Protein 1SVV (pdb70)

Solvent-accessible surface area: 26195 Å² total

CATH classification: 3.40.640.10 (+1 more: 3.90.1150.10)

Nearest PDB structures (foldseek):
  1svv-assembly1_B  TM=1.000E+00  e=6.308E-63  Leishmania major
  7w0i-assembly1_A  TM=9.302E-01  e=2.213E-28  Mycolicibacterium vanbaalenii PYR-1
  4lnj-assembly1_A  TM=8.626E-01  e=1.386E-17  Escherichia coli WV_060327
  3wgb-assembly1_D  TM=8.439E-01  e=1.166E-17  Aeromonas jandaei
  3wlx-assembly1_B  TM=8.466E-01  e=5.534E-17  Escherichia coli K-12

Secondary structure (DSSP, 8-state):
-B--S-S-S---HHHHH--TT-----STT-SHHHHHHHHHHHHHHT-TTSEEEEES-HHHHHHHHHHHH--TTEEEEEETTSHHHHSSTTHHHHTT--EEEE--TTS---HHHHHHHHHHS-S---EEEEEEEESS-TTS----HHHHHHHHHHHHHHT-EEEEE-TTHHHHHTSTT----HHHHHHH---EEE-TTTT---EEEEE-SGGG-TTHHHHHHHTT----THHHHHHHHH--TTHHHHHHHHHH--HHHHHHHHHTTPPBSS--SSSEE-B-EE---TTGGGTB-----EETTTEE--EE--TT--HHHHHHHHHHHHH-/-B--S-S-S---HHHHH---------STT-SHHHHHHHHHHHHHHT-TTSEEEEES-HHHHHHHHHHHH--TTEEEEEETTSHHHHSSTTHHHHTT--EEEE--TTS---HHHHHHHHHHS-S---EEEEEEEESS-TTS----HHHHHHHHHHHHHHT-EEEEEETTHHHHHTSTT----HHHHHHH---EEE-TTTT---EEEEE-SGGG-TTHHHHHHHTT----THHHHHHHHH--TTHHHHHHHHHH--HHHHHHHHHTT--BSS--SSSEE-B-EE---TTGGGTB-----B-TTSEE--EE--TT--HHHHHHHHHHHHHHH-

Sequence (658 aa):
PYSFVNDYSVGHPKILDLARDNTQHAGYGQDSHCAKAARLIGELLERPDADVHFISGGTQTNLIACSLALRPWEAVIATQLGHISTHETGAIEATGHKVVTAPCPDGKLRVADIESALHENRSEHVIPKLVYISNTTEVGTQYTKQELEDISASCKEHGLYLFLDGARLASALSSPVNDLTLADIARLTDFYIGATKAGGFGEALIILNDALKPNARHLIKQRGALAKGWLLGIQFEVLKDNLFFELGAHSNKAAILKAGLEACGIRLAWPSASNQLFPILENTIAELNNDFDYTVEPLKDGTCIRLCTSWATEEKECHRFVEVLKRLPYSFVNDYSVGHPKILDLARDNTQHAGYGQDSHCAKAARLIGELLERPDADVHFISGGTQTNLIACSLALRPWEAVIATQLGHISTHETGAIEATGHKVVTAPCPDGKLRVADIESALHENRSEHVIPKLVYISNTTEVGTQYTKQELEDISASCKEHGLYLFLDGARLASALSSPVNDLTLADIARLTDFYIGATKAGGFGEALIILNDALKPNARHLIKQRGALAKGWLLGIQFEVLKDNLFFELGAHSNKAAILKAGLEACGIRLAWPSASNQLFPILENTIAELNNDFDYTVEPLKDGTCIRLCTSWATEEKECHRFVEVLKRLVA

Radius of gyration: 26.55 Å; Cα contacts (8 Å, |Δi|>4): 1374; chains: 2; bounding box: 56×61×82 Å

InterPro domains:
  IPR001597 Aromatic amino acid beta-eliminating lyase/threonine aldolase [PF01212] (30-300)
  IPR015421 Pyridoxal phosphate-dependent transferase, major domain [G3DSA:3.40.640.10] (27-264)
  IPR015422 Pyridoxal phosphate-dependent transferase, small domain [G3DSA:3.90.1150.10] (20-346)
  IPR015424 Pyridoxal phosphate-dependent transferase [SSF53383] (13-354)

Foldseek 3Di:
DAELAALQPDAFVVLVVVVVCPDDAAWFQPGDLSVLLLCVLCVQLVHNVKDKHKWQAQLLLVLLVDLLFDDLQEAEEAACQACCNPPSVCSNVVSRHYYHHDHDQQRDDALVRVVVSQVPDDDPVHHYAEYEHEAVGPQAHGDELVRLQRVLVSCVVVNHFYEYEALPVLQRCLFPVYDDGSNSVLVRGCYWHQLSSQPHRIIIDIGNNPSSPPPSSVSCVVSVTTTHCSSRSSSSSVCPPCVSNVFSNVLLVVVLLVVLCVVLVWDFPHDHSGFKTKTKDAQVVVQLVVPYYDFDADDPVRITIIGGGGSPDDPVVSNVSSVSVVVD/DAELPALQPDAFVVLVVVVVPPDDAAWFLPGDLSVLLLCVLCVQLVHNPKDKHKWQAQLLLVLLVLLLFDDLQEAEEAACQACCNPPNVNSNVVSRHDYHHDHDPQRFDALVRVVVSQVVDDDPVHHYAEYEHEAVGPQARGDELVRLQRNLVSCVVVNHFYEYEAQPVLQRCLFPVYDDGSNSVLVRGCYWHQLSSQPHRIIMDIGRNPSSDPPSSVSCVVSVTTTHCSSNSSSSSVCPPVVSNVLSNVLLVVVLLVVLCVVLVWDWPHDHSGFKTKTKAAPVCVVLVVPYYDFDADDPPRIGIIGGGGSPDDVVVSNVSSVVSVVVSD

Organism: Leishmania major (NCBI:txid5664)

Structure (mmCIF, N/CA/C/O backbone):
data_1SVV
#
_entry.id   1SVV
#
_cell.length_a   119.094
_cell.length_b   119.094
_cell.length_c   129.597
_cell.angle_alpha   90.00
_cell.angle_beta   90.00
_cell.angle_gamma   90.00
#
_symmetry.space_group_name_H-M   'P 43 21 2'
#
loop_
_entity.id
_entity.type
_entity.pdbx_description
1 polymer 'THREONINE ALDOLASE'
2 non-polymer 'UNKNOWN LIGAND'
3 water water
#
loop_
_atom_site.group_PDB
_atom_site.id
_atom_site.type_symbol
_atom_site.label_atom_id
_atom_site.label_alt_id
_atom_site.label_comp_id
_atom_site.label_asym_id
_atom_site.label_entity_id
_atom_site.label_seq_id
_atom_site.pdbx_PDB_ins_code
_atom_site.Cartn_x
_atom_site.Cartn_y
_atom_site.Cartn_z
_atom_site.occupancy
_atom_site.B_iso_or_equiv
_atom_site.auth_seq_id
_atom_site.auth_comp_id
_atom_site.auth_asym_id
_atom_site.auth_atom_id
_atom_site.pdbx_PDB_model_num
ATOM 1 N N . PRO A 1 15 ? 86.862 75.826 61.155 1.00 39.44 15 PRO A N 1
ATOM 2 C CA . PRO A 1 15 ? 86.238 74.497 61.566 1.00 40.99 15 PRO A CA 1
ATOM 3 C C . PRO A 1 15 ? 87.059 73.288 61.094 1.00 37.61 15 PRO A C 1
ATOM 4 O O . PRO A 1 15 ? 86.950 72.898 59.944 1.00 36.90 15 PRO A O 1
ATOM 8 N N . TYR A 1 16 ? 87.873 72.709 61.979 1.00 35.52 16 TYR A N 1
ATOM 9 C CA . TYR A 1 16 ? 88.814 71.667 61.571 1.00 33.84 16 TYR A CA 1
ATOM 10 C C . TYR A 1 16 ? 88.119 70.341 61.328 1.00 32.50 16 TYR A C 1
ATOM 11 O O . TYR A 1 16 ? 87.319 69.906 62.152 1.00 31.22 16 TYR A O 1
ATOM 20 N N . SER A 1 17 ? 88.458 69.668 60.225 1.00 31.64 17 SER A N 1
ATOM 21 C CA . SER A 1 17 ? 87.709 68.466 59.815 1.00 31.42 17 SER A CA 1
ATOM 22 C C . SER A 1 17 ? 88.365 67.139 60.191 1.00 28.56 17 SER A C 1
ATOM 23 O O . SER A 1 17 ? 89.511 66.910 59.864 1.00 29.80 17 SER A O 1
ATOM 26 N N . PHE A 1 18 ? 87.618 66.299 60.907 1.00 28.45 18 PHE A N 1
ATOM 27 C CA . PHE A 1 18 ? 87.945 64.888 61.142 1.00 33.16 18 PHE A CA 1
ATOM 28 C C . PHE A 1 18 ? 86.957 63.960 60.395 1.00 34.08 18 PHE A C 1
ATOM 29 O O . PHE A 1 18 ? 86.747 62.814 60.777 1.00 35.43 18 PHE A O 1
ATOM 37 N N . VAL A 1 19 ? 86.361 64.460 59.324 1.00 33.72 19 VAL A N 1
ATOM 38 C CA . VAL A 1 19 ? 85.300 63.753 58.622 1.00 33.23 19 VAL A CA 1
ATOM 39 C C . VAL A 1 19 ? 85.797 62.510 57.870 1.00 35.12 19 VAL A C 1
ATOM 40 O O . VAL A 1 19 ? 85.149 61.480 57.900 1.00 34.04 19 VAL A O 1
ATOM 44 N N . ASN A 1 20 ? 86.928 62.609 57.187 1.00 35.60 20 ASN A N 1
ATOM 45 C CA . ASN A 1 20 ? 87.449 61.474 56.408 1.00 32.26 20 ASN A CA 1
ATOM 46 C C . ASN A 1 20 ? 88.952 61.577 56.246 1.00 34.50 20 ASN A C 1
ATOM 47 O O . ASN A 1 20 ? 89.545 62.542 56.704 1.00 33.69 20 ASN A O 1
ATOM 52 N N . ASP A 1 21 ? 89.570 60.597 55.579 1.00 35.68 21 ASP A N 1
ATOM 53 C CA . ASP A 1 21 ? 91.018 60.619 55.326 1.00 33.39 21 ASP A CA 1
ATOM 54 C C . ASP A 1 21 ? 91.403 61.036 53.892 1.00 35.79 21 ASP A C 1
ATOM 55 O O . ASP A 1 21 ? 92.463 60.631 53.383 1.00 35.93 21 ASP A O 1
ATOM 60 N N . TYR A 1 22 ? 90.593 61.906 53.275 1.00 33.29 22 TYR A N 1
ATOM 61 C CA . TYR A 1 22 ? 90.848 62.407 51.921 1.00 34.24 22 TYR A CA 1
ATOM 62 C C . TYR A 1 22 ? 90.307 63.838 51.738 1.00 34.89 22 TYR A C 1
ATOM 63 O O . TYR A 1 22 ? 89.550 64.108 50.801 1.00 32.09 22 TYR A O 1
ATOM 72 N N . SER A 1 23 ? 90.721 64.735 52.646 1.00 31.74 23 SER A N 1
ATOM 73 C CA . SER A 1 23 ? 90.305 66.138 52.674 1.00 33.85 23 SER A CA 1
ATOM 74 C C . SER A 1 23 ? 91.417 67.097 52.245 1.00 31.24 23 SER A C 1
ATOM 75 O O . SER A 1 23 ? 91.162 68.240 52.015 1.00 31.22 23 SER A O 1
ATOM 78 N N . VAL A 1 24 ? 92.639 66.600 52.118 1.00 30.47 24 VAL A N 1
ATOM 79 C CA . VAL A 1 24 ? 93.801 67.354 51.700 1.00 34.74 24 VAL A CA 1
ATOM 80 C C . VAL A 1 24 ? 94.348 66.673 50.434 1.00 35.52 24 VAL A C 1
ATOM 81 O O . VAL A 1 24 ? 94.228 65.469 50.294 1.00 34.59 24 VAL A O 1
ATOM 85 N N . GLY A 1 25 ? 94.939 67.456 49.535 1.00 35.13 25 GLY A N 1
ATOM 86 C CA . GLY A 1 25 ? 95.326 67.031 48.198 1.00 36.16 25 GLY A CA 1
ATOM 87 C C . GLY A 1 25 ? 96.376 65.929 48.197 1.00 34.66 25 GLY A C 1
ATOM 88 O O . GLY A 1 25 ? 96.062 64.796 47.903 1.00 34.75 25 GLY A O 1
ATOM 97 N N . HIS A 1 27 ? 100.755 64.740 49.628 1.00 35.47 27 HIS A N 1
ATOM 98 C CA . HIS A 1 27 ? 101.977 64.989 50.357 1.00 35.37 27 HIS A CA 1
ATOM 99 C C . HIS A 1 27 ? 102.860 65.896 49.516 1.00 35.25 27 HIS A C 1
ATOM 100 O O . HIS A 1 27 ? 102.898 65.732 48.310 1.00 30.26 27 HIS A O 1
ATOM 107 N N . PRO A 1 28 ? 103.528 66.875 50.139 1.00 34.71 28 PRO A N 1
ATOM 108 C CA . PRO A 1 28 ? 104.399 67.809 49.407 1.00 35.86 28 PRO A CA 1
ATOM 109 C C . PRO A 1 28 ? 105.437 67.157 48.471 1.00 33.72 28 PRO A C 1
ATOM 110 O O . PRO A 1 28 ? 105.719 67.719 47.423 1.00 31.51 28 PRO A O 1
ATOM 114 N N . LYS A 1 29 ? 105.993 66.014 48.840 1.00 33.79 29 LYS A N 1
ATOM 115 C CA . LYS A 1 29 ? 106.976 65.341 47.995 1.00 36.37 29 LYS A CA 1
ATOM 116 C C . LYS A 1 29 ? 106.362 64.796 46.699 1.00 39.41 29 LYS A C 1
ATOM 117 O O . LYS A 1 29 ? 107.053 64.678 45.674 1.00 39.93 29 LYS A O 1
ATOM 123 N N . ILE A 1 30 ? 105.081 64.453 46.726 1.00 34.49 30 ILE A N 1
ATOM 124 C CA . ILE A 1 30 ? 104.392 64.093 45.476 1.00 36.72 30 ILE A CA 1
ATOM 125 C C . ILE A 1 30 ? 104.189 65.333 44.608 1.00 38.27 30 ILE A C 1
ATOM 126 O O . ILE A 1 30 ? 104.470 65.319 43.410 1.00 36.49 30 ILE A O 1
ATOM 131 N N . LEU A 1 31 ? 103.722 66.409 45.226 1.00 39.51 31 LEU A N 1
ATOM 132 C CA . LEU A 1 31 ? 103.518 67.657 44.524 1.00 43.34 31 LEU A CA 1
ATOM 133 C C . LEU A 1 31 ? 104.810 68.117 43.868 1.00 42.76 31 LEU A C 1
ATOM 134 O O . LEU A 1 31 ? 104.775 68.593 42.739 1.00 41.51 31 LEU A O 1
ATOM 139 N N . ASP A 1 32 ? 105.932 67.957 44.580 1.00 42.06 32 ASP A N 1
ATOM 140 C CA . ASP A 1 32 ? 107.254 68.371 44.107 1.00 42.37 32 ASP A CA 1
ATOM 141 C C . ASP A 1 32 ? 107.695 67.563 42.887 1.00 39.17 32 ASP A C 1
ATOM 142 O O . ASP A 1 32 ? 108.194 68.124 41.931 1.00 34.34 32 ASP A O 1
ATOM 147 N N . LEU A 1 33 ? 107.508 66.250 42.916 1.00 37.13 33 LEU A N 1
ATOM 148 C CA . LEU A 1 33 ? 107.901 65.431 41.789 1.00 37.66 33 LEU A CA 1
ATOM 149 C C . LEU A 1 33 ? 107.002 65.746 40.576 1.00 38.49 33 LEU A C 1
ATOM 150 O O . LEU A 1 33 ? 107.488 65.814 39.453 1.00 38.52 33 LEU A O 1
ATOM 163 N N . ALA A 1 35 ? 105.574 68.624 39.926 1.00 39.31 35 ALA A N 1
ATOM 164 C CA . ALA A 1 35 ? 105.951 69.942 39.457 1.00 38.49 35 ALA A CA 1
ATOM 165 C C . ALA A 1 35 ? 107.255 69.906 38.657 1.00 39.56 35 ALA A C 1
ATOM 166 O O . ALA A 1 35 ? 107.346 70.515 37.602 1.00 41.05 35 ALA A O 1
ATOM 168 N N . ARG A 1 36 ? 108.252 69.193 39.170 1.00 39.36 36 ARG A N 1
ATOM 169 C CA . ARG A 1 36 ? 109.564 69.101 38.529 1.00 40.27 36 ARG A CA 1
ATOM 170 C C . ARG A 1 36 ? 109.542 68.236 37.256 1.00 37.78 36 ARG A C 1
ATOM 171 O O . ARG A 1 36 ? 110.407 68.355 36.400 1.00 37.41 36 ARG A O 1
ATOM 179 N N . ASP A 1 37 ? 108.554 67.369 37.140 1.00 35.84 37 ASP A N 1
ATOM 180 C CA . ASP A 1 37 ? 108.432 66.462 35.996 1.00 37.32 37 ASP A CA 1
ATOM 181 C C . ASP A 1 37 ? 107.610 67.077 34.873 1.00 37.17 37 ASP A C 1
ATOM 182 O O . ASP A 1 37 ? 107.612 66.570 33.750 1.00 40.54 37 ASP A O 1
ATOM 187 N N . ASN A 1 38 ? 106.880 68.142 35.186 1.00 35.68 38 ASN A N 1
ATOM 188 C CA . ASN A 1 38 ? 106.034 68.814 34.218 1.00 37.59 38 ASN A CA 1
ATOM 189 C C . ASN A 1 38 ? 106.835 69.294 32.998 1.00 40.23 38 ASN A C 1
ATOM 190 O O . ASN A 1 38 ? 107.961 69.799 33.137 1.00 40.22 38 ASN A O 1
ATOM 203 N N . THR A 1 40 ? 107.965 67.309 30.600 1.00 39.21 40 THR A N 1
ATOM 204 C CA . THR A 1 40 ? 108.515 66.096 29.987 1.00 39.09 40 THR A CA 1
ATOM 205 C C . THR A 1 40 ? 107.403 65.323 29.228 1.00 38.31 40 THR A C 1
ATOM 206 O O . THR A 1 40 ? 106.229 65.339 29.621 1.00 35.64 40 THR A O 1
ATOM 210 N N . GLN A 1 41 ? 107.789 64.646 28.153 1.00 35.21 41 GLN A N 1
ATOM 211 C CA . GLN A 1 41 ? 106.856 63.885 27.334 1.00 36.42 41 GLN A CA 1
ATOM 212 C C . GLN A 1 41 ? 106.840 62.445 27.831 1.00 34.30 41 GLN A C 1
ATOM 213 O O . GLN A 1 41 ? 107.862 61.904 28.217 1.00 38.20 41 GLN A O 1
ATOM 219 N N . HIS A 1 42 ? 105.654 61.862 27.878 1.00 34.00 42 HIS A N 1
ATOM 220 C CA . HIS A 1 42 ? 105.438 60.529 28.417 1.00 33.71 42 HIS A CA 1
ATOM 221 C C . HIS A 1 42 ? 104.485 59.813 27.493 1.00 34.87 42 HIS A C 1
ATOM 222 O O . HIS A 1 42 ? 103.600 60.442 26.934 1.00 34.65 42 HIS A O 1
ATOM 229 N N . ALA A 1 43 ? 104.651 58.503 27.336 1.00 36.87 43 ALA A N 1
ATOM 230 C CA . ALA A 1 43 ? 103.620 57.679 26.702 1.00 36.18 43 ALA A CA 1
ATOM 231 C C . ALA A 1 43 ? 102.430 57.504 27.669 1.00 33.52 43 ALA A C 1
ATOM 232 O O . ALA A 1 43 ? 102.599 57.576 28.882 1.00 31.81 43 ALA A O 1
ATOM 234 N N . GLY A 1 44 ? 101.239 57.299 27.114 1.00 32.92 44 GLY A N 1
ATOM 235 C CA . GLY A 1 44 ? 99.999 57.268 27.881 1.00 34.48 44 GLY A CA 1
ATOM 236 C C . GLY A 1 44 ? 99.606 55.912 28.440 1.00 33.13 44 GLY A C 1
ATOM 237 O O . GLY A 1 44 ? 100.273 54.910 28.226 1.00 33.93 44 GLY A O 1
ATOM 238 N N . TYR A 1 45 ? 98.535 55.902 29.225 1.00 32.78 45 TYR A N 1
ATOM 239 C CA . TYR A 1 45 ? 97.866 54.677 29.622 1.00 32.85 45 TYR A CA 1
ATOM 240 C C . TYR A 1 45 ? 98.734 53.748 30.475 1.00 34.80 45 TYR A C 1
ATOM 241 O O . TYR A 1 45 ? 98.597 52.544 30.388 1.00 31.99 45 TYR A O 1
ATOM 250 N N . GLY A 1 46 ? 99.593 54.316 31.322 1.00 33.63 46 GLY A N 1
ATOM 251 C CA . GLY A 1 46 ? 100.485 53.538 32.164 1.00 33.10 46 GLY A CA 1
ATOM 252 C C . GLY A 1 46 ? 101.718 52.907 31.507 1.00 35.52 46 GLY A C 1
ATOM 253 O O . GLY A 1 46 ? 102.424 52.142 32.158 1.00 35.61 46 GLY A O 1
ATOM 254 N N . GLN A 1 47 ? 102.035 53.255 30.267 1.00 35.16 47 GLN A N 1
ATOM 255 C CA . GLN A 1 47 ? 103.181 52.630 29.587 1.00 38.33 47 GLN A CA 1
ATOM 256 C C . GLN A 1 47 ? 104.491 53.394 29.789 1.00 37.09 47 GLN A C 1
ATOM 257 O O . GLN A 1 47 ? 105.458 53.220 29.049 1.00 38.82 47 GLN A O 1
ATOM 263 N N . ASP A 1 48 ? 104.545 54.197 30.836 1.00 36.45 48 ASP A N 1
ATOM 264 C CA . ASP A 1 48 ? 105.635 55.160 31.015 1.00 34.70 48 ASP A CA 1
ATOM 265 C C . ASP A 1 48 ? 106.642 54.680 32.062 1.00 36.28 48 ASP A C 1
ATOM 266 O O . ASP A 1 48 ? 106.433 53.674 32.767 1.00 33.40 48 ASP A O 1
ATOM 271 N N . SER A 1 49 ? 107.693 55.470 32.194 1.00 35.16 49 SER A N 1
ATOM 272 C CA . SER A 1 49 ? 108.778 55.257 33.153 1.00 41.60 49 SER A CA 1
ATOM 273 C C . SER A 1 49 ? 108.390 55.306 34.641 1.00 39.26 49 SER A C 1
ATOM 274 O O . SER A 1 49 ? 108.999 54.624 35.471 1.00 38.15 49 SER A O 1
ATOM 277 N N . HIS A 1 50 ? 107.439 56.167 34.990 1.00 34.51 50 HIS A N 1
ATOM 278 C CA . HIS A 1 50 ? 107.038 56.302 36.389 1.00 32.60 50 HIS A CA 1
ATOM 279 C C . HIS A 1 50 ? 106.285 55.086 36.886 1.00 33.23 50 HIS A C 1
ATOM 280 O O . HIS A 1 50 ? 106.577 54.566 37.962 1.00 34.41 50 HIS A O 1
ATOM 287 N N . CYS A 1 51 ? 105.355 54.599 36.077 1.00 31.27 51 CYS A N 1
ATOM 288 C CA . CYS A 1 51 ? 104.601 53.428 36.420 1.00 33.97 51 CYS A CA 1
ATOM 289 C C . CYS A 1 51 ? 105.537 52.227 36.525 1.00 34.58 51 CYS A C 1
ATOM 290 O O . CYS A 1 51 ? 105.393 51.432 37.443 1.00 33.18 51 CYS A O 1
ATOM 293 N N . ALA A 1 52 ? 106.492 52.111 35.599 1.00 33.55 52 ALA A N 1
ATOM 294 C CA . ALA A 1 52 ? 107.435 50.984 35.591 1.00 37.34 52 ALA A CA 1
ATOM 295 C C . ALA A 1 52 ? 108.284 50.978 36.868 1.00 35.97 52 ALA A C 1
ATOM 296 O O . ALA A 1 52 ? 108.468 49.947 37.483 1.00 35.80 52 ALA A O 1
ATOM 298 N N . LYS A 1 53 ? 108.786 52.140 37.268 1.00 36.71 53 LYS A N 1
ATOM 299 C CA . LYS A 1 53 ? 109.572 52.246 38.500 1.00 35.34 53 LYS A CA 1
ATOM 300 C C . LYS A 1 53 ? 108.727 51.954 39.737 1.00 34.91 53 LYS A C 1
ATOM 301 O O . LYS A 1 53 ? 109.149 51.192 40.606 1.00 31.85 53 LYS A O 1
ATOM 304 N N . ALA A 1 54 ? 107.525 52.520 39.815 1.00 33.63 54 ALA A N 1
ATOM 305 C CA . ALA A 1 54 ? 106.667 52.258 40.974 1.00 36.05 54 ALA A CA 1
ATOM 306 C C . ALA A 1 54 ? 106.347 50.765 41.073 1.00 37.31 54 ALA A C 1
ATOM 307 O O . ALA A 1 54 ? 106.455 50.180 42.139 1.00 37.78 54 ALA A O 1
ATOM 309 N N . ALA A 1 55 ? 105.999 50.139 39.947 1.00 36.73 55 ALA A N 1
ATOM 310 C CA . ALA A 1 55 ? 105.640 48.729 39.926 1.00 34.82 55 ALA A CA 1
ATOM 311 C C . ALA A 1 55 ? 106.807 47.854 40.372 1.00 36.42 55 ALA A C 1
ATOM 312 O O . ALA A 1 55 ? 106.624 46.941 41.151 1.00 31.00 55 ALA A O 1
ATOM 314 N N . ARG A 1 56 ? 108.009 48.162 39.903 1.00 36.19 56 ARG A N 1
ATOM 315 C CA . ARG A 1 56 ? 109.231 47.495 40.368 1.00 39.57 56 ARG A CA 1
ATOM 316 C C . ARG A 1 56 ? 109.466 47.634 41.868 1.00 37.52 56 ARG A C 1
ATOM 317 O O . ARG A 1 56 ? 109.757 46.652 42.548 1.00 35.54 56 ARG A O 1
ATOM 325 N N . LEU A 1 57 ? 109.351 48.847 42.388 1.00 40.22 57 LEU A N 1
ATOM 326 C CA . LEU A 1 57 ? 109.448 49.078 43.825 1.00 40.82 57 LEU A CA 1
ATOM 327 C C . LEU A 1 57 ? 108.404 48.264 44.586 1.00 35.14 57 LEU A C 1
ATOM 328 O O . LEU A 1 57 ? 108.703 47.698 45.621 1.00 33.65 57 LEU A O 1
ATOM 333 N N . ILE A 1 58 ? 107.181 48.211 44.097 1.00 34.05 58 ILE A N 1
ATOM 334 C CA . ILE A 1 58 ? 106.123 47.487 44.806 1.00 34.55 58 ILE A CA 1
ATOM 335 C C . ILE A 1 58 ? 106.392 45.974 44.806 1.00 37.12 58 ILE A C 1
ATOM 336 O O . ILE A 1 58 ? 106.162 45.295 45.815 1.00 32.67 58 ILE A O 1
ATOM 341 N N . GLY A 1 59 ? 106.895 45.451 43.685 1.00 38.55 59 GLY A N 1
ATOM 342 C CA . GLY A 1 59 ? 107.216 44.036 43.567 1.00 34.91 59 GLY A CA 1
ATOM 343 C C . GLY A 1 59 ? 108.269 43.644 44.593 1.00 35.29 59 GLY A C 1
ATOM 344 O O . GLY A 1 59 ? 108.180 42.609 45.243 1.00 33.76 59 GLY A O 1
ATOM 345 N N . GLU A 1 60 ? 109.253 44.501 44.779 1.00 36.70 60 GLU A N 1
ATOM 346 C CA . GLU A 1 60 ? 110.302 44.253 45.770 1.00 39.33 60 GLU A CA 1
ATOM 347 C C . GLU A 1 60 ? 109.753 44.279 47.193 1.00 37.96 60 GLU A C 1
ATOM 348 O O . GLU A 1 60 ? 110.081 43.415 47.984 1.00 38.90 60 GLU A O 1
ATOM 354 N N . LEU A 1 61 ? 108.905 45.248 47.530 1.00 37.57 61 LEU A N 1
ATOM 355 C CA . LEU A 1 61 ? 108.335 45.290 48.884 1.00 37.16 61 LEU A CA 1
ATOM 356 C C . LEU A 1 61 ? 107.482 44.054 49.164 1.00 34.70 61 LEU A C 1
ATOM 357 O O . LEU A 1 61 ? 107.502 43.544 50.270 1.00 36.12 61 LEU A O 1
ATOM 362 N N . LEU A 1 62 ? 106.767 43.549 48.154 1.00 35.88 62 LEU A N 1
ATOM 363 C CA . LEU A 1 62 ? 105.922 42.358 48.317 1.00 34.64 62 LEU A CA 1
ATOM 364 C C . LEU A 1 62 ? 106.697 41.051 48.311 1.00 35.34 62 LEU A C 1
ATOM 365 O O . LEU A 1 62 ? 106.140 40.010 48.666 1.00 34.82 62 LEU A O 1
ATOM 370 N N . GLU A 1 63 ? 107.966 41.102 47.883 1.00 36.10 63 GLU A N 1
ATOM 371 C CA . GLU A 1 63 ? 1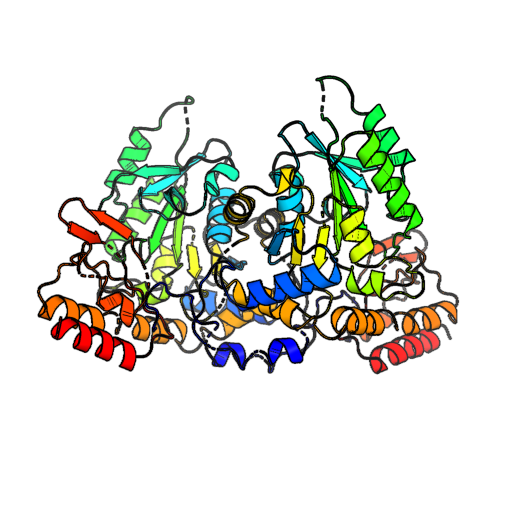08.781 39.916 47.647 1.00 34.78 63 GLU A CA 1
ATOM 372 C C . GLU A 1 63 ? 108.063 38.976 46.675 1.00 34.63 63 GLU A C 1
ATOM 373 O O . GLU A 1 63 ? 108.147 37.769 46.799 1.00 33.19 63 GLU A O 1
ATOM 379 N N . ARG A 1 64 ? 107.319 39.570 45.739 1.00 34.47 64 ARG A N 1
ATOM 380 C CA . ARG A 1 64 ? 106.672 38.869 44.641 1.00 34.01 64 ARG A CA 1
ATOM 381 C C . ARG A 1 64 ? 106.840 39.726 43.392 1.00 34.75 64 ARG A C 1
ATOM 382 O O . ARG A 1 64 ? 105.879 40.275 42.894 1.00 30.90 64 ARG A O 1
ATOM 390 N N . PRO A 1 65 ? 108.054 39.820 42.854 1.00 35.04 65 PRO A N 1
ATOM 391 C CA . PRO A 1 65 ? 108.246 40.544 41.596 1.00 34.67 65 PRO A CA 1
ATOM 392 C C . PRO A 1 65 ? 107.564 39.849 40.390 1.00 35.73 65 PRO A C 1
ATOM 393 O O . PRO A 1 65 ? 107.470 40.415 39.302 1.00 35.99 65 PRO A O 1
ATOM 397 N N . ASP A 1 66 ? 107.037 38.647 40.588 1.00 31.92 66 ASP A N 1
ATOM 398 C CA . ASP A 1 66 ? 106.225 38.009 39.539 1.00 34.70 66 ASP A CA 1
ATOM 399 C C . ASP A 1 66 ? 104.814 38.579 39.401 1.00 35.20 66 ASP A C 1
ATOM 400 O O . ASP A 1 66 ? 104.137 38.293 38.439 1.00 36.94 66 ASP A O 1
ATOM 405 N N . ALA A 1 67 ? 104.356 39.347 40.387 1.00 36.10 67 ALA A N 1
ATOM 406 C CA . ALA A 1 67 ? 102.986 39.859 40.400 1.00 35.16 67 ALA A CA 1
ATOM 407 C C . ALA A 1 67 ? 102.788 40.935 39.337 1.00 35.19 67 ALA A C 1
ATOM 408 O O . ALA A 1 67 ? 103.739 41.592 38.983 1.00 32.86 67 ALA A O 1
ATOM 410 N N . ASP A 1 68 ? 101.564 41.086 38.806 1.00 33.09 68 ASP A N 1
ATOM 411 C CA . ASP A 1 68 ? 101.226 42.191 37.897 1.00 33.88 68 ASP A CA 1
ATOM 412 C C . ASP A 1 68 ? 100.654 43.355 38.718 1.00 34.49 68 ASP A C 1
ATOM 413 O O . ASP A 1 68 ? 99.798 43.151 39.588 1.00 34.79 68 ASP A O 1
ATOM 418 N N . VAL A 1 69 ? 101.128 44.566 38.443 1.00 29.56 69 VAL A N 1
ATOM 419 C CA . VAL A 1 69 ? 100.683 45.755 39.154 1.00 33.67 69 VAL A CA 1
ATOM 420 C C . VAL A 1 69 ? 99.987 46.702 38.170 1.00 30.92 69 VAL A C 1
ATOM 421 O O . VAL A 1 69 ? 100.584 47.093 37.182 1.00 29.63 69 VAL A O 1
ATOM 425 N N . HIS A 1 70 ? 98.747 47.093 38.451 1.00 29.44 70 HIS A N 1
ATOM 426 C CA . HIS A 1 70 ? 98.030 48.042 37.579 1.00 30.36 70 HIS A CA 1
ATOM 427 C C . HIS A 1 70 ? 97.600 49.242 38.430 1.00 33.23 70 HIS A C 1
ATOM 428 O O . HIS A 1 70 ? 97.057 49.074 39.538 1.00 34.64 70 HIS A O 1
ATOM 435 N N . PHE A 1 71 ? 97.854 50.443 37.936 1.00 30.63 71 PHE A N 1
ATOM 436 C CA . PHE A 1 71 ? 97.506 51.657 38.660 1.00 33.58 71 PHE A CA 1
ATOM 437 C C . PHE A 1 71 ? 96.156 52.152 38.144 1.00 33.28 71 PHE A C 1
ATOM 438 O O . PHE A 1 71 ? 95.977 52.278 36.950 1.00 34.41 71 PHE A O 1
ATOM 446 N N . ILE A 1 72 ? 95.243 52.417 39.083 1.00 34.27 72 ILE A N 1
ATOM 447 C CA . ILE A 1 72 ? 93.862 52.773 38.836 1.00 36.48 72 ILE A CA 1
ATOM 448 C C . ILE A 1 72 ? 93.534 53.923 39.776 1.00 36.69 72 ILE A C 1
ATOM 449 O O . ILE A 1 72 ? 94.108 54.045 40.838 1.00 39.09 72 ILE A O 1
ATOM 454 N N . SER A 1 73 ? 92.631 54.799 39.380 1.00 39.22 73 SER A N 1
ATOM 455 C CA . SER A 1 73 ? 92.472 56.071 40.093 1.00 38.46 73 SER A CA 1
ATOM 456 C C . SER A 1 73 ? 91.697 55.971 41.415 1.00 39.78 73 SER A C 1
ATOM 457 O O . SER A 1 73 ? 92.077 56.631 42.411 1.00 41.99 73 SER A O 1
ATOM 460 N N . GLY A 1 74 ? 90.674 55.130 41.483 1.00 39.66 74 GLY A N 1
ATOM 461 C CA . GLY A 1 74 ? 89.816 55.081 42.673 1.00 40.74 74 GLY A CA 1
ATOM 462 C C . GLY A 1 74 ? 89.529 53.702 43.274 1.00 43.01 74 GLY A C 1
ATOM 463 O O . GLY A 1 74 ? 89.744 52.666 42.622 1.00 41.70 74 GLY A O 1
ATOM 464 N N . GLY A 1 75 ? 88.966 53.699 44.487 1.00 39.35 75 GLY A N 1
ATOM 465 C CA . GLY A 1 75 ? 88.656 52.474 45.233 1.00 42.84 75 GLY A CA 1
ATOM 466 C C . GLY A 1 75 ? 87.460 51.670 44.710 1.00 43.16 75 GLY A C 1
ATOM 467 O O . GLY A 1 75 ? 87.543 50.448 44.552 1.00 37.54 75 GLY A O 1
ATOM 468 N N . THR A 1 76 ? 86.344 52.354 44.442 1.00 42.15 76 THR A N 1
ATOM 469 C CA . THR A 1 76 ? 85.159 51.716 43.856 1.00 39.22 76 THR A CA 1
ATOM 470 C C . THR A 1 76 ? 85.480 51.114 42.484 1.00 39.22 76 THR A C 1
ATOM 471 O O . THR A 1 76 ? 85.057 50.009 42.171 1.00 39.21 76 THR A O 1
ATOM 475 N N . GLN A 1 77 ? 86.190 51.886 41.664 1.00 36.09 77 GLN A N 1
ATOM 476 C CA . GLN A 1 77 ? 86.744 51.460 40.384 1.00 33.94 77 GLN A CA 1
ATOM 477 C C . GLN A 1 77 ? 87.513 50.188 40.530 1.00 34.13 77 GLN A C 1
ATOM 478 O O . GLN A 1 77 ? 87.292 49.211 39.780 1.00 32.95 77 GLN A O 1
ATOM 484 N N . THR A 1 78 ? 88.431 50.177 41.489 1.00 32.90 78 THR A N 1
ATOM 485 C CA . THR A 1 78 ? 89.288 49.005 41.693 1.00 35.55 78 THR A CA 1
ATOM 486 C C . THR A 1 78 ? 88.474 47.780 42.138 1.00 34.19 78 THR A C 1
ATOM 487 O O . THR A 1 78 ? 88.708 46.679 41.646 1.00 33.87 78 THR A O 1
ATOM 491 N N . ASN A 1 79 ? 87.529 47.959 43.060 1.00 33.38 79 ASN A N 1
ATOM 492 C CA . ASN A 1 79 ? 86.717 46.832 43.549 1.00 35.12 79 ASN A CA 1
ATOM 493 C C . ASN A 1 79 ? 85.873 46.214 42.438 1.00 32.60 79 ASN A C 1
ATOM 494 O O . ASN A 1 79 ? 85.770 45.000 42.342 1.00 35.19 79 ASN A O 1
ATOM 499 N N . LEU A 1 80 ? 85.271 47.041 41.590 1.00 32.49 80 LEU A N 1
ATOM 500 C CA . LEU A 1 80 ? 84.378 46.508 40.576 1.00 33.55 80 LEU A CA 1
ATOM 501 C C . LEU A 1 80 ? 85.184 45.857 39.447 1.00 34.45 80 LEU A C 1
ATOM 502 O O . LEU A 1 80 ? 84.726 44.888 38.834 1.00 33.82 80 LEU A O 1
ATOM 507 N N . ILE A 1 81 ? 86.402 46.348 39.208 1.00 31.84 81 ILE A N 1
ATOM 508 C CA . ILE A 1 81 ? 87.311 45.707 38.254 1.00 33.27 81 ILE A CA 1
ATOM 509 C C . ILE A 1 81 ? 87.783 44.349 38.802 1.00 35.30 81 ILE A C 1
ATOM 510 O O . ILE A 1 81 ? 87.745 43.355 38.104 1.00 36.20 81 ILE A O 1
ATOM 515 N N . ALA A 1 82 ? 88.205 44.308 40.054 1.00 32.20 82 ALA A N 1
ATOM 516 C CA . ALA A 1 82 ? 88.631 43.040 40.683 1.00 36.10 82 ALA A CA 1
ATOM 517 C C . ALA A 1 82 ? 87.572 41.950 40.637 1.00 38.46 82 ALA A C 1
ATOM 518 O O . ALA A 1 82 ? 87.883 40.811 40.279 1.00 35.31 82 ALA A O 1
ATOM 520 N N . CYS A 1 83 ? 86.329 42.288 40.984 1.00 38.06 83 CYS A N 1
ATOM 521 C CA . CYS A 1 83 ? 85.268 41.308 40.969 1.00 40.57 83 CYS A CA 1
ATOM 522 C C . CYS A 1 83 ? 84.961 40.879 39.545 1.00 40.73 83 CYS A C 1
ATOM 523 O O . CYS A 1 83 ? 84.658 39.742 39.308 1.00 39.11 83 CYS A O 1
ATOM 526 N N . SER A 1 84 ? 84.998 41.808 38.603 1.00 43.85 84 SER A N 1
ATOM 527 C CA . SER A 1 84 ? 84.639 41.495 37.220 1.00 44.03 84 SER A CA 1
ATOM 528 C C . SER A 1 84 ? 85.732 40.618 36.580 1.00 42.37 84 SER A C 1
ATOM 529 O O . SER A 1 84 ? 85.475 39.820 35.696 1.00 38.89 84 SER A O 1
ATOM 532 N N . LEU A 1 85 ? 86.949 40.737 37.072 1.00 42.95 85 LEU A N 1
ATOM 533 C CA . LEU A 1 85 ? 88.055 39.904 36.610 1.00 44.60 85 LEU A CA 1
ATOM 534 C C . LEU A 1 85 ? 87.972 38.478 37.185 1.00 41.55 85 LEU A C 1
ATOM 535 O O . LEU A 1 85 ? 88.332 37.521 36.525 1.00 37.47 85 LEU A O 1
ATOM 540 N N . ALA A 1 86 ? 87.488 38.343 38.411 1.00 39.02 86 ALA A N 1
ATOM 541 C CA . ALA A 1 86 ? 87.520 37.057 39.115 1.00 37.79 86 ALA A CA 1
ATOM 542 C C . ALA A 1 86 ? 86.260 36.198 38.947 1.00 40.77 86 ALA A C 1
ATOM 543 O O . ALA A 1 86 ? 86.295 35.022 39.333 1.00 43.92 86 ALA A O 1
ATOM 545 N N . LEU A 1 87 ? 85.170 36.758 38.396 1.00 36.24 87 LEU A N 1
ATOM 546 C CA . LEU A 1 87 ? 83.859 36.113 38.443 1.00 36.82 87 LEU A CA 1
ATOM 547 C C . LEU A 1 87 ? 83.237 35.808 37.078 1.00 33.94 87 LEU A C 1
ATOM 548 O O . LEU A 1 87 ? 83.113 36.675 36.217 1.00 36.13 87 LEU A O 1
ATOM 553 N N . ARG A 1 88 ? 82.773 34.592 36.898 1.00 37.25 88 ARG A N 1
ATOM 554 C CA . ARG A 1 88 ? 81.886 34.264 35.774 1.00 35.23 88 ARG A CA 1
ATOM 555 C C . ARG A 1 88 ? 80.446 34.747 36.056 1.00 35.68 88 ARG A C 1
ATOM 556 O O . ARG A 1 88 ? 80.143 35.115 37.172 1.00 29.07 88 ARG A O 1
ATOM 564 N N . PRO A 1 89 ? 79.562 34.803 35.056 1.00 39.24 89 PRO A N 1
ATOM 565 C CA . PRO A 1 89 ? 78.239 35.422 35.255 1.00 39.00 89 PRO A CA 1
ATOM 566 C C . PRO A 1 89 ? 77.380 34.849 36.413 1.00 34.54 89 PRO A C 1
ATOM 567 O O . PRO A 1 89 ? 76.604 35.598 37.017 1.00 34.91 89 PRO A O 1
ATOM 571 N N . TRP A 1 90 ? 77.555 33.579 36.734 1.00 33.50 90 TRP A N 1
ATOM 572 C CA . TRP A 1 90 ? 76.760 32.885 37.770 1.00 35.71 90 TRP A CA 1
ATOM 573 C C . TRP A 1 90 ? 77.523 32.778 39.105 1.00 33.05 90 TRP A C 1
ATOM 574 O O . TRP A 1 90 ? 77.057 32.137 40.049 1.00 32.80 90 TRP A O 1
ATOM 585 N N . GLU A 1 91 ? 78.664 33.442 39.183 1.00 30.40 91 GLU A N 1
ATOM 586 C CA . GLU A 1 91 ? 79.468 33.463 40.407 1.00 30.10 91 GLU A CA 1
ATOM 587 C C . GLU A 1 91 ? 79.278 34.772 41.175 1.00 29.40 91 GLU A C 1
ATOM 588 O O . GLU A 1 91 ? 78.979 35.818 40.600 1.00 34.53 91 GLU A O 1
ATOM 594 N N . ALA A 1 92 ? 79.504 34.701 42.474 1.00 29.87 92 ALA A N 1
ATOM 595 C CA . ALA A 1 92 ? 79.190 35.755 43.415 1.00 30.22 92 ALA A CA 1
ATOM 596 C C . ALA A 1 92 ? 80.356 35.981 44.334 1.00 26.85 92 ALA A C 1
ATOM 597 O O . ALA A 1 92 ? 81.237 35.141 44.439 1.00 29.35 92 ALA A O 1
ATOM 599 N N . VAL A 1 93 ? 80.348 37.121 45.005 1.00 29.51 93 VAL A N 1
ATOM 600 C CA . VAL A 1 93 ? 81.394 37.500 45.958 1.00 31.04 93 VAL A CA 1
ATOM 601 C C . VAL A 1 93 ? 80.848 37.475 47.397 1.00 30.67 93 VAL A C 1
ATOM 602 O O . VAL A 1 93 ? 79.736 37.909 47.644 1.00 33.45 93 VAL A O 1
ATOM 606 N N . ILE A 1 94 ? 81.615 36.909 48.327 1.00 31.79 94 ILE A N 1
ATOM 607 C CA . ILE A 1 94 ? 81.268 36.917 49.742 1.00 33.45 94 ILE A CA 1
ATOM 608 C C . ILE A 1 94 ? 81.924 38.104 50.424 1.00 31.03 94 ILE A C 1
ATOM 609 O O . ILE A 1 94 ? 83.086 38.392 50.197 1.00 30.64 94 ILE A O 1
ATOM 614 N N . ALA A 1 95 ? 81.160 38.784 51.269 1.00 31.52 95 ALA A N 1
ATOM 615 C CA . ALA A 1 95 ? 81.626 39.923 52.048 1.00 27.83 95 ALA A CA 1
ATOM 616 C C . ALA A 1 95 ? 80.778 40.062 53.312 1.00 32.22 95 ALA A C 1
ATOM 617 O O . ALA A 1 95 ? 79.683 39.498 53.406 1.00 31.35 95 ALA A O 1
ATOM 619 N N . THR A 1 96 ? 81.284 40.792 54.295 1.00 29.35 96 THR A N 1
ATOM 620 C CA . THR A 1 96 ? 80.479 41.189 55.422 1.00 32.03 96 THR A CA 1
ATOM 621 C C . THR A 1 96 ? 79.449 42.174 54.933 1.00 33.66 96 THR A C 1
ATOM 622 O O . THR A 1 96 ? 79.661 42.869 53.930 1.00 31.74 96 THR A O 1
ATOM 626 N N . GLN A 1 97 ? 78.341 42.248 55.667 1.00 35.22 97 GLN A N 1
ATOM 627 C CA . GLN A 1 97 ? 77.334 43.284 55.490 1.00 38.05 97 GLN A CA 1
ATOM 628 C C . GLN A 1 97 ? 77.879 44.713 55.596 1.00 36.15 97 GLN A C 1
ATOM 629 O O . GLN A 1 97 ? 77.280 45.615 55.057 1.00 36.23 97 GLN A O 1
ATOM 635 N N . LEU A 1 98 ? 78.972 44.931 56.319 1.00 38.88 98 LEU A N 1
ATOM 636 C CA . LEU A 1 98 ? 79.581 46.270 56.418 1.00 38.73 98 LEU A CA 1
ATOM 637 C C . LEU A 1 98 ? 80.646 46.526 55.357 1.00 40.97 98 LEU A C 1
ATOM 638 O O . LEU A 1 98 ? 81.280 47.591 55.338 1.00 35.53 98 LEU A O 1
ATOM 643 N N . GLY A 1 99 ? 80.891 45.542 54.493 1.00 38.01 99 GLY A N 1
ATOM 644 C CA . GLY A 1 99 ? 81.916 45.695 53.472 1.00 38.18 99 GLY A CA 1
ATOM 645 C C . GLY A 1 99 ? 81.573 46.850 52.537 1.00 36.74 99 GLY A C 1
ATOM 646 O O . GLY A 1 99 ? 80.421 47.125 52.289 1.00 33.67 99 GLY A O 1
ATOM 647 N N . HIS A 1 100 ? 82.573 47.519 51.988 1.00 35.34 100 HIS A N 1
ATOM 648 C CA . HIS A 1 100 ? 82.283 48.668 51.152 1.00 37.00 100 HIS A CA 1
ATOM 649 C C . HIS A 1 100 ? 81.430 48.282 49.929 1.00 35.99 100 HIS A C 1
ATOM 650 O O . HIS A 1 100 ? 80.538 49.025 49.531 1.00 33.94 100 HIS A O 1
ATOM 657 N N . ILE A 1 101 ? 81.718 47.128 49.330 1.00 35.66 101 ILE A N 1
ATOM 658 C CA . ILE A 1 101 ? 80.937 46.651 48.185 1.00 34.98 101 ILE A CA 1
ATOM 659 C C . ILE A 1 101 ? 79.518 46.233 48.509 1.00 33.56 101 ILE A C 1
ATOM 660 O O . ILE A 1 101 ? 78.745 46.081 47.601 1.00 35.46 101 ILE A O 1
ATOM 665 N N . SER A 1 102 ? 79.191 45.969 49.772 1.00 36.80 102 SER A N 1
ATOM 666 C CA . SER A 1 102 ? 77.802 45.663 50.166 1.00 36.58 102 SER A CA 1
ATOM 667 C C . SER A 1 102 ? 76.945 46.891 50.450 1.00 39.78 102 SER A C 1
ATOM 668 O O . SER A 1 102 ? 75.738 46.758 50.571 1.00 35.53 102 SER A O 1
ATOM 671 N N . THR A 1 103 ? 77.564 48.057 50.652 1.00 40.96 103 THR A N 1
ATOM 672 C CA . THR A 1 103 ? 76.846 49.231 51.205 1.00 44.14 103 THR A CA 1
ATOM 673 C C . THR A 1 103 ? 76.934 50.505 50.371 1.00 41.44 103 THR A C 1
ATOM 674 O O . THR A 1 103 ? 75.919 51.123 50.026 1.00 43.63 103 THR A O 1
ATOM 678 N N . HIS A 1 104 ? 78.167 50.879 50.065 1.00 38.81 104 HIS A N 1
ATOM 679 C CA . HIS A 1 104 ? 78.537 52.235 49.713 1.00 37.83 104 HIS A CA 1
ATOM 680 C C . HIS A 1 104 ? 79.193 52.401 48.337 1.00 36.89 104 HIS A C 1
ATOM 681 O O . HIS A 1 104 ? 79.999 53.304 48.142 1.00 40.17 104 HIS A O 1
ATOM 688 N N . GLU A 1 105 ? 78.809 51.573 47.375 1.00 36.08 105 GLU A N 1
ATOM 689 C CA . GLU A 1 105 ? 79.262 51.721 45.989 1.00 35.78 105 GLU A CA 1
ATOM 690 C C . GLU A 1 105 ? 78.088 51.831 45.021 1.00 36.42 105 GLU A C 1
ATOM 691 O O . GLU A 1 105 ? 78.229 51.577 43.825 1.00 35.68 105 GLU A O 1
ATOM 697 N N . THR A 1 106 ? 76.934 52.200 45.560 1.00 33.05 106 THR A N 1
ATOM 698 C CA . THR A 1 106 ? 75.651 52.262 44.830 1.00 37.18 106 THR A CA 1
ATOM 699 C C . THR A 1 106 ? 75.442 51.191 43.757 1.00 37.36 106 THR A C 1
ATOM 700 O O . THR A 1 106 ? 75.060 51.443 42.608 1.00 34.09 106 THR A O 1
ATOM 704 N N . GLY A 1 107 ? 75.663 49.954 44.213 1.00 36.38 107 GLY A N 1
ATOM 705 C CA . GLY A 1 107 ? 75.338 48.770 43.447 1.00 33.00 107 GLY A CA 1
ATOM 706 C C . GLY A 1 107 ? 76.348 48.505 42.347 1.00 30.54 107 GLY A C 1
ATOM 707 O O . GLY A 1 107 ? 76.001 47.931 41.332 1.00 30.03 107 GLY A O 1
ATOM 708 N N . ALA A 1 108 ? 77.577 48.947 42.548 1.00 30.74 108 ALA A N 1
ATOM 709 C CA . ALA A 1 108 ? 78.600 48.885 41.540 1.00 34.73 108 ALA A CA 1
ATOM 710 C C . ALA A 1 108 ? 78.857 47.443 41.101 1.00 33.30 108 ALA A C 1
ATOM 711 O O . ALA A 1 108 ? 78.976 47.198 39.908 1.00 36.58 108 ALA A O 1
ATOM 713 N N . ILE A 1 109 ? 78.932 46.506 42.055 1.00 30.23 109 ILE A N 1
ATOM 714 C CA . ILE A 1 109 ? 79.219 45.109 41.741 1.00 31.70 109 ILE A CA 1
ATOM 715 C C . ILE A 1 109 ? 78.054 44.479 41.010 1.00 31.52 109 ILE A C 1
ATOM 716 O O . ILE A 1 109 ? 78.235 43.719 40.059 1.00 30.70 109 ILE A O 1
ATOM 721 N N . GLU A 1 110 ? 76.857 44.813 41.448 1.00 28.06 110 GLU A N 1
ATOM 722 C CA . GLU A 1 110 ? 75.639 44.298 40.831 1.00 33.41 110 GLU A CA 1
ATOM 723 C C . GLU A 1 110 ? 75.490 44.873 39.421 1.00 34.86 110 GLU A C 1
ATOM 724 O O . GLU A 1 110 ? 74.952 44.203 38.532 1.00 36.73 110 GLU A O 1
ATOM 730 N N . ALA A 1 111 ? 76.004 46.082 39.200 1.00 36.89 111 ALA A N 1
ATOM 731 C CA . ALA A 1 111 ? 76.021 46.676 37.863 1.00 39.37 111 ALA A CA 1
ATOM 732 C C . ALA A 1 111 ? 76.947 45.899 36.920 1.00 41.93 111 ALA A C 1
ATOM 733 O O . ALA A 1 111 ? 76.726 45.903 35.715 1.00 40.19 111 ALA A O 1
ATOM 735 N N . THR A 1 112 ? 77.979 45.233 37.451 1.00 37.56 112 THR A N 1
ATOM 736 C CA . THR A 1 112 ? 78.768 44.313 36.622 1.00 33.86 112 THR A CA 1
ATOM 737 C C . THR A 1 112 ? 78.076 42.971 36.372 1.00 36.12 112 THR A C 1
ATOM 738 O O . THR A 1 112 ? 78.631 42.136 35.669 1.00 35.59 112 THR A O 1
ATOM 742 N N . GLY A 1 113 ? 76.906 42.747 36.981 1.00 33.93 113 GLY A N 1
ATOM 743 C CA . GLY A 1 113 ? 76.151 41.522 36.798 1.00 36.37 113 GLY A CA 1
ATOM 744 C C . GLY A 1 113 ? 76.286 40.448 37.895 1.00 35.61 113 GLY A C 1
ATOM 745 O O . GLY A 1 113 ? 75.831 39.333 37.698 1.00 34.08 113 GLY A O 1
ATOM 746 N N . HIS A 1 114 ? 76.917 40.761 39.024 1.00 36.41 114 HIS A N 1
ATOM 747 C CA . HIS A 1 114 ? 77.148 39.769 40.080 1.00 35.07 114 HIS A CA 1
ATOM 748 C C . HIS A 1 114 ? 76.541 40.107 41.455 1.00 36.44 114 HIS A C 1
ATOM 749 O O . HIS A 1 114 ? 76.511 41.259 41.865 1.00 37.11 114 HIS A O 1
ATOM 756 N N . LYS A 1 115 ? 76.121 39.077 42.178 1.00 31.80 115 LYS A N 1
ATOM 757 C CA . LYS A 1 115 ? 75.585 39.224 43.523 1.00 31.92 115 LYS A CA 1
ATOM 758 C C . LYS A 1 115 ? 76.711 39.293 44.579 1.00 32.71 115 LYS A C 1
ATOM 759 O O . LYS A 1 115 ? 77.780 38.664 44.437 1.00 31.16 115 LYS A O 1
ATOM 765 N N . VAL A 1 116 ? 76.496 40.133 45.582 1.00 31.08 116 VAL A N 1
ATOM 766 C CA . VAL A 1 116 ? 77.286 40.132 46.803 1.00 32.50 116 VAL A CA 1
ATOM 767 C C . VAL A 1 116 ? 76.485 39.306 47.813 1.00 34.27 116 VAL A C 1
ATOM 768 O O . VAL A 1 116 ? 75.405 39.688 48.191 1.00 32.04 116 VAL A O 1
ATOM 772 N N . VAL A 1 117 ? 77.019 38.169 48.233 1.00 35.97 117 VAL A N 1
ATOM 773 C CA . VAL A 1 117 ? 76.457 37.396 49.329 1.00 34.10 117 VAL A CA 1
ATOM 774 C C . VAL A 1 117 ? 77.062 37.894 50.646 1.00 34.56 117 VAL A C 1
ATOM 775 O O . VAL A 1 117 ? 78.272 37.818 50.847 1.00 32.85 117 VAL A O 1
ATOM 779 N N . THR A 1 118 ? 76.230 38.397 51.548 1.00 34.08 118 THR A N 1
ATOM 780 C CA . THR A 1 118 ? 76.722 39.020 52.775 1.00 36.41 118 THR A CA 1
ATOM 781 C C . THR A 1 118 ? 76.610 38.058 53.937 1.00 38.36 118 THR A C 1
ATOM 782 O O . THR A 1 118 ? 75.763 37.172 53.947 1.00 35.84 118 THR A O 1
ATOM 786 N N . ALA A 1 119 ? 77.457 38.287 54.924 1.00 38.86 119 ALA A N 1
ATOM 787 C CA . ALA A 1 119 ? 77.466 37.534 56.174 1.00 42.44 119 ALA A CA 1
ATOM 788 C C . ALA A 1 119 ? 77.375 38.566 57.305 1.00 40.88 119 ALA A C 1
ATOM 789 O O . ALA A 1 119 ? 78.077 39.580 57.252 1.00 39.06 119 ALA A O 1
ATOM 791 N N . PRO A 1 120 ? 76.542 38.316 58.320 1.00 40.15 120 PRO A N 1
ATOM 792 C CA . PRO A 1 120 ? 76.408 39.244 59.449 1.00 42.35 120 PRO A CA 1
ATOM 793 C C . PRO A 1 120 ? 77.578 39.115 60.432 1.00 44.67 120 PRO A C 1
ATOM 794 O O . PRO A 1 120 ? 77.574 38.261 61.320 1.00 47.82 120 PRO A O 1
ATOM 798 N N . CYS A 1 121 ? 78.586 39.956 60.255 1.00 44.21 121 CYS A N 1
ATOM 799 C CA . CYS A 1 121 ? 79.749 39.985 61.140 1.00 43.82 121 CYS A CA 1
ATOM 800 C C . CYS A 1 121 ? 79.792 41.359 61.796 1.00 43.93 121 CYS A C 1
ATOM 801 O O . CYS A 1 121 ? 80.295 42.300 61.184 1.00 44.59 121 CYS A O 1
ATOM 804 N N . PRO A 1 122 ? 79.257 41.480 63.013 1.00 45.52 122 PRO A N 1
ATOM 805 C CA . PRO A 1 122 ? 79.168 42.779 63.703 1.00 45.52 122 PRO A CA 1
ATOM 806 C C . PRO A 1 122 ? 80.498 43.538 63.865 1.00 46.83 122 PRO A C 1
ATOM 807 O O . PRO A 1 122 ? 80.457 44.768 63.903 1.00 44.96 122 PRO A O 1
ATOM 811 N N . ASP A 1 123 ? 81.634 42.841 63.937 1.00 44.76 123 ASP A N 1
ATOM 812 C CA . ASP A 1 123 ? 82.921 43.506 64.133 1.00 42.05 123 ASP A CA 1
ATOM 813 C C . ASP A 1 123 ? 83.654 43.826 62.816 1.00 41.71 123 ASP A C 1
ATOM 814 O O . ASP A 1 123 ? 84.826 44.246 62.814 1.00 38.95 123 ASP A O 1
ATOM 819 N N . GLY A 1 124 ? 82.943 43.633 61.707 1.00 37.47 124 GLY A N 1
ATOM 820 C CA . GLY A 1 124 ? 83.392 43.995 60.384 1.00 36.35 124 GLY A CA 1
ATOM 821 C C . GLY A 1 124 ? 84.386 43.040 59.735 1.00 37.19 124 GLY A C 1
ATOM 822 O O . GLY A 1 124 ? 84.870 43.336 58.645 1.00 34.78 124 GLY A O 1
ATOM 823 N N . LYS A 1 125 ? 84.714 41.947 60.423 1.00 35.18 125 LYS A N 1
ATOM 824 C CA . LYS A 1 125 ? 85.673 40.958 59.958 1.00 37.52 125 LYS A CA 1
ATOM 825 C C . LYS A 1 125 ? 85.014 39.625 59.609 1.00 33.85 125 LYS A C 1
ATOM 826 O O . LYS A 1 125 ? 84.211 39.113 60.371 1.00 36.76 125 LYS A O 1
ATOM 832 N N . LEU A 1 126 ? 85.371 39.076 58.461 1.00 35.24 126 LEU A N 1
ATOM 833 C CA . LEU A 1 126 ? 84.910 37.753 58.036 1.00 37.52 126 LEU A CA 1
ATOM 834 C C . LEU A 1 126 ? 85.688 36.705 58.806 1.00 37.08 126 LEU A C 1
ATOM 835 O O . LEU A 1 126 ? 86.862 36.885 59.093 1.00 38.66 126 LEU A O 1
ATOM 840 N N . ARG A 1 127 ? 85.021 35.618 59.145 1.00 37.75 127 ARG A N 1
ATOM 841 C CA . ARG A 1 127 ? 85.662 34.470 59.758 1.00 39.26 127 ARG A CA 1
ATOM 842 C C . ARG A 1 127 ? 85.468 33.271 58.846 1.00 35.66 127 ARG A C 1
ATOM 843 O O . ARG A 1 127 ? 84.596 33.288 57.975 1.00 31.45 127 ARG A O 1
ATOM 851 N N . VAL A 1 128 ? 86.266 32.230 59.065 1.00 34.43 128 VAL A N 1
ATOM 852 C CA . VAL A 1 128 ? 86.143 31.004 58.286 1.00 35.98 128 VAL A CA 1
ATOM 853 C C . VAL A 1 128 ? 84.700 30.448 58.358 1.00 36.93 128 VAL A C 1
ATOM 854 O O . VAL A 1 128 ? 84.168 29.962 57.352 1.00 31.14 128 VAL A O 1
ATOM 858 N N . ALA A 1 129 ? 84.067 30.545 59.529 1.00 39.05 129 ALA A N 1
ATOM 859 C CA . ALA A 1 129 ? 82.731 29.985 59.707 1.00 41.14 129 ALA A CA 1
ATOM 860 C C . ALA A 1 129 ? 81.700 30.716 58.815 1.00 41.17 129 ALA A C 1
ATOM 861 O O . ALA A 1 129 ? 80.789 30.079 58.319 1.00 38.93 129 ALA A O 1
ATOM 863 N N . ASP A 1 130 ? 81.875 32.020 58.567 1.00 39.51 130 ASP A N 1
ATOM 864 C CA . ASP A 1 130 ? 80.996 32.752 57.631 1.00 38.50 130 ASP A CA 1
ATOM 865 C C . ASP A 1 130 ? 81.215 32.358 56.185 1.00 38.08 130 ASP A C 1
ATOM 866 O O . ASP A 1 130 ? 80.287 32.369 55.389 1.00 40.14 130 ASP A O 1
ATOM 871 N N . ILE A 1 131 ? 82.449 32.063 55.811 1.00 37.14 131 ILE A N 1
ATOM 872 C CA . ILE A 1 131 ? 82.693 31.628 54.451 1.00 34.80 131 ILE A CA 1
ATOM 873 C C . ILE A 1 131 ? 81.989 30.298 54.246 1.00 38.87 131 ILE A C 1
ATOM 874 O O . ILE A 1 131 ? 81.205 30.141 53.291 1.00 36.59 131 ILE A O 1
ATOM 879 N N . GLU A 1 132 ? 82.266 29.358 55.159 1.00 35.25 132 GLU A N 1
ATOM 880 C CA . GLU A 1 132 ? 81.708 28.014 55.121 1.00 39.63 132 GLU A CA 1
ATOM 881 C C . GLU A 1 132 ? 80.191 28.020 55.094 1.00 38.03 132 GLU A C 1
ATOM 882 O O . GLU A 1 132 ? 79.581 27.255 54.352 1.00 35.02 132 GLU A O 1
ATOM 888 N N . SER A 1 133 ? 79.596 28.884 55.903 1.00 35.28 133 SER A N 1
ATOM 889 C CA . SER A 1 133 ? 78.152 29.003 55.978 1.00 37.05 133 SER A CA 1
ATOM 890 C C . SER A 1 133 ? 77.582 29.618 54.683 1.00 38.79 133 SER A C 1
ATOM 891 O O . SER A 1 133 ? 76.546 29.148 54.180 1.00 33.81 133 SER A O 1
ATOM 894 N N . ALA A 1 134 ? 78.262 30.619 54.104 1.00 38.54 134 ALA A N 1
ATOM 895 C CA . ALA A 1 134 ? 77.852 31.151 52.795 1.00 37.91 134 ALA A CA 1
ATOM 896 C C . ALA A 1 134 ? 77.891 30.071 51.686 1.00 39.42 134 ALA A C 1
ATOM 897 O O . ALA A 1 134 ? 77.002 30.039 50.810 1.00 35.38 134 ALA A O 1
ATOM 899 N N . LEU A 1 135 ? 78.886 29.180 51.740 1.00 37.70 135 LEU A N 1
ATOM 900 C CA . LEU A 1 135 ? 78.960 28.036 50.813 1.00 38.65 135 LEU A CA 1
ATOM 901 C C . LEU A 1 135 ? 77.885 26.989 51.044 1.00 41.42 135 LEU A C 1
ATOM 902 O O . LEU A 1 135 ? 77.434 26.339 50.088 1.00 40.36 135 LEU A O 1
ATOM 907 N N . HIS A 1 136 ? 77.499 26.782 52.302 1.00 40.60 136 HIS A N 1
ATOM 908 C CA . HIS A 1 136 ? 76.479 25.770 52.632 1.00 43.25 136 HIS A CA 1
ATOM 909 C C . HIS A 1 136 ? 75.113 26.214 52.089 1.00 40.40 136 HIS A C 1
ATOM 910 O O . HIS A 1 136 ? 74.390 25.423 51.501 1.00 39.74 136 HIS A O 1
ATOM 917 N N . GLU A 1 137 ? 74.794 27.493 52.274 1.00 37.77 137 GLU A N 1
ATOM 918 C CA . GLU A 1 137 ? 73.502 28.079 51.913 1.00 39.79 137 GLU A CA 1
ATOM 919 C C . GLU A 1 137 ? 73.290 28.214 50.411 1.00 36.71 137 GLU A C 1
ATOM 920 O O . GLU A 1 137 ? 72.162 28.172 49.958 1.00 39.25 137 GLU A O 1
ATOM 926 N N . ASN A 1 138 ? 74.352 28.415 49.638 1.00 35.16 138 ASN A N 1
ATOM 927 C CA . ASN A 1 138 ? 74.211 28.582 48.196 1.00 35.10 138 ASN A CA 1
ATOM 928 C C . ASN A 1 138 ? 74.629 27.294 47.510 1.00 38.24 138 ASN A C 1
ATOM 929 O O . ASN A 1 138 ? 75.824 27.010 47.377 1.00 37.78 138 ASN A O 1
ATOM 934 N N . ARG A 1 139 ? 73.645 26.489 47.127 1.00 37.28 139 ARG A N 1
ATOM 935 C CA . ARG A 1 139 ? 73.901 25.221 46.435 1.00 40.06 139 ARG A CA 1
ATOM 936 C C . ARG A 1 139 ? 72.909 24.996 45.315 1.00 39.01 139 ARG A C 1
ATOM 937 O O . ARG A 1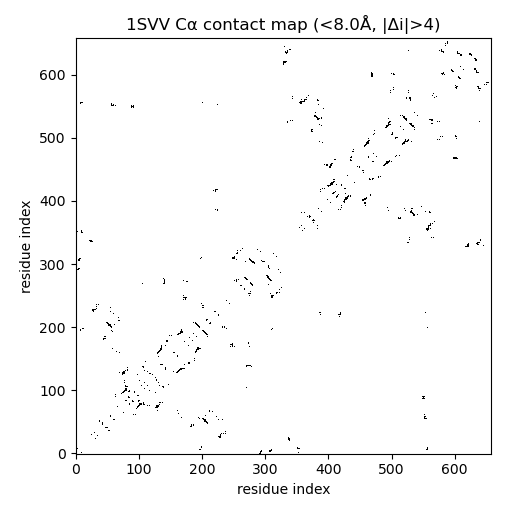 139 ? 71.832 25.608 45.287 1.00 36.10 139 ARG A O 1
ATOM 945 N N . SER A 1 140 ? 73.289 24.100 44.406 1.00 35.86 140 SER A N 1
ATOM 946 C CA . SER A 1 140 ? 72.472 23.696 43.260 1.00 35.62 140 SER A CA 1
ATOM 947 C C . SER A 1 140 ? 72.544 24.721 42.136 1.00 35.66 140 SER A C 1
ATOM 948 O O . SER A 1 140 ? 73.025 25.847 42.315 1.00 28.83 140 SER A O 1
ATOM 951 N N . GLU A 1 141 ? 72.020 24.318 40.986 1.00 32.58 141 GLU A N 1
ATOM 952 C CA . GLU A 1 141 ? 71.994 25.152 39.794 1.00 32.21 141 GLU A CA 1
ATOM 953 C C . GLU A 1 141 ? 71.025 26.318 39.902 1.00 31.42 141 GLU A C 1
ATOM 954 O O . GLU A 1 141 ? 71.037 27.209 39.044 1.00 30.56 141 GLU A O 1
ATOM 960 N N . HIS A 1 142 ? 70.190 26.310 40.940 1.00 29.87 142 HIS A N 1
ATOM 961 C CA . HIS A 1 142 ? 69.236 27.384 41.206 1.00 29.66 142 HIS A CA 1
ATOM 962 C C . HIS A 1 142 ? 69.798 28.517 42.032 1.00 27.88 142 HIS A C 1
ATOM 963 O O . HIS A 1 142 ? 69.101 29.509 42.258 1.00 29.56 142 HIS A O 1
ATOM 978 N N . VAL A 1 144 ? 73.444 31.115 43.015 1.00 31.30 144 VAL A N 1
ATOM 979 C CA . VAL A 1 144 ? 74.773 31.576 42.617 1.00 31.83 144 VAL A CA 1
ATOM 980 C C . VAL A 1 144 ? 75.863 30.682 43.234 1.00 31.92 144 VAL A C 1
ATOM 981 O O . VAL A 1 144 ? 75.608 29.988 44.228 1.00 29.08 144 VAL A O 1
ATOM 985 N N . ILE A 1 145 ? 77.047 30.673 42.623 1.00 31.03 145 ILE A N 1
ATOM 986 C CA . ILE A 1 145 ? 78.198 29.945 43.172 1.00 29.73 145 ILE A CA 1
ATOM 987 C C . ILE A 1 145 ? 79.142 30.982 43.751 1.00 29.16 145 ILE A C 1
ATOM 988 O O . ILE A 1 145 ? 79.677 31.796 43.005 1.00 33.60 145 ILE A O 1
ATOM 993 N N . PRO A 1 146 ? 79.333 31.005 45.058 1.00 31.55 146 PRO A N 1
ATOM 994 C CA . PRO A 1 146 ? 80.306 31.942 45.635 1.00 32.59 146 PRO A CA 1
ATOM 995 C C . PRO A 1 146 ? 81.699 31.566 45.144 1.00 35.10 146 PRO A C 1
ATOM 996 O O . PRO A 1 146 ? 82.038 30.390 45.094 1.00 36.39 146 PRO A O 1
ATOM 1000 N N . LYS A 1 147 ? 82.469 32.532 44.676 1.00 32.91 147 LYS A N 1
ATOM 1001 C CA . LYS A 1 147 ? 83.764 32.214 44.097 1.00 32.69 147 LYS A CA 1
ATOM 1002 C C . LYS A 1 147 ? 84.903 33.134 44.553 1.00 30.36 147 LYS A C 1
ATOM 1003 O O . LYS A 1 147 ? 86.074 32.797 44.396 1.00 35.65 147 LYS A O 1
ATOM 1009 N N . LEU A 1 148 ? 84.551 34.292 45.078 1.00 31.29 148 LEU A N 1
ATOM 1010 C CA . LEU A 1 148 ? 85.498 35.329 45.484 1.00 31.46 148 LEU A CA 1
ATOM 1011 C C . LEU A 1 148 ? 85.152 35.750 46.890 1.00 29.02 148 LEU A C 1
ATOM 1012 O O . LEU A 1 148 ? 83.991 35.928 47.209 1.00 32.55 148 LEU A O 1
ATOM 1017 N N . VAL A 1 149 ? 86.142 35.919 47.736 1.00 30.97 149 VAL A N 1
ATOM 1018 C CA . VAL A 1 149 ? 85.934 36.451 49.077 1.00 31.38 149 VAL A CA 1
ATOM 1019 C C . VAL A 1 149 ? 86.585 37.787 49.139 1.00 31.05 149 VAL A C 1
ATOM 1020 O O . VAL A 1 149 ? 87.715 37.916 48.732 1.00 31.47 149 VAL A O 1
ATOM 1024 N N . TYR A 1 150 ? 85.856 38.764 49.659 1.00 31.62 150 TYR A N 1
ATOM 1025 C CA . TYR A 1 150 ? 86.285 40.144 49.800 1.00 34.71 150 TYR A CA 1
ATOM 1026 C C . TYR A 1 150 ? 86.443 40.486 51.271 1.00 32.51 150 TYR A C 1
ATOM 1027 O O . TYR A 1 150 ? 85.526 40.294 52.060 1.00 30.30 150 TYR A O 1
ATOM 1036 N N . ILE A 1 151 ? 87.615 41.003 51.620 1.00 34.05 151 ILE A N 1
ATOM 1037 C CA . ILE A 1 151 ? 87.899 41.530 52.936 1.00 31.70 151 ILE A CA 1
ATOM 1038 C C . ILE A 1 151 ? 88.600 42.869 52.770 1.00 33.61 151 ILE A C 1
ATOM 1039 O O . ILE A 1 151 ? 89.184 43.160 51.699 1.00 32.87 151 ILE A O 1
ATOM 1044 N N . SER A 1 152 ? 88.541 43.661 53.831 1.00 32.21 152 SER A N 1
ATOM 1045 C CA . SER A 1 152 ? 89.142 44.984 53.895 1.00 37.18 152 SER A CA 1
ATOM 1046 C C . SER A 1 152 ? 90.096 45.086 55.081 1.00 33.62 152 SER A C 1
ATOM 1047 O O . SER A 1 152 ? 89.777 44.637 56.174 1.00 32.91 152 SER A O 1
ATOM 1050 N N . ASN A 1 153 ? 91.270 45.670 54.860 1.00 33.74 153 ASN A N 1
ATOM 1051 C CA . ASN A 1 153 ? 92.213 45.910 55.941 1.00 34.41 153 ASN A CA 1
ATOM 1052 C C . ASN A 1 153 ? 92.816 47.309 55.851 1.00 34.10 153 ASN A C 1
ATOM 1053 O O . ASN A 1 153 ? 93.578 47.565 54.929 1.00 32.50 153 ASN A O 1
ATOM 1058 N N . THR A 1 154 ? 92.474 48.232 56.768 1.00 29.23 154 THR A N 1
ATOM 1059 C CA . THR A 1 154 ? 91.494 48.032 57.835 1.00 32.81 154 THR A CA 1
ATOM 1060 C C . THR A 1 154 ? 90.074 47.907 57.280 1.00 33.13 154 THR A C 1
ATOM 1061 O O . THR A 1 154 ? 89.814 48.260 56.136 1.00 32.21 154 THR A O 1
ATOM 1065 N N . THR A 1 155 ? 89.156 47.425 58.123 1.00 34.45 155 THR A N 1
ATOM 1066 C CA . THR A 1 155 ? 87.767 47.301 57.748 1.00 34.49 155 THR A CA 1
ATOM 1067 C C . THR A 1 155 ? 87.068 48.651 57.836 1.00 36.02 155 THR A C 1
ATOM 1068 O O . THR A 1 155 ? 87.620 49.625 58.337 1.00 35.33 155 THR A O 1
ATOM 1072 N N . GLU A 1 156 ? 85.822 48.654 57.391 1.00 35.38 156 GLU A N 1
ATOM 1073 C CA . GLU A 1 156 ? 84.963 49.840 57.320 1.00 39.03 156 GLU A CA 1
ATOM 1074 C C . GLU A 1 156 ? 84.513 50.317 58.717 1.00 34.92 156 GLU A C 1
ATOM 1075 O O . GLU A 1 156 ? 83.949 51.394 58.850 1.00 37.93 156 GLU A O 1
ATOM 1081 N N . VAL A 1 157 ? 84.776 49.534 59.761 1.00 33.52 157 VAL A N 1
ATOM 1082 C CA . VAL A 1 157 ? 84.569 50.017 61.122 1.00 33.79 157 VAL A CA 1
ATOM 1083 C C . VAL A 1 157 ? 85.854 50.121 61.946 1.00 33.23 157 VAL A C 1
ATOM 1084 O O . VAL A 1 157 ? 85.791 50.181 63.155 1.00 32.38 157 VAL A O 1
ATOM 1088 N N . GLY A 1 158 ? 87.012 50.175 61.288 1.00 33.41 158 GLY A N 1
ATOM 1089 C CA . GLY A 1 158 ? 88.263 50.489 61.963 1.00 36.47 158 GLY A CA 1
ATOM 1090 C C . GLY A 1 158 ? 88.991 49.318 62.606 1.00 35.31 158 GLY A C 1
ATOM 1091 O O . GLY A 1 158 ? 90.098 49.469 63.119 1.00 38.10 158 GLY A O 1
ATOM 1092 N N . THR A 1 159 ? 88.395 48.138 62.573 1.00 36.16 159 THR A N 1
ATOM 1093 C CA . THR A 1 159 ? 89.080 46.922 63.076 1.00 33.90 159 THR A CA 1
ATOM 1094 C C . THR A 1 159 ? 90.012 46.416 61.992 1.00 33.48 159 THR A C 1
ATOM 1095 O O . THR A 1 159 ? 90.025 46.949 60.891 1.00 33.54 159 THR A O 1
ATOM 1099 N N . GLN A 1 160 ? 90.798 45.393 62.298 1.00 33.56 160 GLN A N 1
ATOM 1100 C CA . GLN A 1 160 ? 91.738 44.853 61.327 1.00 33.33 160 GLN A CA 1
ATOM 1101 C C . GLN A 1 160 ? 92.083 43.406 61.599 1.00 34.06 160 GLN A C 1
ATOM 1102 O O . GLN A 1 160 ? 91.831 42.877 62.667 1.00 34.05 160 GLN A O 1
ATOM 1108 N N . TYR A 1 161 ? 92.663 42.770 60.599 1.00 36.20 161 TYR A N 1
ATOM 1109 C CA . TYR A 1 161 ? 92.999 41.366 60.687 1.00 35.89 161 TYR A CA 1
ATOM 1110 C C . TYR A 1 161 ? 94.394 41.138 61.272 1.00 36.22 161 TYR A C 1
ATOM 1111 O O . TYR A 1 161 ? 95.325 41.923 61.051 1.00 36.05 161 TYR A O 1
ATOM 1120 N N . THR A 1 162 ? 94.540 40.042 62.002 1.00 35.55 162 THR A N 1
ATOM 1121 C CA . THR A 1 162 ? 95.842 39.606 62.476 1.00 37.71 162 THR A CA 1
ATOM 1122 C C . THR A 1 162 ? 96.367 38.659 61.410 1.00 36.90 162 THR A C 1
ATOM 1123 O O . THR A 1 162 ? 95.619 38.226 60.512 1.00 37.09 162 THR A O 1
ATOM 1127 N N . LYS A 1 163 ? 97.625 38.284 61.534 1.00 34.77 163 LYS A N 1
ATOM 1128 C CA . LYS A 1 163 ? 98.226 37.364 60.582 1.00 36.27 163 LYS A CA 1
ATOM 1129 C C . LYS A 1 163 ? 97.521 36.007 60.657 1.00 37.11 163 LYS A C 1
ATOM 1130 O O . LYS A 1 163 ? 97.200 35.428 59.628 1.00 37.74 163 LYS A O 1
ATOM 1136 N N . GLN A 1 164 ? 97.280 35.496 61.867 1.00 39.31 164 GLN A N 1
ATOM 1137 C CA . GLN A 1 164 ? 96.655 34.187 62.036 1.00 38.33 164 GLN A CA 1
ATOM 1138 C C . GLN A 1 164 ? 95.256 34.161 61.383 1.00 37.14 164 GLN A C 1
ATOM 1139 O O . GLN A 1 164 ? 94.903 33.208 60.725 1.00 35.51 164 GLN A O 1
ATOM 1145 N N . GLU A 1 165 ? 94.472 35.218 61.575 1.00 36.98 165 GLU A N 1
ATOM 1146 C CA . GLU A 1 165 ? 93.172 35.342 60.926 1.00 34.78 165 GLU A CA 1
ATOM 1147 C C . GLU A 1 165 ? 93.262 35.282 59.406 1.00 35.66 165 GLU A C 1
ATOM 1148 O O . GLU A 1 165 ? 92.497 34.566 58.765 1.00 37.97 165 GLU A O 1
ATOM 1154 N N . LEU A 1 166 ? 94.187 36.027 58.811 1.00 35.27 166 LEU A N 1
ATOM 1155 C CA . LEU A 1 166 ? 94.296 36.032 57.365 1.00 33.60 166 LEU A CA 1
ATOM 1156 C C . LEU A 1 166 ? 94.814 34.685 56.878 1.00 33.33 166 LEU A C 1
ATOM 1157 O O . LEU A 1 166 ? 94.395 34.187 55.833 1.00 33.15 166 LEU A O 1
ATOM 1162 N N . GLU A 1 167 ? 95.708 34.065 57.643 1.00 33.81 167 GLU A N 1
ATOM 1163 C CA . GLU A 1 167 ? 96.165 32.722 57.292 1.00 36.72 167 GLU A CA 1
ATOM 1164 C C . GLU A 1 167 ? 95.035 31.700 57.311 1.00 34.35 167 GLU A C 1
ATOM 1165 O O . GLU A 1 167 ? 95.045 30.793 56.496 1.00 34.58 167 GLU A O 1
ATOM 1171 N N . ASP A 1 168 ? 94.110 31.815 58.265 1.00 32.92 168 ASP A N 1
ATOM 1172 C CA . ASP A 1 168 ? 92.983 30.886 58.355 1.00 33.50 168 ASP A CA 1
ATOM 1173 C C . ASP A 1 168 ? 92.046 31.107 57.185 1.00 31.77 168 ASP A C 1
ATOM 1174 O O . ASP A 1 168 ? 91.623 30.155 56.541 1.00 33.81 168 ASP A O 1
ATOM 1179 N N . ILE A 1 169 ? 91.751 32.369 56.876 1.00 31.97 169 ILE A N 1
ATOM 1180 C CA . ILE A 1 169 ? 90.880 32.686 55.750 1.00 33.20 169 ILE A CA 1
ATOM 1181 C C . ILE A 1 169 ? 91.496 32.211 54.431 1.00 34.58 169 ILE A C 1
ATOM 1182 O O . ILE A 1 169 ? 90.815 31.599 53.610 1.00 33.17 169 ILE A O 1
ATOM 1187 N N . SER A 1 170 ? 92.775 32.492 54.239 1.00 33.19 170 SER A N 1
ATOM 1188 C CA . SER A 1 170 ? 93.467 32.112 53.014 1.00 35.40 170 SER A CA 1
ATOM 1189 C C . SER A 1 170 ? 93.429 30.588 52.811 1.00 37.17 170 SER A C 1
ATOM 1190 O O . SER A 1 170 ? 93.128 30.114 51.713 1.00 36.99 170 SER A O 1
ATOM 1193 N N . ALA A 1 171 ? 93.717 29.836 53.876 1.00 37.66 171 ALA A N 1
ATOM 1194 C CA . ALA A 1 171 ? 93.710 28.375 53.816 1.00 37.66 171 ALA A CA 1
ATOM 1195 C C . ALA A 1 171 ? 92.331 27.849 53.438 1.00 38.17 171 ALA A C 1
ATOM 1196 O O . ALA A 1 171 ? 92.215 26.933 52.628 1.00 36.19 171 ALA A O 1
ATOM 1198 N N . SER A 1 172 ? 91.288 28.433 54.017 1.00 36.51 172 SER A N 1
ATOM 1199 C CA . SER A 1 172 ? 89.925 27.994 53.738 1.00 38.31 172 SER A CA 1
ATOM 1200 C C . SER A 1 172 ? 89.571 28.283 52.273 1.00 37.06 172 SER A C 1
ATOM 1201 O O . SER A 1 172 ? 89.025 27.427 51.595 1.00 36.15 172 SER A O 1
ATOM 1204 N N . CYS A 1 173 ? 89.925 29.463 51.780 1.00 36.21 173 CYS A N 1
ATOM 1205 C CA . CYS A 1 173 ? 89.716 29.800 50.363 1.00 36.70 173 CYS A CA 1
ATOM 1206 C C . CYS A 1 173 ? 90.428 28.807 49.426 1.00 33.96 173 CYS A C 1
ATOM 1207 O O . CYS A 1 173 ? 89.866 28.367 48.452 1.00 33.71 173 CYS A O 1
ATOM 1210 N N . LYS A 1 174 ? 91.648 28.422 49.739 1.00 35.57 174 LYS A N 1
ATOM 1211 C CA . LYS A 1 174 ? 92.352 27.458 48.887 1.00 40.24 174 LYS A CA 1
ATOM 1212 C C . LYS A 1 174 ? 91.688 26.086 48.928 1.00 39.00 174 LYS A C 1
ATOM 1213 O O . LYS A 1 174 ? 91.645 25.402 47.919 1.00 41.42 174 LYS A O 1
ATOM 1219 N N . GLU A 1 175 ? 91.151 25.689 50.075 1.00 35.18 175 GLU A N 1
ATOM 1220 C CA . GLU A 1 175 ? 90.541 24.367 50.177 1.00 41.43 175 GLU A CA 1
ATOM 1221 C C . GLU A 1 175 ? 89.237 24.273 49.357 1.00 41.58 175 GLU A C 1
ATOM 1222 O O . GLU A 1 175 ? 88.945 23.232 48.772 1.00 41.89 175 GLU A O 1
ATOM 1224 N N . HIS A 1 176 ? 88.488 25.373 49.307 1.00 39.86 176 HIS A N 1
ATOM 1225 C CA . HIS A 1 176 ? 87.221 25.457 48.576 1.00 40.28 176 HIS A CA 1
ATOM 1226 C C . HIS A 1 176 ? 87.313 26.077 47.170 1.00 39.09 176 HIS A C 1
ATOM 1227 O O . HIS A 1 176 ? 86.305 26.291 46.536 1.00 42.19 176 HIS A O 1
ATOM 1234 N N . GLY A 1 177 ? 88.511 26.363 46.670 1.00 40.20 177 GLY A N 1
ATOM 1235 C CA . GLY A 1 177 ? 88.643 26.889 45.315 1.00 42.45 177 GLY A CA 1
ATOM 1236 C C . GLY A 1 177 ? 88.102 28.296 45.124 1.00 39.48 177 GLY A C 1
ATOM 1237 O O . GLY A 1 177 ? 87.541 28.597 44.076 1.00 43.60 177 GLY A O 1
ATOM 1238 N N . LEU A 1 178 ? 88.246 29.140 46.150 1.00 36.48 178 LEU A N 1
ATOM 1239 C CA . LEU A 1 178 ? 87.817 30.539 46.103 1.00 34.03 178 LEU A CA 1
ATOM 1240 C C . LEU A 1 178 ? 89.025 31.435 45.899 1.00 34.97 178 LEU A C 1
ATOM 1241 O O . LEU A 1 178 ? 90.069 31.177 46.473 1.00 34.77 178 LEU A O 1
ATOM 1246 N N . TYR A 1 179 ? 88.872 32.492 45.106 1.00 32.21 179 TYR A N 1
ATOM 1247 C CA . TYR A 1 179 ? 89.800 33.622 45.141 1.00 30.49 179 TYR A CA 1
ATOM 1248 C C . TYR A 1 179 ? 89.618 34.496 46.407 1.00 33.36 179 TYR A C 1
ATOM 1249 O O . TYR A 1 179 ? 88.509 34.662 46.916 1.00 34.59 179 TYR A O 1
ATOM 1258 N N . LEU A 1 180 ? 90.717 35.036 46.909 1.00 31.38 180 LEU A N 1
ATOM 1259 C CA . LEU A 1 180 ? 90.735 35.925 48.061 1.00 32.67 180 LEU A CA 1
ATOM 1260 C C . LEU A 1 180 ? 91.235 37.303 47.599 1.00 32.45 180 LEU A C 1
ATOM 1261 O O . LEU A 1 180 ? 92.321 37.411 47.051 1.00 34.60 180 LEU A O 1
ATOM 1266 N N . PHE A 1 181 ? 90.418 38.327 47.806 1.00 32.86 181 PHE A N 1
ATOM 1267 C CA . PHE A 1 181 ? 90.718 39.711 47.419 1.00 31.92 181 PHE A CA 1
ATOM 1268 C C . PHE A 1 181 ? 90.693 40.584 48.641 1.00 30.70 181 PHE A C 1
ATOM 1269 O O . PHE A 1 181 ? 89.727 40.570 49.392 1.00 29.67 181 PHE A O 1
ATOM 1277 N N . LEU A 1 182 ? 91.772 41.313 48.865 1.00 31.78 182 LEU A N 1
ATOM 1278 C CA . LEU A 1 182 ? 91.847 42.260 49.984 1.00 33.01 182 LEU A CA 1
ATOM 1279 C C . LEU A 1 182 ? 91.844 43.703 49.500 1.00 32.63 182 LEU A C 1
ATOM 1280 O O . LEU A 1 182 ? 92.698 44.112 48.703 1.00 30.59 182 LEU A O 1
ATOM 1285 N N . ASP A 1 183 ? 90.859 44.461 49.988 1.00 33.85 183 ASP A N 1
ATOM 1286 C CA . ASP A 1 183 ? 90.706 45.887 49.737 1.00 34.39 183 ASP A CA 1
ATOM 1287 C C . ASP A 1 183 ? 91.596 46.681 50.729 1.00 35.96 183 ASP A C 1
ATOM 1288 O O . ASP A 1 183 ? 91.330 46.699 51.930 1.00 35.37 183 ASP A O 1
ATOM 1293 N N . GLY A 1 184 ? 92.643 47.327 50.210 1.00 33.58 184 GLY A N 1
ATOM 1294 C CA . GLY A 1 184 ? 93.614 48.029 51.027 1.00 35.48 184 GLY A CA 1
ATOM 1295 C C . GLY A 1 184 ? 93.495 49.536 50.919 1.00 34.99 184 GLY A C 1
ATOM 1296 O O . GLY A 1 184 ? 94.504 50.243 50.907 1.00 37.10 184 GLY A O 1
ATOM 1297 N N . ALA A 1 185 ? 92.266 50.043 50.823 1.00 33.67 185 ALA A N 1
ATOM 1298 C CA . ALA A 1 185 ? 92.027 51.496 50.925 1.00 37.05 185 ALA A CA 1
ATOM 1299 C C . ALA A 1 185 ? 92.844 52.123 52.068 1.00 34.76 185 ALA A C 1
ATOM 1300 O O . ALA A 1 185 ? 93.472 53.140 51.860 1.00 35.16 185 ALA A O 1
ATOM 1302 N N . ARG A 1 186 ? 92.881 51.447 53.219 1.00 33.41 186 ARG A N 1
ATOM 1303 C CA . ARG A 1 186 ? 93.478 51.944 54.444 1.00 35.64 186 ARG A CA 1
ATOM 1304 C C . ARG A 1 186 ? 94.532 50.987 54.936 1.00 34.54 186 ARG A C 1
ATOM 1305 O O . ARG A 1 186 ? 94.693 50.751 56.128 1.00 34.46 186 ARG A O 1
ATOM 1313 N N . LEU A 1 187 ? 95.296 50.469 53.997 1.00 36.11 187 LEU A N 1
ATOM 1314 C CA . LEU A 1 187 ? 96.315 49.505 54.305 1.00 33.48 187 LEU A CA 1
ATOM 1315 C C . LEU A 1 187 ? 97.511 50.161 55.020 1.00 32.63 187 LEU A C 1
ATOM 1316 O O . LEU A 1 187 ? 98.099 49.567 55.898 1.00 36.14 187 LEU A O 1
ATOM 1321 N N . ALA A 1 188 ? 97.858 51.388 54.673 1.00 32.79 188 ALA A N 1
ATOM 1322 C CA . ALA A 1 188 ? 98.942 52.111 55.390 1.00 36.90 188 ALA A CA 1
ATOM 1323 C C . ALA A 1 188 ? 98.676 52.190 56.891 1.00 35.03 188 ALA A C 1
ATOM 1324 O O . ALA A 1 188 ? 99.564 51.906 57.705 1.00 35.68 188 ALA A O 1
ATOM 1326 N N . SER A 1 189 ? 97.451 52.569 57.250 1.00 33.62 189 SER A N 1
ATOM 1327 C CA . SER A 1 189 ? 97.043 52.610 58.655 1.00 35.87 189 SER A CA 1
ATOM 1328 C C . SER A 1 189 ? 97.114 51.238 59.310 1.00 34.27 189 SER A C 1
ATOM 1329 O O . SER A 1 189 ? 97.659 51.099 60.407 1.00 32.89 189 SER A O 1
ATOM 1332 N N . ALA A 1 190 ? 96.587 50.223 58.628 1.00 34.08 190 ALA A N 1
ATOM 1333 C CA . ALA A 1 190 ? 96.579 48.867 59.162 1.00 34.68 190 ALA A CA 1
ATOM 1334 C C . ALA A 1 190 ? 97.975 48.352 59.466 1.00 36.30 190 ALA A C 1
ATOM 1335 O O . ALA A 1 190 ? 98.206 47.818 60.552 1.00 33.12 190 ALA A O 1
ATOM 1337 N N . LEU A 1 191 ? 98.898 48.518 58.514 1.00 35.28 191 LEU A N 1
ATOM 1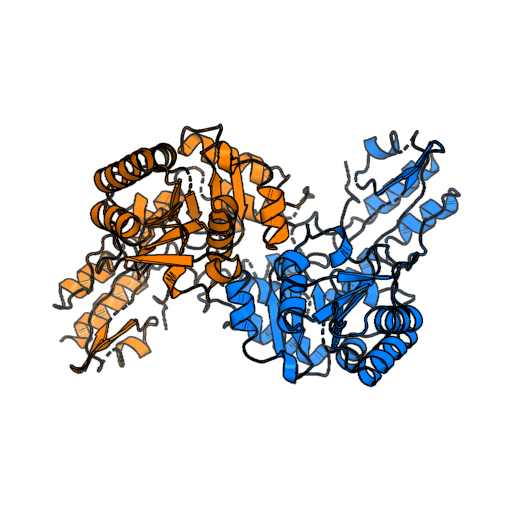338 C CA . LEU A 1 191 ? 100.210 47.888 58.606 1.00 38.64 191 LEU A CA 1
ATOM 1339 C C . LEU A 1 191 ? 101.179 48.687 59.471 1.00 38.15 191 LEU A C 1
ATOM 1340 O O . LEU A 1 191 ? 102.277 48.231 59.730 1.00 42.03 191 LEU A O 1
ATOM 1345 N N . SER A 1 192 ? 100.737 49.847 59.935 1.00 37.81 192 SER A N 1
ATOM 1346 C CA . SER A 1 192 ? 101.488 50.727 60.830 1.00 39.81 192 SER A CA 1
ATOM 1347 C C . SER A 1 192 ? 100.955 50.714 62.256 1.00 40.32 192 SER A C 1
ATOM 1348 O O . SER A 1 192 ? 101.494 51.393 63.122 1.00 43.37 192 SER A O 1
ATOM 1351 N N . SER A 1 193 ? 99.864 49.997 62.487 1.00 39.69 193 SER A N 1
ATOM 1352 C CA . SER A 1 193 ? 99.227 49.958 63.796 1.00 40.11 193 SER A CA 1
ATOM 1353 C C . SER A 1 193 ? 100.065 49.127 64.787 1.00 42.19 193 SER A C 1
ATOM 1354 O O . SER A 1 193 ? 100.738 48.194 64.387 1.00 39.53 193 SER A O 1
ATOM 1357 N N . PRO A 1 194 ? 100.056 49.490 66.068 1.00 48.32 194 PRO A N 1
ATOM 1358 C CA . PRO A 1 194 ? 100.763 48.693 67.086 1.00 51.07 194 PRO A CA 1
ATOM 1359 C C . PRO A 1 194 ? 100.156 47.304 67.389 1.00 51.76 194 PRO A C 1
ATOM 1360 O O . PRO A 1 194 ? 100.854 46.476 67.986 1.00 53.92 194 PRO A O 1
ATOM 1364 N N . VAL A 1 195 ? 98.918 47.032 66.984 1.00 47.50 195 VAL A N 1
ATOM 1365 C CA . VAL A 1 195 ? 98.374 45.682 67.141 1.00 48.80 195 VAL A CA 1
ATOM 1366 C C . VAL A 1 195 ? 98.577 44.821 65.882 1.00 45.99 195 VAL A C 1
ATOM 1367 O O . VAL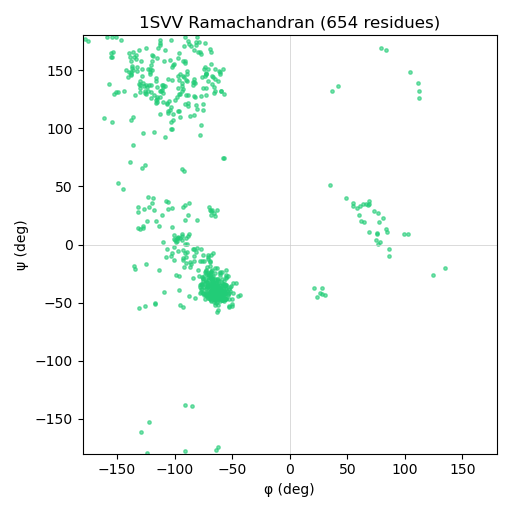 A 1 195 ? 98.103 43.694 65.836 1.00 45.76 195 VAL A O 1
ATOM 1371 N N . ASN A 1 196 ? 99.274 45.349 64.871 1.00 42.73 196 ASN A N 1
ATOM 1372 C CA . ASN A 1 196 ? 99.429 44.649 63.596 1.00 38.48 196 ASN A CA 1
ATOM 1373 C C . ASN A 1 196 ? 100.638 43.759 63.592 1.00 38.97 196 ASN A C 1
ATOM 1374 O O . ASN A 1 196 ? 101.695 44.159 64.065 1.00 35.83 196 ASN A O 1
ATOM 1379 N N . ASP A 1 197 ? 100.500 42.582 62.989 1.00 39.52 197 ASP A N 1
ATOM 1380 C CA . ASP A 1 197 ? 101.629 41.681 62.775 1.00 41.64 197 ASP A CA 1
ATOM 1381 C C . ASP A 1 197 ? 101.724 41.134 61.337 1.00 42.13 197 ASP A C 1
ATOM 1382 O O . ASP A 1 197 ? 102.455 40.190 61.091 1.00 44.79 197 ASP A O 1
ATOM 1387 N N . LEU A 1 198 ? 100.983 41.740 60.409 1.00 40.41 198 LEU A N 1
ATOM 1388 C CA . LEU A 1 198 ? 101.107 41.503 58.981 1.00 38.75 198 LEU A CA 1
ATOM 1389 C C . LEU A 1 198 ? 102.071 42.498 58.310 1.00 39.09 198 LEU A C 1
ATOM 1390 O O . LEU A 1 198 ? 102.123 43.668 58.668 1.00 36.27 198 LEU A O 1
ATOM 1395 N N . THR A 1 199 ? 102.803 42.012 57.312 1.00 36.80 199 THR A N 1
ATOM 1396 C CA . THR A 1 199 ? 103.572 42.839 56.401 1.00 34.80 199 THR A CA 1
ATOM 1397 C C . THR A 1 199 ? 102.938 42.730 55.015 1.00 35.27 199 THR A C 1
ATOM 1398 O O . THR A 1 199 ? 102.080 41.858 54.760 1.00 34.14 199 THR A O 1
ATOM 1402 N N . LEU A 1 200 ? 103.409 43.567 54.089 1.00 37.16 200 LEU A N 1
ATOM 1403 C CA . LEU A 1 200 ? 102.923 43.537 52.717 1.00 38.56 200 LEU A CA 1
ATOM 1404 C C . LEU A 1 200 ? 103.251 42.198 52.098 1.00 35.92 200 LEU A C 1
ATOM 1405 O O . LEU A 1 200 ? 102.450 41.644 51.356 1.00 35.19 200 LEU A O 1
ATOM 1410 N N . ALA A 1 201 ? 104.427 41.685 52.412 1.00 33.08 201 ALA A N 1
ATOM 1411 C CA . ALA A 1 201 ? 104.880 40.375 51.928 1.00 37.00 201 ALA A CA 1
ATOM 1412 C C . ALA A 1 201 ? 103.941 39.243 52.366 1.00 35.51 201 ALA A C 1
ATOM 1413 O O . ALA A 1 201 ? 103.665 38.347 51.577 1.00 35.40 201 ALA A O 1
ATOM 1415 N N . ASP A 1 202 ? 103.414 39.315 53.589 1.00 33.41 202 ASP A N 1
ATOM 1416 C CA . ASP A 1 202 ? 102.405 38.341 54.063 1.00 32.93 202 ASP A CA 1
ATOM 1417 C C . ASP A 1 202 ? 101.104 38.403 53.263 1.00 35.33 202 ASP A C 1
ATOM 1418 O O . ASP A 1 202 ? 100.507 37.373 52.914 1.00 33.49 202 ASP A O 1
ATOM 1423 N N . ILE A 1 203 ? 100.651 39.612 52.988 1.00 35.23 203 ILE A N 1
ATOM 1424 C CA . ILE A 1 203 ? 99.441 39.780 52.217 1.00 35.03 203 ILE A CA 1
ATOM 1425 C C . ILE A 1 203 ? 99.616 39.234 50.807 1.00 33.72 203 ILE A C 1
ATOM 1426 O O . ILE A 1 203 ? 98.728 38.534 50.301 1.00 36.39 203 ILE A O 1
ATOM 1431 N N . ALA A 1 204 ? 100.746 39.543 50.174 1.00 35.60 204 ALA A N 1
ATOM 1432 C CA . ALA A 1 204 ? 101.069 39.015 48.853 1.00 34.00 204 ALA A CA 1
ATOM 1433 C C . ALA A 1 204 ? 101.169 37.505 48.854 1.00 37.86 204 ALA A C 1
ATOM 1434 O O . ALA A 1 204 ? 100.847 36.860 47.867 1.00 43.53 204 ALA A O 1
ATOM 1436 N N . ARG A 1 205 ? 101.596 36.932 49.969 1.00 36.95 205 ARG A N 1
ATOM 1437 C CA . ARG A 1 205 ? 101.678 35.491 50.084 1.00 36.61 205 ARG A CA 1
ATOM 1438 C C . ARG A 1 205 ? 100.328 34.817 50.211 1.00 36.59 205 ARG A C 1
ATOM 1439 O O . ARG A 1 205 ? 100.155 33.700 49.752 1.00 32.35 205 ARG A O 1
ATOM 1447 N N . LEU A 1 206 ? 99.380 35.496 50.849 1.00 36.35 206 LEU A N 1
ATOM 1448 C CA . LEU A 1 206 ? 98.135 34.883 51.291 1.00 38.08 206 LEU A CA 1
ATOM 1449 C C . LEU A 1 206 ? 96.899 35.203 50.423 1.00 37.65 206 LEU A C 1
ATOM 1450 O O . LEU A 1 206 ? 95.885 34.563 50.592 1.00 38.02 206 LEU A O 1
ATOM 1455 N N . THR A 1 207 ? 96.995 36.152 49.487 1.00 36.78 207 THR A N 1
ATOM 1456 C CA . THR A 1 207 ? 95.836 36.580 48.691 1.00 34.10 207 THR A CA 1
ATOM 1457 C C . THR A 1 207 ? 96.069 36.322 47.213 1.00 34.49 207 THR A C 1
ATOM 1458 O O . THR A 1 207 ? 97.196 36.126 46.784 1.00 36.99 207 THR A O 1
ATOM 1462 N N . ASP A 1 208 ? 94.992 36.312 46.436 1.00 32.96 208 ASP A N 1
ATOM 1463 C CA . ASP A 1 208 ? 95.063 36.152 44.985 1.00 33.36 208 ASP A CA 1
ATOM 1464 C C . ASP A 1 208 ? 95.207 37.496 44.257 1.00 34.16 208 ASP A C 1
ATOM 1465 O O . ASP A 1 208 ? 95.788 37.610 43.140 1.00 29.71 208 ASP A O 1
ATOM 1478 N N . PHE A 1 210 ? 95.109 41.952 45.637 1.00 34.28 210 PHE A N 1
ATOM 1479 C CA . PHE A 1 210 ? 94.745 42.999 46.575 1.00 35.05 210 PHE A CA 1
ATOM 1480 C C . PHE A 1 210 ? 95.118 44.359 46.010 1.00 34.16 210 PHE A C 1
ATOM 1481 O O . PHE A 1 210 ? 95.722 44.440 44.938 1.00 35.79 210 PHE A O 1
ATOM 1489 N N . TYR A 1 211 ? 94.756 45.422 46.711 1.00 33.41 211 TYR A N 1
ATOM 1490 C CA . TYR A 1 211 ? 95.224 46.728 46.302 1.00 33.91 211 TYR A CA 1
ATOM 1491 C C . TYR A 1 211 ? 95.787 47.552 47.468 1.00 33.65 211 TYR A C 1
ATOM 1492 O O . TYR A 1 211 ? 95.433 47.354 48.602 1.00 34.83 211 TYR A O 1
ATOM 1501 N N . ILE A 1 212 ? 96.745 48.403 47.144 1.00 35.45 212 ILE A N 1
ATOM 1502 C CA . ILE A 1 212 ? 97.358 49.349 48.063 1.00 34.22 212 ILE A CA 1
ATOM 1503 C C . ILE A 1 212 ? 96.771 50.705 47.717 1.00 33.91 212 ILE A C 1
ATOM 1504 O O . ILE A 1 212 ? 97.001 51.230 46.621 1.00 33.92 212 ILE A O 1
ATOM 1509 N N . GLY A 1 213 ? 96.039 51.290 48.652 1.00 33.96 213 GLY A N 1
ATOM 1510 C CA . GLY A 1 213 ? 95.442 52.595 48.432 1.00 35.33 213 GLY A CA 1
ATOM 1511 C C . GLY A 1 213 ? 96.421 53.727 48.681 1.00 36.00 213 GLY A C 1
ATOM 1512 O O . GLY A 1 213 ? 97.050 53.760 49.753 1.00 37.80 213 GLY A O 1
ATOM 1513 N N . ALA A 1 214 ? 96.575 54.640 47.705 1.00 36.00 214 ALA A N 1
ATOM 1514 C CA . ALA A 1 214 ? 97.327 55.889 47.926 1.00 35.40 214 ALA A CA 1
ATOM 1515 C C . ALA A 1 214 ? 96.428 57.080 48.278 1.00 33.03 214 ALA A C 1
ATOM 1516 O O . ALA A 1 214 ? 96.862 58.011 48.965 1.00 33.36 214 ALA A O 1
ATOM 1518 N N . THR A 1 215 ? 95.183 57.066 47.829 1.00 33.14 215 THR A N 1
ATOM 1519 C CA . THR A 1 215 ? 94.288 58.216 48.021 1.00 37.52 215 THR A CA 1
ATOM 1520 C C . THR A 1 215 ? 94.154 58.665 49.473 1.00 36.83 215 THR A C 1
ATOM 1521 O O . THR A 1 215 ? 94.078 59.846 49.754 1.00 40.75 215 THR A O 1
ATOM 1525 N N . LYS A 1 216 ? 94.086 57.699 50.379 1.00 35.16 216 LYS A N 1
ATOM 1526 C CA . LYS A 1 216 ? 93.869 57.954 51.792 1.00 38.96 216 LYS A CA 1
ATOM 1527 C C . LYS A 1 216 ? 95.191 57.938 52.570 1.00 39.81 216 LYS A C 1
ATOM 1528 O O . LYS A 1 216 ? 95.199 58.012 53.789 1.00 40.85 216 LYS A O 1
ATOM 1534 N N . ALA A 1 217 ? 96.311 57.814 51.868 1.00 38.79 217 ALA A N 1
ATOM 1535 C CA . ALA A 1 217 ? 97.599 57.592 52.516 1.00 37.59 217 ALA A CA 1
ATOM 1536 C C . ALA A 1 217 ? 98.677 58.549 52.015 1.00 39.92 217 ALA A C 1
ATOM 1537 O O . ALA A 1 217 ? 99.858 58.311 52.259 1.00 43.66 217 ALA A O 1
ATOM 1539 N N . GLY A 1 218 ? 98.295 59.608 51.296 1.00 34.46 218 GLY A N 1
ATOM 1540 C CA . GLY A 1 218 ? 99.257 60.606 50.877 1.00 36.32 218 GLY A CA 1
ATOM 1541 C C . GLY A 1 218 ? 99.145 61.058 49.444 1.00 37.39 218 GLY A C 1
ATOM 1542 O O . GLY A 1 218 ? 99.702 62.086 49.103 1.00 35.50 218 GLY A O 1
ATOM 1543 N N . GLY A 1 219 ? 98.501 60.257 48.593 1.00 37.24 219 GLY A N 1
ATOM 1544 C CA . GLY A 1 219 ? 98.358 60.582 47.197 1.00 35.98 219 GLY A CA 1
ATOM 1545 C C . GLY A 1 219 ? 97.080 61.345 46.965 1.00 36.06 219 GLY A C 1
ATOM 1546 O O . GLY A 1 219 ? 96.139 61.271 47.755 1.00 34.84 219 GLY A O 1
ATOM 1555 N N . PHE A 1 221 ? 95.297 60.633 44.398 1.00 31.95 221 PHE A N 1
ATOM 1556 C CA . PHE A 1 221 ? 94.471 59.504 43.952 1.00 36.76 221 PHE A CA 1
ATOM 1557 C C . PHE A 1 221 ? 95.357 58.301 43.762 1.00 36.22 221 PHE A C 1
ATOM 1558 O O . PHE A 1 221 ? 96.567 58.361 44.014 1.00 38.95 221 PHE A O 1
ATOM 1566 N N . GLY A 1 222 ? 94.784 57.203 43.297 1.00 37.57 222 GLY A N 1
ATOM 1567 C CA . GLY A 1 222 ? 95.594 56.065 42.916 1.00 36.11 222 GLY A CA 1
ATOM 1568 C C . GLY A 1 222 ? 95.386 54.891 43.840 1.00 36.74 222 GLY A C 1
ATOM 1569 O O . GLY A 1 222 ? 95.336 55.046 45.052 1.00 35.92 222 GLY A O 1
ATOM 1570 N N . GLU A 1 223 ? 95.187 53.732 43.237 1.00 35.39 223 GLU A N 1
ATOM 1571 C CA . GLU A 1 223 ? 95.225 52.466 43.910 1.00 37.56 223 GLU A CA 1
ATOM 1572 C C . GLU A 1 223 ? 96.155 51.559 43.074 1.00 36.40 223 GLU A C 1
ATOM 1573 O O . GLU A 1 223 ? 96.165 51.636 41.857 1.00 35.35 223 GLU A O 1
ATOM 1579 N N . ALA A 1 224 ? 96.972 50.746 43.732 1.00 35.49 224 ALA A N 1
ATOM 1580 C CA . ALA A 1 224 ? 97.819 49.770 43.042 1.00 34.89 224 ALA A CA 1
ATOM 1581 C C . ALA A 1 224 ? 97.176 48.402 43.175 1.00 31.42 224 ALA A C 1
ATOM 1582 O O . ALA A 1 224 ? 97.303 47.778 44.206 1.00 34.38 224 ALA A O 1
ATOM 1584 N N . LEU A 1 225 ? 96.473 47.965 42.136 1.00 31.59 225 LEU A N 1
ATOM 1585 C CA . LEU A 1 225 ? 95.881 46.633 42.047 1.00 31.45 225 LEU A CA 1
ATOM 1586 C C . LEU A 1 225 ? 96.967 45.610 41.761 1.00 30.09 225 LEU A C 1
ATOM 1587 O O . LEU A 1 225 ? 97.638 45.675 40.740 1.00 36.40 225 LEU A O 1
ATOM 1592 N N . ILE A 1 226 ? 97.196 44.697 42.699 1.00 31.21 226 ILE A N 1
ATOM 1593 C CA . ILE A 1 226 ? 98.237 43.670 42.562 1.00 30.02 226 ILE A CA 1
ATOM 1594 C C . ILE A 1 226 ? 97.542 42.370 42.239 1.00 31.54 226 ILE A C 1
ATOM 1595 O O . ILE A 1 226 ? 96.689 41.930 43.015 1.00 31.28 226 ILE A O 1
ATOM 1600 N N . ILE A 1 227 ? 97.904 41.729 41.133 1.00 29.43 227 ILE A N 1
ATOM 1601 C CA . ILE A 1 227 ? 97.324 40.432 40.758 1.00 29.85 227 ILE A CA 1
ATOM 1602 C C . ILE A 1 227 ? 98.415 39.388 40.861 1.00 32.23 227 ILE A C 1
ATOM 1603 O O . ILE A 1 227 ? 99.389 39.410 40.099 1.00 32.59 227 ILE A O 1
ATOM 1608 N N . LEU A 1 228 ? 98.247 38.491 41.823 1.00 33.29 228 LEU A N 1
ATOM 1609 C CA . LEU A 1 228 ? 99.189 37.419 42.134 1.00 33.34 228 LEU A CA 1
ATOM 1610 C C . LEU A 1 228 ? 98.838 36.089 41.472 1.00 35.52 228 LEU A C 1
ATOM 1611 O O . LEU A 1 228 ? 99.719 35.369 41.012 1.00 37.97 228 LEU A O 1
ATOM 1616 N N . ASN A 1 229 ? 97.555 35.761 41.413 1.00 35.91 229 ASN A N 1
ATOM 1617 C CA . ASN A 1 229 ? 97.105 34.484 40.850 1.00 35.12 229 ASN A CA 1
ATOM 1618 C C . ASN A 1 229 ? 97.211 34.552 39.319 1.00 33.64 229 ASN A C 1
ATOM 1619 O O . ASN A 1 229 ? 96.611 35.416 38.670 1.00 32.78 229 ASN A O 1
ATOM 1624 N N . ASP A 1 230 ? 97.994 33.650 38.752 1.00 32.80 230 ASP A N 1
ATOM 1625 C CA . ASP A 1 230 ? 98.305 33.631 37.329 1.00 37.35 230 ASP A CA 1
ATOM 1626 C C . ASP A 1 230 ? 97.062 33.561 36.470 1.00 38.87 230 ASP A C 1
ATOM 1627 O O . ASP A 1 230 ? 97.039 34.138 35.399 1.00 37.20 230 ASP A O 1
ATOM 1632 N N . ALA A 1 231 ? 96.008 32.911 36.960 1.00 36.54 231 ALA A N 1
ATOM 1633 C CA . ALA A 1 231 ? 94.755 32.801 36.199 1.00 38.85 231 ALA A CA 1
ATOM 1634 C C . ALA A 1 231 ? 94.000 34.120 36.042 1.00 38.15 231 ALA A C 1
ATOM 1635 O O . ALA A 1 231 ? 93.176 34.263 35.135 1.00 41.65 231 ALA A O 1
ATOM 1637 N N . LEU A 1 232 ? 94.244 35.087 36.937 1.00 34.64 232 LEU A N 1
ATOM 1638 C CA . LEU A 1 232 ? 93.499 36.340 36.902 1.00 35.30 232 LEU A CA 1
ATOM 1639 C C . LEU A 1 232 ? 94.165 37.411 36.040 1.00 33.51 232 LEU A C 1
ATOM 1640 O O . LEU A 1 232 ? 93.596 38.465 35.820 1.00 37.47 232 LEU A O 1
ATOM 1645 N N . LYS A 1 233 ? 95.391 37.163 35.633 1.00 34.03 233 LYS A N 1
ATOM 1646 C CA . LYS A 1 233 ? 96.210 38.187 34.997 1.00 32.45 233 LYS A CA 1
ATOM 1647 C C . LYS A 1 233 ? 95.826 38.569 33.577 1.00 36.72 233 LYS A C 1
ATOM 1648 O O . LYS A 1 233 ? 95.916 39.743 33.271 1.00 39.17 233 LYS A O 1
ATOM 1654 N N . PRO A 1 234 ? 95.503 37.602 32.693 1.00 37.79 234 PRO A N 1
ATOM 1655 C CA . PRO A 1 234 ? 95.386 37.886 31.256 1.00 39.79 234 PRO A CA 1
ATOM 1656 C C . PRO A 1 234 ? 94.392 38.969 30.882 1.00 35.65 234 PRO A C 1
ATOM 1657 O O . PRO A 1 234 ? 93.251 38.952 31.319 1.00 36.53 234 PRO A O 1
ATOM 1661 N N . ASN A 1 235 ? 94.872 39.909 30.080 1.00 33.43 235 ASN A N 1
ATOM 1662 C CA . ASN A 1 235 ? 94.081 40.973 29.489 1.00 34.36 235 ASN A CA 1
ATOM 1663 C C . ASN A 1 235 ? 93.387 41.903 30.495 1.00 36.37 235 ASN A C 1
ATOM 1664 O O . ASN A 1 235 ? 92.412 42.572 30.151 1.00 34.25 235 ASN A O 1
ATOM 1669 N N . ALA A 1 236 ? 93.941 42.001 31.710 1.00 33.71 236 ALA A N 1
ATOM 1670 C CA . ALA A 1 236 ? 93.378 42.865 32.741 1.00 33.60 236 ALA A CA 1
ATOM 1671 C C . ALA A 1 236 ? 93.251 44.304 32.257 1.00 34.82 236 ALA A C 1
ATOM 1672 O O . ALA A 1 236 ? 92.313 44.964 32.618 1.00 33.20 236 ALA A O 1
ATOM 1674 N N . ARG A 1 237 ? 94.182 44.770 31.428 1.00 31.43 237 ARG A N 1
ATOM 1675 C CA . ARG A 1 237 ? 94.167 46.140 30.918 1.00 31.69 237 ARG A CA 1
ATOM 1676 C C . ARG A 1 237 ? 92.998 46.424 29.960 1.00 31.39 237 ARG A C 1
ATOM 1677 O O . ARG A 1 237 ? 92.497 47.575 29.907 1.00 31.81 237 ARG A O 1
ATOM 1685 N N . HIS A 1 238 ? 92.585 45.417 29.195 1.00 28.97 238 HIS A N 1
ATOM 1686 C CA . HIS A 1 238 ? 91.343 45.511 28.425 1.00 30.08 238 HIS A CA 1
ATOM 1687 C C . HIS A 1 238 ? 90.136 45.828 29.323 1.00 30.34 238 HIS A C 1
ATOM 1688 O O . HIS A 1 238 ? 89.351 46.697 29.010 1.00 29.95 238 HIS A O 1
ATOM 1695 N N . LEU A 1 239 ? 90.009 45.130 30.442 1.00 31.18 239 LEU A N 1
ATOM 1696 C CA . LEU A 1 239 ? 88.884 45.323 31.349 1.00 32.23 239 LEU A CA 1
ATOM 1697 C C . LEU A 1 239 ? 88.960 46.688 32.032 1.00 32.74 239 LEU A C 1
ATOM 1698 O O . LEU A 1 239 ? 87.951 47.374 32.208 1.00 31.02 239 LEU A O 1
ATOM 1703 N N . ILE A 1 240 ? 90.164 47.088 32.411 1.00 30.84 240 ILE A N 1
ATOM 1704 C CA . ILE A 1 240 ? 90.359 48.393 33.025 1.00 31.01 240 ILE A CA 1
ATOM 1705 C C . ILE A 1 240 ? 89.899 49.487 32.037 1.00 33.49 240 ILE A C 1
ATOM 1706 O O . ILE A 1 240 ? 89.194 50.437 32.410 1.00 31.53 240 ILE A O 1
ATOM 1711 N N . LYS A 1 241 ? 90.247 49.316 30.777 1.00 31.08 241 LYS A N 1
ATOM 1712 C CA . LYS A 1 241 ? 89.868 50.275 29.746 1.00 33.98 241 LYS A CA 1
ATOM 1713 C C . LYS A 1 241 ? 88.344 50.341 29.551 1.00 31.04 241 LYS A C 1
ATOM 1714 O O . LYS A 1 241 ? 87.751 51.423 29.503 1.00 30.36 241 LYS A O 1
ATOM 1720 N N . GLN A 1 242 ? 87.729 49.176 29.452 1.00 32.58 242 GLN A N 1
ATOM 1721 C CA . GLN A 1 242 ? 86.292 49.039 29.259 1.00 31.87 242 GLN A CA 1
ATOM 1722 C C . GLN A 1 242 ? 85.464 49.723 30.351 1.00 35.03 242 GLN A C 1
ATOM 1723 O O . GLN A 1 242 ? 84.387 50.275 30.082 1.00 35.56 242 GLN A O 1
ATOM 1729 N N . ARG A 1 243 ? 85.955 49.684 31.578 1.00 35.62 243 ARG A N 1
ATOM 1730 C CA . ARG A 1 243 ? 85.255 50.302 32.705 1.00 36.56 243 ARG A CA 1
ATOM 1731 C C . ARG A 1 243 ? 85.593 51.756 32.947 1.00 39.04 243 ARG A C 1
ATOM 1732 O O . ARG A 1 243 ? 85.158 52.341 33.944 1.00 37.41 243 ARG A O 1
ATOM 1740 N N . GLY A 1 244 ? 86.357 52.349 32.035 1.00 37.17 244 GLY A N 1
ATOM 1741 C CA . GLY A 1 244 ? 86.646 53.765 32.090 1.00 35.47 244 GLY A CA 1
ATOM 1742 C C . GLY A 1 244 ? 87.821 54.083 32.999 1.00 35.40 244 GLY A C 1
ATOM 1743 O O . GLY A 1 244 ? 88.046 55.227 33.302 1.00 36.44 244 GLY A O 1
ATOM 1744 N N . ALA A 1 245 ? 88.566 53.077 33.447 1.00 34.44 245 ALA A N 1
ATOM 1745 C CA . ALA A 1 245 ? 89.621 53.278 34.452 1.00 34.51 245 ALA A CA 1
ATOM 1746 C C . ALA A 1 245 ? 91.054 53.382 33.917 1.00 34.09 245 ALA A C 1
ATOM 1747 O O . ALA A 1 245 ? 91.992 53.443 34.706 1.00 35.25 245 ALA A O 1
ATOM 1749 N N . LEU A 1 246 ? 91.246 53.331 32.606 1.00 35.42 246 LEU A N 1
ATOM 1750 C CA . LEU A 1 246 ? 92.604 53.370 32.050 1.00 36.20 246 LEU A CA 1
ATOM 1751 C C . LEU A 1 246 ? 92.968 54.829 31.776 1.00 34.70 246 LEU A C 1
ATOM 1752 O O . LEU A 1 246 ? 92.661 55.397 30.733 1.00 32.74 246 LEU A O 1
ATOM 1765 N N . ALA A 1 248 ? 94.538 58.196 30.816 1.00 30.39 248 ALA A N 1
ATOM 1766 C CA . ALA A 1 248 ? 95.386 58.577 29.701 1.00 33.06 248 ALA A CA 1
ATOM 1767 C C . ALA A 1 248 ? 96.759 59.059 30.160 1.00 31.65 248 ALA A C 1
ATOM 1768 O O . ALA A 1 248 ? 97.771 58.591 29.646 1.00 32.84 248 ALA A O 1
ATOM 1770 N N . LYS A 1 249 ? 96.787 60.000 31.104 1.00 31.15 249 LYS A N 1
ATOM 1771 C CA . LYS A 1 249 ? 98.029 60.500 31.658 1.00 29.20 249 LYS A CA 1
ATOM 1772 C C . LYS A 1 249 ? 98.392 59.686 32.888 1.00 31.53 249 LYS A C 1
ATOM 1773 O O . LYS A 1 249 ? 98.514 60.195 33.997 1.00 30.92 249 LYS A O 1
ATOM 1779 N N . GLY A 1 250 ? 98.623 58.408 32.657 1.00 32.70 250 GLY A N 1
ATOM 1780 C CA . GLY A 1 250 ? 98.720 57.438 33.733 1.00 32.47 250 GLY A CA 1
ATOM 1781 C C . GLY A 1 250 ? 100.007 57.515 34.513 1.00 30.76 250 GLY A C 1
ATOM 1782 O O . GLY A 1 250 ? 100.085 56.949 35.590 1.00 31.30 250 GLY A O 1
ATOM 1783 N N . TRP A 1 251 ? 101.010 58.215 33.986 1.00 31.61 251 TRP A N 1
ATOM 1784 C CA . TRP A 1 251 ? 102.266 58.412 34.710 1.00 33.09 251 TRP A CA 1
ATOM 1785 C C . TRP A 1 251 ? 102.087 59.232 35.978 1.00 34.47 251 TRP A C 1
ATOM 1786 O O . TRP A 1 251 ? 102.936 59.201 36.872 1.00 35.23 251 TRP A O 1
ATOM 1797 N N . LEU A 1 252 ? 100.996 59.984 36.047 1.00 33.94 252 LEU A N 1
ATOM 1798 C CA . LEU A 1 252 ? 100.662 60.751 37.245 1.00 34.69 252 LEU A CA 1
ATOM 1799 C C . LEU A 1 252 ? 100.213 59.847 38.432 1.00 34.62 252 LEU A C 1
ATOM 1800 O O . LEU A 1 252 ? 100.411 60.206 39.608 1.00 33.38 252 LEU A O 1
ATOM 1805 N N . LEU A 1 253 ? 99.638 58.677 38.125 1.00 32.81 253 LEU A N 1
ATOM 1806 C CA . LEU A 1 253 ? 99.319 57.667 39.157 1.00 31.71 253 LEU A CA 1
ATOM 1807 C C . LEU A 1 253 ? 100.591 56.965 39.629 1.00 35.47 253 LEU A C 1
ATOM 1808 O O . LEU A 1 253 ? 100.783 56.718 40.824 1.00 35.90 253 LEU A O 1
ATOM 1813 N N . GLY A 1 254 ? 101.447 56.621 38.669 1.00 37.70 254 GLY A N 1
ATOM 1814 C CA . GLY A 1 254 ? 102.744 56.039 38.940 1.00 38.03 254 GLY A CA 1
ATOM 1815 C C . GLY A 1 254 ? 103.573 56.920 39.855 1.00 34.50 254 GLY A C 1
ATOM 1816 O O . GLY A 1 254 ? 104.219 56.429 40.758 1.00 33.56 254 GLY A O 1
ATOM 1817 N N . ILE A 1 255 ? 103.506 58.222 39.653 1.00 34.63 255 ILE A N 1
ATOM 1818 C CA . ILE A 1 255 ? 104.269 59.181 40.469 1.00 37.00 255 ILE A CA 1
ATOM 1819 C C . ILE A 1 255 ? 103.887 59.139 41.959 1.00 35.92 255 ILE A C 1
ATOM 1820 O O . ILE A 1 255 ? 104.752 59.220 42.832 1.00 37.55 255 ILE A O 1
ATOM 1825 N N . GLN A 1 256 ? 102.595 58.983 42.226 1.00 38.29 256 GLN A N 1
ATOM 1826 C CA . GLN A 1 256 ? 102.086 58.850 43.588 1.00 38.72 256 GLN A CA 1
ATOM 1827 C C . GLN A 1 256 ? 102.862 57.732 44.269 1.00 36.65 256 GLN A C 1
ATOM 1828 O O . GLN A 1 256 ? 103.449 57.928 45.327 1.00 36.97 256 GLN A O 1
ATOM 1834 N N . PHE A 1 257 ? 102.892 56.573 43.624 1.00 36.98 257 PHE A N 1
ATOM 1835 C CA . PHE A 1 257 ? 103.502 55.393 44.208 1.00 36.33 257 PHE A CA 1
ATOM 1836 C C . PHE A 1 257 ? 105.010 55.420 44.176 1.00 36.83 257 PHE A C 1
ATOM 1837 O O . PHE A 1 257 ? 105.651 54.830 45.037 1.00 34.30 257 PHE A O 1
ATOM 1845 N N . GLU A 1 258 ? 105.586 56.110 43.194 1.00 35.04 258 GLU A N 1
ATOM 1846 C CA . GLU A 1 258 ? 107.029 56.193 43.100 1.00 37.94 258 GLU A CA 1
ATOM 1847 C C . GLU A 1 258 ? 107.548 56.947 44.355 1.00 37.38 258 GLU A C 1
ATOM 1848 O O . GLU A 1 258 ? 108.578 56.592 44.915 1.00 37.47 258 GLU A O 1
ATOM 1854 N N . VAL A 1 259 ? 106.801 57.951 44.818 1.00 36.69 259 VAL A N 1
ATOM 1855 C CA . VAL A 1 259 ? 107.177 58.717 46.004 1.00 36.22 259 VAL A CA 1
ATOM 1856 C C . VAL A 1 259 ? 106.759 57.978 47.286 1.00 38.25 259 VAL A C 1
ATOM 1857 O O . VAL A 1 259 ? 107.553 57.862 48.200 1.00 36.20 259 VAL A O 1
ATOM 1861 N N . LEU A 1 260 ? 105.536 57.455 47.346 1.00 36.17 260 LEU A N 1
ATOM 1862 C CA . LEU A 1 260 ? 105.032 56.857 48.585 1.00 39.29 260 LEU A CA 1
ATOM 1863 C C . LEU A 1 260 ? 105.721 55.565 48.995 1.00 41.63 260 LEU A C 1
ATOM 1864 O O . LEU A 1 260 ? 105.968 55.358 50.161 1.00 44.87 260 LEU A O 1
ATOM 1877 N N . LYS A 1 262 ? 108.704 54.646 48.408 1.00 46.49 262 LYS A N 1
ATOM 1878 C CA . LYS A 1 262 ? 110.138 54.844 48.552 1.00 46.78 262 LYS A CA 1
ATOM 1879 C C . LYS A 1 262 ? 110.486 55.256 49.987 1.00 44.96 262 LYS A C 1
ATOM 1880 O O . LYS A 1 262 ? 109.819 56.119 50.579 1.00 39.51 262 LYS A O 1
ATOM 1886 N N . ASP A 1 263 ? 111.545 54.648 50.528 1.00 44.65 263 ASP A N 1
ATOM 1887 C CA . ASP A 1 263 ? 112.083 54.973 51.858 1.00 43.70 263 ASP A CA 1
ATOM 1888 C C . ASP A 1 263 ? 111.071 54.891 53.000 1.00 40.89 263 ASP A C 1
ATOM 1889 O O . ASP A 1 263 ? 111.118 55.701 53.913 1.00 34.90 263 ASP A O 1
ATOM 1894 N N . ASN A 1 264 ? 110.145 53.935 52.934 1.00 38.22 264 ASN A N 1
ATOM 1895 C CA . ASN A 1 264 ? 109.192 53.717 54.015 1.00 40.92 264 ASN A CA 1
ATOM 1896 C C . ASN A 1 264 ? 108.144 54.838 54.205 1.00 39.98 264 ASN A C 1
ATOM 1897 O O . ASN A 1 264 ? 107.421 54.824 55.213 1.00 37.99 264 ASN A O 1
ATOM 1902 N N . LEU A 1 265 ? 108.047 55.791 53.266 1.00 38.26 265 LEU A N 1
ATOM 1903 C CA . LEU A 1 265 ? 107.151 56.944 53.452 1.00 39.11 265 LEU A CA 1
ATOM 1904 C C . LEU A 1 265 ? 105.715 56.491 53.737 1.00 37.06 265 LEU A C 1
ATOM 1905 O O . LEU A 1 265 ? 105.083 56.989 54.632 1.00 34.65 265 LEU A O 1
ATOM 1910 N N . PHE A 1 266 ? 105.220 55.537 52.966 1.00 36.96 266 PHE A N 1
ATOM 1911 C CA . PHE A 1 266 ? 103.860 55.006 53.088 1.00 36.64 266 PHE A CA 1
ATOM 1912 C C . PHE A 1 266 ? 103.569 54.632 54.551 1.00 35.03 266 PHE A C 1
ATOM 1913 O O . PHE A 1 266 ? 102.555 55.027 55.114 1.00 31.70 266 PHE A O 1
ATOM 1921 N N . PHE A 1 267 ? 104.498 53.928 55.179 1.00 35.69 267 PHE A N 1
ATOM 1922 C CA . PHE A 1 267 ? 104.324 53.460 56.546 1.00 39.18 267 PHE A CA 1
ATOM 1923 C C . PHE A 1 267 ? 104.518 54.527 57.611 1.00 38.78 267 PHE A C 1
ATOM 1924 O O . PHE A 1 267 ? 103.837 54.475 58.643 1.00 37.88 267 PHE A O 1
ATOM 1932 N N . GLU A 1 268 ? 105.425 55.472 57.360 1.00 35.11 268 GLU A N 1
ATOM 1933 C CA . GLU A 1 268 ? 105.647 56.619 58.240 1.00 40.04 268 GLU A CA 1
ATOM 1934 C C . GLU A 1 268 ? 104.409 57.520 58.275 1.00 38.77 268 GLU A C 1
ATOM 1935 O O . GLU A 1 268 ? 104.025 57.978 59.327 1.00 36.63 268 GLU A O 1
ATOM 1941 N N . LEU A 1 269 ? 103.774 57.741 57.126 1.00 37.07 269 LEU A N 1
ATOM 1942 C CA . LEU A 1 269 ? 102.536 58.492 57.083 1.00 34.15 269 LEU A CA 1
ATOM 1943 C C . LEU A 1 269 ? 101.411 57.709 57.781 1.00 36.27 269 LEU A C 1
ATOM 1944 O O . LEU A 1 269 ? 100.596 58.269 58.520 1.00 34.24 269 LEU A O 1
ATOM 1949 N N . GLY A 1 270 ? 101.393 56.409 57.573 1.00 37.65 270 GLY A N 1
ATOM 1950 C CA . GLY A 1 270 ? 100.443 55.549 58.254 1.00 37.99 270 GLY A CA 1
ATOM 1951 C C . GLY A 1 270 ? 100.623 55.629 59.760 1.00 34.69 270 GLY A C 1
ATOM 1952 O O . GLY A 1 270 ? 99.630 55.653 60.495 1.00 35.21 270 GLY A O 1
ATOM 1953 N N . ALA A 1 271 ? 101.876 55.673 60.216 1.00 32.89 271 ALA A N 1
ATOM 1954 C CA . ALA A 1 271 ? 102.169 55.701 61.640 1.00 33.61 271 ALA A CA 1
ATOM 1955 C C . ALA A 1 271 ? 101.643 56.994 62.220 1.00 34.32 271 ALA A C 1
ATOM 1956 O O . ALA A 1 271 ? 101.024 56.979 63.264 1.00 34.15 271 ALA A O 1
ATOM 1958 N N . HIS A 1 272 ? 101.887 58.108 61.533 1.00 35.02 272 HIS A N 1
ATOM 1959 C CA . HIS A 1 272 ? 101.360 59.401 61.951 1.00 34.09 272 HIS A CA 1
ATOM 1960 C C . HIS A 1 272 ? 99.862 59.452 62.085 1.00 32.47 272 HIS A C 1
ATOM 1961 O O . HIS A 1 272 ? 99.380 60.024 63.049 1.00 32.71 272 HIS A O 1
ATOM 1968 N N . SER A 1 273 ? 99.115 58.874 61.132 1.00 31.39 273 SER A N 1
ATOM 1969 C CA . SER A 1 273 ? 97.665 58.890 61.205 1.00 31.20 273 SER A CA 1
ATOM 1970 C C . SER A 1 273 ? 97.203 58.100 62.428 1.00 32.51 273 SER A C 1
ATOM 1971 O O . SER A 1 273 ? 96.283 58.525 63.121 1.00 34.64 273 SER A O 1
ATOM 1974 N N . ASN A 1 274 ? 97.865 56.985 62.734 1.00 33.29 274 ASN A N 1
ATOM 1975 C CA . ASN A 1 274 ? 97.526 56.189 63.921 1.00 30.38 274 ASN A CA 1
ATOM 1976 C C . ASN A 1 274 ? 97.903 56.864 65.236 1.00 30.69 274 ASN A C 1
ATOM 1977 O O . ASN A 1 274 ? 97.196 56.724 66.224 1.00 30.34 274 ASN A O 1
ATOM 1982 N N . LYS A 1 275 ? 99.008 57.590 65.247 1.00 31.67 275 LYS A N 1
ATOM 1983 C CA . LYS A 1 275 ? 99.429 58.343 66.432 1.00 34.78 275 LYS A CA 1
ATOM 1984 C C . LYS A 1 275 ? 98.403 59.453 66.711 1.00 34.66 275 LYS A C 1
ATOM 1985 O O . LYS A 1 275 ? 97.966 59.612 67.837 1.00 35.66 275 LYS A O 1
ATOM 1999 N N . ALA A 1 277 ? 95.172 59.452 65.886 1.00 32.67 277 ALA A N 1
ATOM 2000 C CA . ALA A 1 277 ? 93.936 58.811 66.380 1.00 32.73 277 ALA A CA 1
ATOM 2001 C C . ALA A 1 277 ? 94.083 58.342 67.829 1.00 32.08 277 ALA A C 1
ATOM 2002 O O . ALA A 1 277 ? 93.142 58.427 68.608 1.00 36.18 277 ALA A O 1
ATOM 2004 N N . ALA A 1 278 ? 95.267 57.849 68.182 1.00 32.59 278 ALA A N 1
ATOM 2005 C CA . ALA A 1 278 ? 95.601 57.493 69.567 1.00 33.49 278 ALA A CA 1
ATOM 2006 C C . ALA A 1 278 ? 95.476 58.666 70.553 1.00 32.46 278 ALA A C 1
ATOM 2007 O O . ALA A 1 278 ? 94.987 58.465 71.657 1.00 28.50 278 ALA A O 1
ATOM 2009 N N . ILE A 1 279 ? 95.890 59.874 70.160 1.00 32.98 279 ILE A N 1
ATOM 2010 C CA . ILE A 1 279 ? 95.651 61.087 70.974 1.00 29.99 279 ILE A CA 1
ATOM 2011 C C . ILE A 1 279 ? 94.139 61.315 71.184 1.00 29.82 279 ILE A C 1
ATOM 2012 O O . ILE A 1 279 ? 93.687 61.580 72.298 1.00 27.67 279 ILE A O 1
ATOM 2017 N N . LEU A 1 280 ? 93.345 61.205 70.117 1.00 29.29 280 LEU A N 1
ATOM 2018 C CA . LEU A 1 280 ? 91.893 61.385 70.239 1.00 32.07 280 LEU A CA 1
ATOM 2019 C C . LEU A 1 280 ? 91.277 60.313 71.139 1.00 33.09 280 LEU A C 1
ATOM 2020 O O . LEU A 1 280 ? 90.397 60.589 71.946 1.00 30.89 280 LEU A O 1
ATOM 2025 N N . LYS A 1 281 ? 91.771 59.094 71.010 1.00 34.55 281 LYS A N 1
ATOM 2026 C CA . LYS A 1 281 ? 91.248 57.957 71.758 1.00 37.30 281 LYS A CA 1
ATOM 2027 C C . LYS A 1 281 ? 91.554 58.074 73.248 1.00 35.93 281 LYS A C 1
ATOM 2028 O O . LYS A 1 281 ? 90.668 57.867 74.071 1.00 36.09 281 LYS A O 1
ATOM 2034 N N . ALA A 1 282 ? 92.792 58.418 73.595 1.00 35.77 282 ALA A N 1
ATOM 2035 C CA . ALA A 1 282 ? 93.161 58.699 75.003 1.00 35.75 282 ALA A CA 1
ATOM 2036 C C . ALA A 1 282 ? 92.285 59.791 75.601 1.00 33.86 282 ALA A C 1
ATOM 2037 O O . ALA A 1 282 ? 91.843 59.692 76.733 1.00 33.86 282 ALA A O 1
ATOM 2039 N N . GLY A 1 283 ? 92.018 60.833 74.831 1.00 32.81 283 GLY A N 1
ATOM 2040 C CA . GLY A 1 283 ? 91.113 61.870 75.289 1.00 34.43 283 GLY A CA 1
ATOM 2041 C C . GLY A 1 283 ? 89.689 61.388 75.488 1.00 32.21 283 GLY A C 1
ATOM 2042 O O . GLY A 1 283 ? 89.067 61.689 76.489 1.00 32.62 283 GLY A O 1
ATOM 2043 N N . LEU A 1 284 ? 89.173 60.634 74.527 1.00 35.44 284 LEU A N 1
ATOM 2044 C CA . LEU A 1 284 ? 87.837 60.082 74.645 1.00 36.62 284 LEU A CA 1
ATOM 2045 C C . LEU A 1 284 ? 87.682 59.186 75.878 1.00 37.13 284 LEU A C 1
ATOM 2046 O O . LEU A 1 284 ? 86.664 59.250 76.552 1.00 36.39 284 LEU A O 1
ATOM 2051 N N . GLU A 1 285 ? 88.696 58.376 76.176 1.00 41.04 285 GLU A N 1
ATOM 2052 C CA . GLU A 1 285 ? 88.620 57.366 77.238 1.00 43.32 285 GLU A CA 1
ATOM 2053 C C . GLU A 1 285 ? 88.803 58.018 78.600 1.00 43.78 285 GLU A C 1
ATOM 2054 O O . GLU A 1 285 ? 88.303 57.509 79.597 1.00 45.09 285 GLU A O 1
ATOM 2060 N N . ALA A 1 286 ? 89.515 59.142 78.647 1.00 39.66 286 ALA A N 1
ATOM 2061 C CA . ALA A 1 286 ? 89.669 59.888 79.896 1.00 40.50 286 ALA A CA 1
ATOM 2062 C C . ALA A 1 286 ? 88.374 60.601 80.281 1.00 39.21 286 ALA A C 1
ATOM 2063 O O . ALA A 1 286 ? 88.184 60.916 81.445 1.00 41.29 286 ALA A O 1
ATOM 2065 N N . CYS A 1 287 ? 87.501 60.848 79.303 1.00 40.78 287 CYS A N 1
ATOM 2066 C CA . CYS A 1 287 ? 86.183 61.473 79.525 1.00 43.77 287 CYS A CA 1
ATOM 2067 C C . CYS A 1 287 ? 85.001 60.488 79.676 1.00 45.44 287 CYS A C 1
ATOM 2068 O O . CYS A 1 287 ? 83.846 60.919 79.733 1.00 46.25 287 CYS A O 1
ATOM 2071 N N . GLY A 1 288 ? 85.281 59.184 79.713 1.00 45.43 288 GLY A N 1
ATOM 2072 C CA . GLY A 1 288 ? 84.256 58.175 79.944 1.00 47.31 288 GLY A CA 1
ATOM 2073 C C . GLY A 1 288 ? 83.388 57.860 78.731 1.00 47.83 288 GLY A C 1
ATOM 2074 O O . GLY A 1 288 ? 82.291 57.312 78.869 1.00 48.53 288 GLY A O 1
ATOM 2075 N N . ILE A 1 289 ? 83.881 58.196 77.543 1.00 46.74 289 ILE A N 1
ATOM 2076 C CA . ILE A 1 289 ? 83.145 57.974 76.304 1.00 45.90 289 ILE A CA 1
ATOM 2077 C C . ILE A 1 289 ? 83.541 56.636 75.701 1.00 46.58 289 ILE A C 1
ATOM 2078 O O . ILE A 1 289 ? 84.722 56.328 75.588 1.00 47.88 289 ILE A O 1
ATOM 2083 N N . ARG A 1 290 ? 82.546 55.843 75.319 1.00 48.09 290 ARG A N 1
ATOM 2084 C CA . ARG A 1 290 ? 82.792 54.510 74.784 1.00 50.58 290 ARG A CA 1
ATOM 2085 C C . ARG A 1 290 ? 82.821 54.541 73.265 1.00 47.67 290 ARG A C 1
ATOM 2086 O O . ARG A 1 290 ? 82.114 55.334 72.629 1.00 43.41 290 ARG A O 1
ATOM 2094 N N . LEU A 1 291 ? 83.656 53.681 72.691 1.00 47.12 291 LEU A N 1
ATOM 2095 C CA . LEU A 1 291 ? 83.704 53.491 71.253 1.00 46.85 291 LEU A CA 1
ATOM 2096 C C . LEU A 1 291 ? 82.844 52.294 70.891 1.00 44.59 291 LEU A C 1
ATOM 2097 O O . LEU A 1 291 ? 82.844 51.297 71.604 1.00 42.44 291 LEU A O 1
ATOM 2102 N N . ALA A 1 292 ? 82.141 52.400 69.765 1.00 43.01 292 ALA A N 1
ATOM 2103 C CA . ALA A 1 292 ? 81.293 51.336 69.248 1.00 42.54 292 ALA A CA 1
ATOM 2104 C C . ALA A 1 292 ? 82.092 50.131 68.733 1.00 44.50 292 ALA A C 1
ATOM 2105 O O . ALA A 1 292 ? 81.585 49.009 68.741 1.00 45.91 292 ALA A O 1
ATOM 2107 N N . TRP A 1 293 ? 83.317 50.354 68.259 1.00 44.37 293 TRP A N 1
ATOM 2108 C CA . TRP A 1 293 ? 84.219 49.237 67.953 1.00 45.05 293 TRP A CA 1
ATOM 2109 C C . TRP A 1 293 ? 85.608 49.497 68.540 1.00 47.21 293 TRP A C 1
ATOM 2110 O O . TRP A 1 293 ? 86.002 50.655 68.716 1.00 48.78 293 TRP A O 1
ATOM 2121 N N . PRO A 1 294 ? 86.350 48.440 68.856 1.00 47.82 294 PRO A N 1
ATOM 2122 C CA . PRO A 1 294 ? 87.766 48.594 69.206 1.00 48.26 294 PRO A CA 1
ATOM 2123 C C . PRO A 1 294 ? 88.559 49.205 68.035 1.00 50.58 294 PRO A C 1
ATOM 2124 O O . PRO A 1 294 ? 88.217 48.993 66.864 1.00 50.30 294 PRO A O 1
ATOM 2128 N N . SER A 1 295 ? 89.596 49.970 68.349 1.00 50.37 295 SER A N 1
ATOM 2129 C CA . SER A 1 295 ? 90.360 50.662 67.325 1.00 51.16 295 SER A CA 1
ATOM 2130 C C . SER A 1 295 ? 91.802 50.813 67.720 1.00 47.50 295 SER A C 1
ATOM 2131 O O . SER A 1 295 ? 92.096 51.278 68.819 1.00 46.08 295 SER A O 1
ATOM 2134 N N . ALA A 1 296 ? 92.693 50.462 66.800 1.00 42.04 296 ALA A N 1
ATOM 2135 C CA . ALA A 1 296 ? 94.079 50.871 66.904 1.00 42.28 296 ALA A CA 1
ATOM 2136 C C . ALA A 1 296 ? 94.499 51.438 65.567 1.00 40.37 296 ALA A C 1
ATOM 2137 O O . ALA A 1 296 ? 95.646 51.287 65.162 1.00 40.90 296 ALA A O 1
ATOM 2139 N N . SER A 1 297 ? 93.562 52.070 64.863 1.00 36.00 297 SER A N 1
ATOM 2140 C CA . SER A 1 297 ? 93.827 52.554 63.505 1.00 38.24 297 SER A CA 1
ATOM 2141 C C . SER A 1 297 ? 93.430 54.028 63.380 1.00 38.37 297 SER A C 1
ATOM 2142 O O . SER A 1 297 ? 93.268 54.702 64.370 1.00 38.91 297 SER A O 1
ATOM 2145 N N . ASN A 1 298 ? 93.243 54.509 62.161 1.00 38.64 298 ASN A N 1
ATOM 2146 C CA . ASN A 1 298 ? 92.951 55.912 61.922 1.00 36.52 298 ASN A CA 1
ATOM 2147 C C . ASN A 1 298 ? 91.452 56.276 61.978 1.00 35.77 298 ASN A C 1
ATOM 2148 O O . ASN A 1 298 ? 91.084 57.386 61.629 1.00 39.18 298 ASN A O 1
ATOM 2153 N N . GLN A 1 299 ? 90.603 55.347 62.407 1.00 38.16 299 GLN A N 1
ATOM 2154 C CA . GLN A 1 299 ? 89.165 55.588 62.579 1.00 36.19 299 GLN A CA 1
ATOM 2155 C C . GLN A 1 299 ? 88.712 55.308 63.997 1.00 35.39 299 GLN A C 1
ATOM 2156 O O . GLN A 1 299 ? 89.080 54.293 64.564 1.00 32.04 299 GLN A O 1
ATOM 2162 N N . LEU A 1 300 ? 87.873 56.187 64.545 1.00 36.54 300 LEU A N 1
ATOM 2163 C CA . LEU A 1 300 ? 87.259 55.999 65.850 1.00 34.20 300 LEU A CA 1
ATOM 2164 C C . LEU A 1 300 ? 85.763 56.194 65.718 1.00 34.48 300 LEU A C 1
ATOM 2165 O O . LEU A 1 300 ? 85.308 57.012 64.939 1.00 34.25 300 LEU A O 1
ATOM 2170 N N . PHE A 1 301 ? 84.995 55.436 66.486 1.00 34.40 301 PHE A N 1
ATOM 2171 C CA . PHE A 1 301 ? 83.558 55.501 66.415 1.00 36.04 301 PHE A CA 1
ATOM 2172 C C . PHE A 1 301 ? 82.985 55.779 67.803 1.00 37.72 301 PHE A C 1
ATOM 2173 O O . PHE A 1 301 ? 82.339 54.905 68.388 1.00 37.09 301 PHE A O 1
ATOM 2181 N N . PRO A 1 302 ? 83.221 56.995 68.337 1.00 38.90 302 PRO A N 1
ATOM 2182 C CA . PRO A 1 302 ? 82.713 57.363 69.663 1.00 35.00 302 PRO A CA 1
ATOM 2183 C C . PRO A 1 302 ? 81.186 57.473 69.710 1.00 36.22 302 PRO A C 1
ATOM 2184 O O . PRO A 1 302 ? 80.583 57.936 68.758 1.00 35.42 302 PRO A O 1
ATOM 2188 N N . ILE A 1 303 ? 80.595 57.100 70.838 1.00 39.38 303 ILE A N 1
ATOM 2189 C CA . ILE A 1 303 ? 79.167 57.280 71.083 1.00 39.83 303 ILE A CA 1
ATOM 2190 C C . ILE A 1 303 ? 78.995 58.508 71.982 1.00 39.67 303 ILE A C 1
ATOM 2191 O O . ILE A 1 303 ? 79.319 58.491 73.178 1.00 38.41 303 ILE A O 1
ATOM 2196 N N . LEU A 1 304 ? 78.505 59.587 71.372 1.00 41.01 304 LEU A N 1
ATOM 2197 C CA . LEU A 1 304 ? 78.405 60.893 72.020 1.00 40.87 304 LEU A CA 1
ATOM 2198 C C . LEU A 1 304 ? 76.959 61.319 72.163 1.00 40.11 304 LEU A C 1
ATOM 2199 O O . LEU A 1 304 ? 76.152 61.083 71.264 1.00 38.47 304 LEU A O 1
ATOM 2204 N N . GLU A 1 305 ? 76.635 61.977 73.273 1.00 44.19 305 GLU A N 1
ATOM 2205 C CA . GLU A 1 305 ? 75.295 62.548 73.458 1.00 46.14 305 GLU A CA 1
ATOM 2206 C C . GLU A 1 305 ? 75.048 63.669 72.428 1.00 47.79 305 GLU A C 1
ATOM 2207 O O . GLU A 1 305 ? 75.966 64.417 72.085 1.00 46.49 305 GLU A O 1
ATOM 2209 N N . ASN A 1 306 ? 73.816 63.760 71.924 1.00 49.84 306 ASN A N 1
ATOM 2210 C CA . ASN A 1 306 ? 73.444 64.762 70.909 1.00 51.94 306 ASN A CA 1
ATOM 2211 C C . ASN A 1 306 ? 73.730 66.213 71.304 1.00 52.77 306 ASN A C 1
ATOM 2212 O O . ASN A 1 306 ? 74.050 67.027 70.438 1.00 49.90 306 ASN A O 1
ATOM 2217 N N . THR A 1 307 ? 73.585 66.532 72.594 1.00 54.42 307 THR A N 1
ATOM 2218 C CA . THR A 1 307 ? 73.884 67.875 73.109 1.00 56.97 307 THR A CA 1
ATOM 2219 C C . THR A 1 307 ? 75.371 68.187 72.977 1.00 57.24 307 THR A C 1
ATOM 2220 O O . THR A 1 307 ? 75.758 69.271 72.546 1.00 58.58 307 THR A O 1
ATOM 2232 N N . ILE A 1 309 ? 77.350 66.822 70.821 1.00 48.48 309 ILE A N 1
ATOM 2233 C CA . ILE A 1 309 ? 77.690 66.853 69.403 1.00 47.02 309 ILE A CA 1
ATOM 2234 C C . ILE A 1 309 ? 77.475 68.248 68.816 1.00 46.76 309 ILE A C 1
ATOM 2235 O O . ILE A 1 309 ? 78.315 68.729 68.063 1.00 42.45 309 ILE A O 1
ATOM 2240 N N . ALA A 1 310 ? 76.357 68.885 69.178 1.00 47.06 310 ALA A N 1
ATOM 2241 C CA . ALA A 1 310 ? 76.019 70.244 68.727 1.00 47.06 310 ALA A CA 1
ATOM 2242 C C . ALA A 1 310 ? 77.053 71.283 69.157 1.00 46.16 310 ALA A C 1
ATOM 2243 O O . ALA A 1 310 ? 77.306 72.245 68.423 1.00 46.40 310 ALA A O 1
ATOM 2245 N N . GLU A 1 311 ? 77.634 71.084 70.344 1.00 44.09 311 GLU A N 1
ATOM 2246 C CA . GLU A 1 311 ? 78.698 71.953 70.870 1.00 41.97 311 GLU A CA 1
ATOM 2247 C C . GLU A 1 311 ? 80.058 71.671 70.216 1.00 40.07 311 GLU A C 1
ATOM 2248 O O . GLU A 1 311 ? 80.793 72.591 69.894 1.00 38.96 311 GLU A O 1
ATOM 2251 N N . LEU A 1 312 ? 80.385 70.403 70.008 1.00 39.11 312 LEU A N 1
ATOM 2252 C CA . LEU A 1 312 ? 81.620 70.045 69.297 1.00 38.59 312 LEU A CA 1
ATOM 2253 C C . LEU A 1 312 ? 81.628 70.507 67.854 1.00 40.25 312 LEU A C 1
ATOM 2254 O O . LEU A 1 312 ? 82.688 70.826 67.332 1.00 41.44 312 LEU A O 1
ATOM 2259 N N . ASN A 1 313 ? 80.449 70.531 67.225 1.00 44.10 313 ASN A N 1
ATOM 2260 C CA . ASN A 1 313 ? 80.257 70.983 65.840 1.00 45.98 313 ASN A CA 1
ATOM 2261 C C . ASN A 1 313 ? 80.650 72.427 65.589 1.00 45.85 313 ASN A C 1
ATOM 2262 O O . ASN A 1 313 ? 80.887 72.804 64.451 1.00 47.03 313 ASN A O 1
ATOM 2267 N N . ASN A 1 314 ? 80.655 73.251 66.633 1.00 44.57 314 ASN A N 1
ATOM 2268 C CA . ASN A 1 314 ? 81.178 74.609 66.529 1.00 45.78 314 ASN A CA 1
ATOM 2269 C C . ASN A 1 314 ? 82.664 74.696 66.142 1.00 44.47 314 ASN A C 1
ATOM 2270 O O . ASN A 1 314 ? 83.098 75.705 65.596 1.00 48.14 314 ASN A O 1
ATOM 2275 N N . ASP A 1 315 ? 83.445 73.666 66.454 1.00 41.49 315 ASP A N 1
ATOM 2276 C CA . ASP A 1 315 ? 84.890 73.700 66.223 1.00 40.15 315 ASP A CA 1
ATOM 2277 C C . ASP A 1 315 ? 85.460 72.563 65.393 1.00 38.35 315 ASP A C 1
ATOM 2278 O O . ASP A 1 315 ? 86.586 72.675 64.923 1.00 36.29 315 ASP A O 1
ATOM 2283 N N . PHE A 1 316 ? 84.713 71.471 65.229 1.00 38.72 316 PHE A N 1
ATOM 2284 C CA . PHE A 1 316 ? 85.178 70.326 64.442 1.00 37.51 316 PHE A CA 1
ATOM 2285 C C . PHE A 1 316 ? 84.033 69.745 63.617 1.00 39.38 316 PHE A C 1
ATOM 2286 O O . PHE A 1 316 ? 82.884 69.743 64.046 1.00 41.21 316 PHE A O 1
ATOM 2294 N N . ASP A 1 317 ? 84.346 69.289 62.414 1.00 38.73 317 ASP A N 1
ATOM 2295 C CA . ASP A 1 317 ? 83.400 68.553 61.602 1.00 40.61 317 ASP A CA 1
ATOM 2296 C C . ASP A 1 317 ? 83.651 67.064 61.813 1.00 42.19 317 ASP A C 1
ATOM 2297 O O . ASP A 1 317 ? 84.797 66.577 61.778 1.00 39.19 317 ASP A O 1
ATOM 2310 N N . TYR A 1 319 ? 81.694 62.948 61.105 1.00 45.86 319 TYR A N 1
ATOM 2311 C CA . TYR A 1 319 ? 80.740 62.178 60.312 1.00 48.08 319 TYR A CA 1
ATOM 2312 C C . TYR A 1 319 ? 79.705 61.505 61.217 1.00 46.72 319 TYR A C 1
ATOM 2313 O O . TYR A 1 319 ? 80.050 60.865 62.213 1.00 41.95 319 TYR A O 1
ATOM 2322 N N . THR A 1 320 ? 78.432 61.678 60.892 1.00 47.77 320 THR A N 1
ATOM 2323 C CA . THR A 1 320 ? 77.369 61.013 61.640 1.00 51.26 320 THR A CA 1
ATOM 2324 C C . THR A 1 320 ? 77.114 59.639 61.012 1.00 52.39 320 THR A C 1
ATOM 2325 O O . THR A 1 320 ? 76.826 59.533 59.812 1.00 50.29 320 THR A O 1
ATOM 2329 N N . VAL A 1 321 ? 77.259 58.592 61.816 1.00 52.67 321 VAL A N 1
ATOM 2330 C CA . VAL A 1 321 ? 77.184 57.224 61.310 1.00 53.55 321 VAL A CA 1
ATOM 2331 C C . VAL A 1 321 ? 75.770 56.680 61.487 1.00 55.00 321 VAL A C 1
ATOM 2332 O O . VAL A 1 321 ? 75.172 56.189 60.533 1.00 50.97 321 VAL A O 1
ATOM 2336 N N . GLU A 1 322 ? 75.243 56.777 62.703 1.00 55.05 322 GLU A N 1
ATOM 2337 C CA . GLU A 1 322 ? 73.915 56.258 62.998 1.00 57.90 322 GLU A CA 1
ATOM 2338 C C . GLU A 1 322 ? 73.351 56.859 64.282 1.00 57.65 322 GLU A C 1
ATOM 2339 O O . GLU A 1 322 ? 73.817 56.531 65.366 1.00 55.89 322 GLU A O 1
ATOM 2341 N N . PRO A 1 323 ? 72.347 57.731 64.166 1.00 60.31 323 PRO A N 1
ATOM 2342 C CA . PRO A 1 323 ? 71.599 58.203 65.342 1.00 60.44 323 PRO A CA 1
ATOM 2343 C C . PRO A 1 323 ? 70.915 57.058 66.084 1.00 61.38 323 PRO A C 1
ATOM 2344 O O . PRO A 1 323 ? 70.486 56.095 65.450 1.00 60.44 323 PRO A O 1
ATOM 2348 N N . LEU A 1 324 ? 70.823 57.177 67.405 1.00 62.63 324 LEU A N 1
ATOM 2349 C CA . LEU A 1 324 ? 70.196 56.167 68.257 1.00 65.07 324 LEU A CA 1
ATOM 2350 C C . LEU A 1 324 ? 69.069 56.782 69.086 1.00 66.74 324 LEU A C 1
ATOM 2351 O O . LEU A 1 324 ? 69.119 57.963 69.450 1.00 67.12 324 LEU A O 1
ATOM 2356 N N . LYS A 1 325 ? 68.074 55.957 69.409 1.00 68.35 325 LYS A N 1
ATOM 2357 C CA . LYS A 1 325 ? 66.855 56.408 70.085 1.00 67.26 325 LYS A CA 1
ATOM 2358 C C . LYS A 1 325 ? 67.038 56.990 71.492 1.00 66.61 325 LYS A C 1
ATOM 2359 O O . LYS A 1 325 ? 66.170 57.720 71.969 1.00 66.00 325 LYS A O 1
ATOM 2360 N N . ASP A 1 326 ? 68.156 56.671 72.148 1.00 65.08 326 ASP A N 1
ATOM 2361 C CA . ASP A 1 326 ? 68.415 57.117 73.531 1.00 63.39 326 ASP A CA 1
ATOM 2362 C C . ASP A 1 326 ? 69.116 58.484 73.659 1.00 59.97 326 ASP A C 1
ATOM 2363 O O . ASP A 1 326 ? 69.760 58.764 74.677 1.00 56.89 326 ASP A O 1
ATOM 2368 N N . GLY A 1 327 ? 68.962 59.337 72.646 1.00 57.65 327 GLY A N 1
ATOM 2369 C CA . GLY A 1 327 ? 69.585 60.652 72.635 1.00 56.99 327 GLY A CA 1
ATOM 2370 C C . GLY A 1 327 ? 71.099 60.657 72.401 1.00 54.90 327 GLY A C 1
ATOM 2371 O O . GLY A 1 327 ? 71.785 61.551 72.897 1.00 54.04 327 GLY A O 1
ATOM 2372 N N . THR A 1 328 ? 71.615 59.662 71.675 1.00 52.35 328 THR A N 1
ATOM 2373 C CA . THR A 1 328 ? 73.034 59.605 71.284 1.00 50.70 328 THR A CA 1
ATOM 2374 C C . THR A 1 328 ? 73.224 59.213 69.821 1.00 49.67 328 THR A C 1
ATOM 2375 O O . THR A 1 328 ? 72.324 58.659 69.194 1.00 49.97 328 THR A O 1
ATOM 2379 N N . CYS A 1 329 ? 74.409 59.499 69.285 1.00 48.16 329 CYS A N 1
ATOM 2380 C CA . CYS A 1 329 ? 74.802 59.036 67.957 1.00 48.11 329 CYS A CA 1
ATOM 2381 C C . CYS A 1 329 ? 76.147 58.334 67.978 1.00 45.70 329 CYS A C 1
ATOM 2382 O O . CYS A 1 329 ? 77.024 58.652 68.789 1.00 40.26 329 CYS A O 1
ATOM 2385 N N . ILE A 1 330 ? 76.305 57.403 67.046 1.00 42.26 330 ILE A N 1
ATOM 2386 C CA . ILE A 1 330 ? 77.604 56.879 66.708 1.00 43.92 330 ILE A CA 1
ATOM 2387 C C . ILE A 1 330 ? 78.172 57.884 65.728 1.00 40.26 330 ILE A C 1
ATOM 2388 O O . ILE A 1 330 ? 77.573 58.146 64.699 1.00 39.80 330 ILE A O 1
ATOM 2401 N N . ARG A 1 332 ? 81.833 59.182 63.652 1.00 36.46 332 ARG A N 1
ATOM 2402 C CA . ARG A 1 332 ? 83.126 58.715 63.201 1.00 36.58 332 ARG A CA 1
ATOM 2403 C C . ARG A 1 332 ? 84.085 59.891 63.205 1.00 39.10 332 ARG A C 1
ATOM 2404 O O . ARG A 1 332 ? 83.731 60.982 62.724 1.00 35.92 332 ARG A O 1
ATOM 2412 N N . LEU A 1 333 ? 85.259 59.669 63.809 1.00 34.44 333 LEU A N 1
ATOM 2413 C CA . LEU A 1 333 ? 86.411 60.533 63.658 1.00 36.92 333 LEU A CA 1
ATOM 2414 C C . LEU A 1 333 ? 87.434 59.802 62.812 1.00 34.84 333 LEU A C 1
ATOM 2415 O O . LEU A 1 333 ? 87.711 58.637 63.038 1.00 31.43 333 LEU A O 1
ATOM 2420 N N . CYS A 1 334 ? 88.020 60.525 61.874 1.00 33.81 334 CYS A N 1
ATOM 2421 C CA . CYS A 1 334 ? 88.999 59.995 60.942 1.00 36.53 334 CYS A CA 1
ATOM 2422 C C . CYS A 1 334 ? 90.241 60.885 60.901 1.00 38.81 334 CYS A C 1
ATOM 2423 O O . CYS A 1 334 ? 90.114 62.096 60.789 1.00 40.23 334 CYS A O 1
ATOM 2426 N N . THR A 1 335 ? 91.431 60.295 61.016 1.00 34.83 335 THR A N 1
ATOM 2427 C CA . THR A 1 335 ? 92.665 61.039 60.865 1.00 34.84 335 THR A CA 1
ATOM 2428 C C . THR A 1 335 ? 93.384 60.535 59.643 1.00 35.85 335 THR A C 1
ATOM 2429 O O . THR A 1 335 ? 93.042 59.496 59.086 1.00 32.48 335 THR A O 1
ATOM 2433 N N . SER A 1 336 ? 94.416 61.265 59.251 1.00 37.94 336 SER A N 1
ATOM 2434 C CA . SER A 1 336 ? 95.234 60.892 58.108 1.00 38.18 336 SER A CA 1
ATOM 2435 C C . SER A 1 336 ? 96.657 61.390 58.282 1.00 36.17 336 SER A C 1
ATOM 2436 O O . SER A 1 336 ? 97.000 62.076 59.267 1.00 33.70 336 SER A O 1
ATOM 2439 N N . TRP A 1 337 ? 97.464 61.050 57.290 1.00 34.50 337 TRP A N 1
ATOM 2440 C CA . TRP A 1 337 ? 98.817 61.578 57.115 1.00 35.76 337 TRP A CA 1
ATOM 2441 C C . TRP A 1 337 ? 98.911 63.078 57.266 1.00 33.83 337 TRP A C 1
ATOM 2442 O O . TRP A 1 337 ? 99.932 63.584 57.702 1.00 34.87 337 TRP A O 1
ATOM 2453 N N . ALA A 1 338 ? 97.855 63.787 56.865 1.00 33.49 338 ALA A N 1
ATOM 2454 C CA . ALA A 1 338 ? 97.824 65.249 56.900 1.00 38.59 338 ALA A CA 1
ATOM 2455 C C . ALA A 1 338 ? 97.261 65.867 58.193 1.00 36.05 338 ALA A C 1
ATOM 2456 O O . ALA A 1 338 ? 97.309 67.055 58.353 1.00 32.60 338 ALA A O 1
ATOM 2458 N N . THR A 1 339 ? 96.712 65.071 59.097 1.00 35.93 339 THR A N 1
ATOM 2459 C CA . THR A 1 339 ? 96.125 65.606 60.319 1.00 35.39 339 THR A CA 1
ATOM 2460 C C . THR A 1 339 ? 97.139 66.383 61.191 1.00 35.36 339 THR A C 1
ATOM 2461 O O . THR A 1 339 ? 98.247 65.914 61.468 1.00 35.21 339 THR A O 1
ATOM 2465 N N . GLU A 1 340 ? 96.734 67.570 61.633 1.00 35.72 340 GLU A N 1
ATOM 2466 C CA . GLU A 1 340 ? 97.579 68.425 62.481 1.00 34.98 340 GLU A CA 1
ATOM 2467 C C . GLU A 1 340 ? 97.473 67.953 63.917 1.00 34.20 340 GLU A C 1
ATOM 2468 O O . GLU A 1 340 ? 96.371 67.963 64.508 1.00 32.38 340 GLU A O 1
ATOM 2474 N N . GLU A 1 341 ? 98.606 67.564 64.500 1.00 31.73 341 GLU A N 1
ATOM 2475 C CA . GLU A 1 341 ? 98.638 67.143 65.899 1.00 30.75 341 GLU A CA 1
ATOM 2476 C C . GLU A 1 341 ? 98.007 68.174 66.862 1.00 29.73 341 GLU A C 1
ATOM 2477 O O . GLU A 1 341 ? 97.313 67.816 67.797 1.00 27.09 341 GLU A O 1
ATOM 2483 N N . LYS A 1 342 ? 98.285 69.444 66.632 1.00 31.32 342 LYS A N 1
ATOM 2484 C CA . LYS A 1 342 ? 97.708 70.526 67.436 1.00 33.46 342 LYS A CA 1
ATOM 2485 C C . LYS A 1 342 ? 96.168 70.507 67.447 1.00 33.50 342 LYS A C 1
ATOM 2486 O O . LYS A 1 342 ? 95.553 70.845 68.452 1.00 33.12 342 LYS A O 1
ATOM 2492 N N . GLU A 1 343 ? 95.554 70.123 66.328 1.00 33.29 343 GLU A N 1
ATOM 2493 C CA . GLU A 1 343 ? 94.103 70.046 66.250 1.00 30.58 343 GLU A CA 1
ATOM 2494 C C . GLU A 1 343 ? 93.588 68.873 67.070 1.00 29.81 343 GLU A C 1
ATOM 2495 O O . GLU A 1 343 ? 92.546 68.962 67.695 1.00 27.62 343 GLU A O 1
ATOM 2501 N N . CYS A 1 344 ? 94.327 67.770 67.092 1.00 30.59 344 CYS A N 1
ATOM 2502 C CA . CYS A 1 344 ? 93.951 66.636 67.934 1.00 29.60 344 CYS A CA 1
ATOM 2503 C C . CYS A 1 344 ? 93.984 66.975 69.406 1.00 27.27 344 CYS A C 1
ATOM 2504 O O . CYS A 1 344 ? 93.064 66.612 70.122 1.00 27.31 344 CYS A O 1
ATOM 2507 N N . HIS A 1 345 ? 95.024 67.686 69.863 1.00 29.70 345 HIS A N 1
ATOM 2508 C CA . HIS A 1 345 ? 95.102 68.110 71.265 1.00 28.52 345 HIS A CA 1
ATOM 2509 C C . HIS A 1 345 ? 94.004 69.132 71.598 1.00 28.16 345 HIS A C 1
ATOM 2510 O O . HIS A 1 345 ? 93.476 69.163 72.710 1.00 27.07 345 HIS A O 1
ATOM 2517 N N . ARG A 1 346 ? 93.663 69.973 70.634 1.00 28.43 346 ARG A N 1
ATOM 2518 C CA . ARG A 1 346 ? 92.582 70.940 70.819 1.00 29.12 346 ARG A CA 1
ATOM 2519 C C . ARG A 1 346 ? 91.243 70.237 70.990 1.00 28.07 346 ARG A C 1
ATOM 2520 O O . ARG A 1 346 ? 90.465 70.589 71.854 1.00 26.09 346 ARG A O 1
ATOM 2528 N N . PHE A 1 347 ? 90.959 69.281 70.112 1.00 26.77 347 PHE A N 1
ATOM 2529 C CA . PHE A 1 347 ? 89.753 68.493 70.233 1.00 30.11 347 PHE A CA 1
ATOM 2530 C C . PHE A 1 347 ? 89.633 67.950 71.657 1.00 30.07 347 PHE A C 1
ATOM 2531 O O . PHE A 1 347 ? 88.613 68.137 72.314 1.00 30.17 347 PHE A O 1
ATOM 2539 N N . VAL A 1 348 ? 90.685 67.289 72.134 1.00 27.68 348 VAL A N 1
ATOM 2540 C CA . VAL A 1 348 ? 90.664 66.648 73.455 1.00 29.19 348 VAL A CA 1
ATOM 2541 C C . VAL A 1 348 ? 90.424 67.668 74.573 1.00 29.47 348 VAL A C 1
ATOM 2542 O O . VAL A 1 348 ? 89.709 67.398 75.522 1.00 27.08 348 VAL A O 1
ATOM 2546 N N . GLU A 1 349 ? 91.026 68.841 74.444 1.00 29.63 349 GLU A N 1
ATOM 2547 C CA . GLU A 1 349 ? 90.889 69.908 75.433 1.00 30.43 349 GLU A CA 1
ATOM 2548 C C . GLU A 1 349 ? 89.474 70.469 75.432 1.00 30.24 349 GLU A C 1
ATOM 2549 O O . GLU A 1 349 ? 88.895 70.716 76.487 1.00 30.32 349 GLU A O 1
ATOM 2555 N N . VAL A 1 350 ? 88.915 70.677 74.248 1.00 30.82 350 VAL A N 1
ATOM 2556 C CA . VAL A 1 350 ? 87.517 71.101 74.121 1.00 30.63 350 VAL A CA 1
ATOM 2557 C C . VAL A 1 350 ? 86.578 70.051 74.717 1.00 28.50 350 VAL A C 1
ATOM 2558 O O . VAL A 1 350 ? 85.665 70.379 75.442 1.00 31.07 350 VAL A O 1
ATOM 2562 N N . LEU A 1 351 ? 86.824 68.792 74.405 1.00 30.33 351 LEU A N 1
ATOM 2563 C CA . LEU A 1 351 ? 86.036 67.669 74.899 1.00 32.26 351 LEU A CA 1
ATOM 2564 C C . LEU A 1 351 ? 86.070 67.555 76.418 1.00 34.46 351 LEU A C 1
ATOM 2565 O O . LEU A 1 351 ? 85.024 67.379 77.033 1.00 29.80 351 LEU A O 1
ATOM 2570 N N . LYS A 1 352 ? 87.261 67.672 77.022 1.00 37.62 352 LYS A N 1
ATOM 2571 C CA . LYS A 1 352 ? 87.397 67.561 78.483 1.00 40.59 352 LYS A CA 1
ATOM 2572 C C . LYS A 1 352 ? 86.548 68.587 79.200 1.00 41.22 352 LYS A C 1
ATOM 2573 O O . LYS A 1 352 ? 86.042 68.317 80.284 1.00 38.63 352 LYS A O 1
ATOM 2579 N N . ARG A 1 353 ? 86.406 69.763 78.594 1.00 44.84 353 ARG A N 1
ATOM 2580 C CA . ARG A 1 353 ? 85.702 70.874 79.234 1.00 48.37 353 ARG A CA 1
ATOM 2581 C C . ARG A 1 353 ? 84.180 70.825 78.991 1.00 48.98 353 ARG A C 1
ATOM 2582 O O . ARG A 1 353 ? 83.423 71.418 79.748 1.00 46.94 353 ARG A O 1
ATOM 2586 N N . LEU A 1 354 ? 83.734 70.093 77.966 1.00 50.27 354 LEU A N 1
ATOM 2587 C CA . LEU A 1 354 ? 82.308 69.794 77.796 1.00 52.05 354 LEU A CA 1
ATOM 2588 C C . LEU A 1 354 ? 81.788 68.805 78.866 1.00 53.21 354 LEU A C 1
ATOM 2589 O O . LEU A 1 354 ? 82.461 67.833 79.237 1.00 49.19 354 LEU A O 1
ATOM 2594 N N . PRO B 1 15 ? 113.974 61.865 21.033 1.00 55.84 15 PRO B N 1
ATOM 2595 C CA . PRO B 1 15 ? 113.034 62.020 19.870 1.00 55.44 15 PRO B CA 1
ATOM 2596 C C . PRO B 1 15 ? 111.770 62.764 20.286 1.00 51.49 15 PRO B C 1
ATOM 2597 O O . PRO B 1 15 ? 111.099 62.323 21.222 1.00 53.06 15 PRO B O 1
ATOM 2601 N N . TYR B 1 16 ? 111.468 63.880 19.628 1.00 48.01 16 TYR B N 1
ATOM 2602 C CA . TYR B 1 16 ? 110.280 64.658 19.958 1.00 47.07 16 TYR B CA 1
ATOM 2603 C C . TYR B 1 16 ? 109.021 63.941 19.492 1.00 46.17 16 TYR B C 1
ATOM 2604 O O . TYR B 1 16 ? 108.974 63.475 18.365 1.00 45.70 16 TYR B O 1
ATOM 2613 N N . SER B 1 17 ? 108.008 63.894 20.362 1.00 43.43 17 SER B N 1
ATOM 2614 C CA . SER B 1 17 ? 106.745 63.219 20.096 1.00 41.86 17 SER B CA 1
ATOM 2615 C C . SER B 1 17 ? 105.592 64.105 19.563 1.00 40.95 17 SER B C 1
ATOM 2616 O O . SER B 1 17 ? 105.243 65.149 20.124 1.00 36.13 17 SER B O 1
ATOM 2619 N N . PHE B 1 18 ? 105.003 63.634 18.470 1.00 42.49 18 PHE B N 1
ATOM 2620 C CA . PHE B 1 18 ? 103.779 64.166 17.894 1.00 41.30 18 PHE B CA 1
ATOM 2621 C C . PHE B 1 18 ? 102.723 63.059 17.932 1.00 40.26 18 PHE B C 1
ATOM 2622 O O . PHE B 1 18 ? 101.830 63.010 17.083 1.00 38.87 18 PHE B O 1
ATOM 2630 N N . VAL B 1 19 ? 102.821 62.170 18.917 1.00 40.18 19 VAL B N 1
ATOM 2631 C CA . VAL B 1 19 ? 101.975 60.986 18.974 1.00 41.29 19 VAL B CA 1
ATOM 2632 C C . VAL B 1 19 ? 100.542 61.352 19.336 1.00 41.72 19 VAL B C 1
ATOM 2633 O O . VAL B 1 19 ? 99.601 60.836 18.749 1.00 41.77 19 VAL B O 1
ATOM 2637 N N . ASN B 1 20 ? 100.370 62.225 20.314 1.00 41.64 20 ASN B N 1
ATOM 2638 C CA . ASN B 1 20 ? 99.028 62.539 20.814 1.00 40.34 20 ASN B CA 1
ATOM 2639 C C . ASN B 1 20 ? 98.995 63.884 21.524 1.00 42.38 20 ASN B C 1
ATOM 2640 O O . ASN B 1 20 ? 100.032 64.541 21.676 1.00 41.07 20 ASN B O 1
ATOM 2645 N N . ASP B 1 21 ? 97.814 64.276 21.998 1.00 44.73 21 ASP B N 1
ATOM 2646 C CA . ASP B 1 21 ? 97.643 65.557 22.704 1.00 45.52 21 ASP B CA 1
ATOM 2647 C C . ASP B 1 21 ? 97.474 65.414 24.233 1.00 45.18 21 ASP B C 1
ATOM 2648 O O . ASP B 1 21 ? 96.827 66.245 24.874 1.00 44.77 21 ASP B O 1
ATOM 2653 N N . TYR B 1 22 ? 98.087 64.374 24.802 1.00 42.42 22 TYR B N 1
ATOM 2654 C CA . TYR B 1 22 ? 98.101 64.131 26.250 1.00 39.26 22 TYR B CA 1
ATOM 2655 C C . TYR B 1 22 ? 99.440 63.527 26.646 1.00 40.23 22 TYR B C 1
ATOM 2656 O O . TYR B 1 22 ? 99.490 62.525 27.364 1.00 40.71 22 TYR B O 1
ATOM 2665 N N . SER B 1 23 ? 100.535 64.113 26.171 1.00 37.91 23 SER B N 1
ATOM 2666 C CA . SER B 1 23 ? 101.883 63.618 26.505 1.00 38.63 23 SER B CA 1
ATOM 2667 C C . SER B 1 23 ? 102.595 64.405 27.603 1.00 36.78 23 SER B C 1
ATOM 2668 O O . SER B 1 23 ? 103.603 63.950 28.153 1.00 37.07 23 SER B O 1
ATOM 2671 N N . VAL B 1 24 ? 102.062 65.577 27.924 1.00 37.19 24 VAL B N 1
ATOM 2672 C CA . VAL B 1 24 ? 102.628 66.475 28.930 1.00 37.70 24 VAL B CA 1
ATOM 2673 C C . VAL B 1 24 ? 101.580 66.682 30.035 1.00 38.02 24 VAL B C 1
ATOM 2674 O O . VAL B 1 24 ? 100.381 66.674 29.760 1.00 39.44 24 VAL B O 1
ATOM 2678 N N . GLY B 1 25 ? 102.040 66.920 31.259 1.00 36.08 25 GLY B N 1
ATOM 2679 C CA . GLY B 1 25 ? 101.198 66.871 32.444 1.00 39.63 25 GLY B CA 1
ATOM 2680 C C . GLY B 1 25 ? 100.063 67.880 32.492 1.00 40.21 25 GLY B C 1
ATOM 2681 O O . GLY B 1 25 ? 98.903 67.526 32.354 1.00 40.07 25 GLY B O 1
ATOM 2690 N N . HIS B 1 27 ? 99.028 72.484 32.279 1.00 37.95 27 HIS B N 1
ATOM 2691 C CA . HIS B 1 27 ? 99.442 73.840 32.066 1.00 37.41 27 HIS B CA 1
ATOM 2692 C C . HIS B 1 27 ? 100.009 74.377 33.391 1.00 37.17 27 HIS B C 1
ATOM 2693 O O . HIS B 1 27 ? 99.459 74.095 34.436 1.00 35.69 27 HIS B O 1
ATOM 2700 N N . PRO B 1 28 ? 101.122 75.098 33.361 1.00 36.76 28 PRO B N 1
ATOM 2701 C CA . PRO B 1 28 ? 101.708 75.659 34.599 1.00 37.99 28 PRO B CA 1
ATOM 2702 C C . PRO B 1 28 ? 100.759 76.424 35.552 1.00 37.68 28 PRO B C 1
ATOM 2703 O O . PRO B 1 28 ? 101.008 76.415 36.754 1.00 38.73 28 PRO B O 1
ATOM 2707 N N . LYS B 1 29 ? 99.749 77.116 35.030 1.00 36.90 29 LYS B N 1
ATOM 2708 C CA . LYS B 1 29 ? 98.775 77.819 35.868 1.00 37.27 29 LYS B CA 1
ATOM 2709 C C . LYS B 1 29 ? 97.894 76.872 36.676 1.00 38.91 29 LYS B C 1
ATOM 2710 O O . LYS B 1 29 ? 97.546 77.183 37.812 1.00 39.55 29 LYS B O 1
ATOM 2716 N N . ILE B 1 30 ? 97.527 75.719 36.106 1.00 37.92 30 ILE B N 1
ATOM 2717 C CA . ILE B 1 30 ? 96.792 74.711 36.879 1.00 41.01 30 ILE B CA 1
ATOM 2718 C C . ILE B 1 30 ? 97.661 74.160 37.995 1.00 42.08 30 ILE B C 1
ATOM 2719 O O . ILE B 1 30 ? 97.230 74.045 39.143 1.00 44.60 30 ILE B O 1
ATOM 2724 N N . LEU B 1 31 ? 98.870 73.761 37.637 1.00 43.36 31 LEU B N 1
ATOM 2725 C CA . LEU B 1 31 ? 99.843 73.296 38.612 1.00 47.66 31 LEU B CA 1
ATOM 2726 C C . LEU B 1 31 ? 100.081 74.332 39.720 1.00 45.09 31 LEU B C 1
ATOM 2727 O O . LEU B 1 31 ? 100.259 73.974 40.868 1.00 47.96 31 LEU B O 1
ATOM 2732 N N . ASP B 1 32 ? 100.074 75.609 39.375 1.00 44.37 32 ASP B N 1
ATOM 2733 C CA . ASP B 1 32 ? 100.2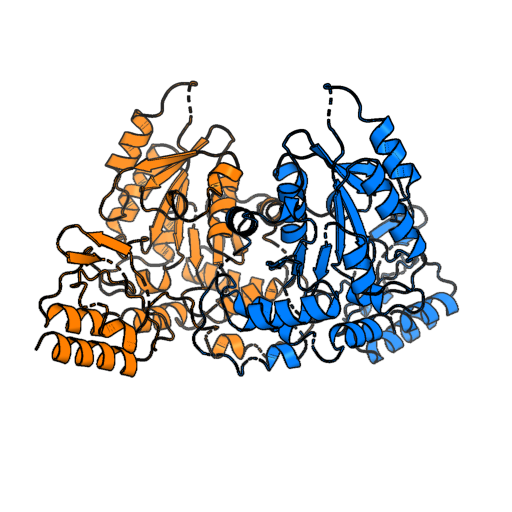86 76.671 40.358 1.00 45.02 32 ASP B CA 1
ATOM 2734 C C . ASP B 1 32 ? 99.159 76.713 41.379 1.00 41.66 32 ASP B C 1
ATOM 2735 O O . ASP B 1 32 ? 99.403 76.907 42.547 1.00 40.26 32 ASP B O 1
ATOM 2740 N N . LEU B 1 33 ? 97.922 76.563 40.926 1.00 40.15 33 LEU B N 1
ATOM 2741 C CA . LEU B 1 33 ? 96.787 76.621 41.838 1.00 41.96 33 LEU B CA 1
ATOM 2742 C C . LEU B 1 33 ? 96.776 75.389 42.760 1.00 42.80 33 LEU B C 1
ATOM 2743 O O . LEU B 1 33 ? 96.487 75.501 43.959 1.00 38.55 33 LEU B O 1
ATOM 2756 N N . ALA B 1 35 ? 99.326 73.725 43.740 1.00 41.48 35 ALA B N 1
ATOM 2757 C CA . ALA B 1 35 ? 100.405 73.966 44.693 1.00 42.94 35 ALA B CA 1
ATOM 2758 C C . ALA B 1 35 ? 100.022 74.906 45.841 1.00 45.16 35 ALA B C 1
ATOM 2759 O O . ALA B 1 35 ? 100.377 74.664 46.997 1.00 43.82 35 ALA B O 1
ATOM 2761 N N . ARG B 1 36 ? 99.315 75.981 45.519 1.00 46.14 36 ARG B N 1
ATOM 2762 C CA . ARG B 1 36 ? 98.978 77.007 46.515 1.00 46.75 36 ARG B CA 1
ATOM 2763 C C . ARG B 1 36 ? 97.855 76.512 47.415 1.00 44.05 36 ARG B C 1
ATOM 2764 O O . ARG B 1 36 ? 97.816 76.811 48.609 1.00 39.41 36 ARG B O 1
ATOM 2772 N N . ASP B 1 37 ? 96.956 75.745 46.814 1.00 43.18 37 ASP B N 1
ATOM 2773 C CA . ASP B 1 37 ? 95.813 75.141 47.490 1.00 44.20 37 ASP B CA 1
ATOM 2774 C C . ASP B 1 37 ? 96.157 73.956 48.407 1.00 44.14 37 ASP B C 1
ATOM 2775 O O . ASP B 1 37 ? 95.390 73.627 49.307 1.00 42.84 37 ASP B O 1
ATOM 2780 N N . ASN B 1 38 ? 97.286 73.303 48.157 1.00 43.22 38 ASN B N 1
ATOM 2781 C CA . ASN B 1 38 ? 97.641 72.094 48.877 1.00 43.83 38 ASN B CA 1
ATOM 2782 C C . ASN B 1 38 ? 97.699 72.340 50.397 1.00 42.19 38 ASN B C 1
ATOM 2783 O O . ASN B 1 38 ? 98.177 73.380 50.834 1.00 44.00 38 ASN B O 1
ATOM 2796 N N . THR B 1 40 ? 95.010 72.694 52.272 1.00 40.67 40 THR B N 1
ATOM 2797 C CA . THR B 1 40 ? 93.676 73.187 52.611 1.00 39.64 40 THR B CA 1
ATOM 2798 C C . THR B 1 40 ? 92.710 71.990 52.597 1.00 39.33 40 THR B C 1
ATOM 2799 O O . THR B 1 40 ? 92.798 71.122 51.723 1.00 38.31 40 THR B O 1
ATOM 2803 N N . GLN B 1 41 ? 91.808 71.938 53.572 1.00 36.00 41 GLN B N 1
ATOM 2804 C CA . GLN B 1 41 ? 90.818 70.872 53.676 1.00 36.70 41 GLN B CA 1
ATOM 2805 C C . GLN B 1 41 ? 89.589 71.152 52.812 1.00 37.05 41 GLN B C 1
ATOM 2806 O O . GLN B 1 41 ? 89.103 72.259 52.786 1.00 38.87 41 GLN B O 1
ATOM 2812 N N . HIS B 1 42 ? 89.068 70.117 52.153 1.00 37.44 42 HIS B N 1
ATOM 2813 C CA . HIS B 1 42 ? 87.920 70.235 51.256 1.00 37.14 42 HIS B CA 1
ATOM 2814 C C . HIS B 1 42 ? 86.957 69.099 51.473 1.00 36.90 42 HIS B C 1
ATOM 2815 O O . HIS B 1 42 ? 87.359 68.017 51.873 1.00 35.49 42 HIS B O 1
ATOM 2822 N N . ALA B 1 43 ? 85.687 69.333 51.168 1.00 38.33 43 ALA B N 1
ATOM 2823 C CA . ALA B 1 43 ? 84.684 68.263 51.178 1.00 39.21 43 ALA B CA 1
ATOM 2824 C C . ALA B 1 43 ? 84.911 67.399 49.931 1.00 38.24 43 ALA B C 1
ATOM 2825 O O . ALA B 1 43 ? 85.425 67.883 48.923 1.00 35.66 43 ALA B O 1
ATOM 2827 N N . GLY B 1 44 ? 84.571 66.116 50.007 1.00 37.50 44 GLY B N 1
ATOM 2828 C CA . GLY B 1 44 ? 84.809 65.202 48.907 1.00 37.18 44 GLY B CA 1
ATOM 2829 C C . GLY B 1 44 ? 83.720 65.100 47.842 1.00 36.67 44 GLY B C 1
ATOM 2830 O O . GLY B 1 44 ? 82.656 65.696 47.955 1.00 34.69 44 GLY B O 1
ATOM 2831 N N . TYR B 1 45 ? 84.049 64.367 46.779 1.00 36.25 45 TYR B N 1
ATOM 2832 C CA . TYR B 1 45 ? 83.100 63.883 45.774 1.00 37.89 45 TYR B CA 1
ATOM 2833 C C . TYR B 1 45 ? 82.480 65.017 44.971 1.00 39.08 45 TYR B C 1
ATOM 2834 O O . TYR B 1 45 ? 81.328 64.933 44.585 1.00 37.81 45 TYR B O 1
ATOM 2843 N N . GLY B 1 46 ? 83.255 66.066 44.712 1.00 36.13 46 GLY B N 1
ATOM 2844 C CA . GLY B 1 46 ? 82.771 67.197 43.953 1.00 38.02 46 GLY B CA 1
ATOM 2845 C C . GLY B 1 46 ? 81.838 68.161 44.693 1.00 37.66 46 GLY B C 1
ATOM 2846 O O . GLY B 1 46 ? 81.287 69.048 44.059 1.00 37.33 46 GLY B O 1
ATOM 2847 N N . GLN B 1 47 ? 81.676 68.017 46.012 1.00 41.58 47 GLN B N 1
ATOM 2848 C CA . GLN B 1 47 ? 80.819 68.920 46.825 1.00 41.41 47 GLN B CA 1
ATOM 2849 C C . GLN B 1 47 ? 81.608 70.088 47.423 1.00 43.25 47 GLN B C 1
ATOM 2850 O O . GLN B 1 47 ? 81.283 70.616 48.481 1.00 45.00 47 GLN B O 1
ATOM 2856 N N . ASP B 1 48 ? 82.621 70.526 46.698 1.00 45.10 48 ASP B N 1
ATOM 2857 C CA . ASP B 1 48 ? 83.571 71.508 47.195 1.00 41.68 48 ASP B CA 1
ATOM 2858 C C . ASP B 1 48 ? 83.441 72.820 46.446 1.00 41.30 48 ASP B C 1
ATOM 2859 O O . ASP B 1 48 ? 82.705 72.934 45.456 1.00 39.78 48 ASP B O 1
ATOM 2864 N N . SER B 1 49 ? 84.227 73.783 46.912 1.00 40.03 49 SER B N 1
ATOM 2865 C CA . SER B 1 49 ? 84.264 75.153 46.400 1.00 42.39 49 SER B CA 1
ATOM 2866 C C . SER B 1 49 ? 84.802 75.350 44.979 1.00 41.47 49 SER B C 1
ATOM 2867 O O . SER B 1 49 ? 84.307 76.206 44.237 1.00 40.31 49 SER B O 1
ATOM 2870 N N . HIS B 1 50 ? 85.855 74.618 44.626 1.00 40.13 50 HIS B N 1
ATOM 2871 C CA . HIS B 1 50 ? 86.448 74.734 43.297 1.00 39.46 50 HIS B CA 1
ATOM 2872 C C . HIS B 1 50 ? 85.483 74.218 42.205 1.00 38.81 50 HIS B C 1
ATOM 2873 O O . HIS B 1 50 ? 85.336 74.844 41.157 1.00 42.96 50 HIS B O 1
ATOM 2880 N N . CYS B 1 51 ? 84.797 73.118 42.466 1.00 35.59 51 CYS B N 1
ATOM 2881 C CA . CYS B 1 51 ? 83.833 72.568 41.510 1.00 39.70 51 CYS B CA 1
ATOM 2882 C C . CYS B 1 51 ? 82.628 73.514 41.348 1.00 42.05 51 CYS B C 1
ATOM 2883 O O . CYS B 1 51 ? 82.049 73.614 40.274 1.00 41.43 51 CYS B O 1
ATOM 2886 N N . ALA B 1 52 ? 82.247 74.175 42.440 1.00 41.65 52 ALA B N 1
ATOM 2887 C CA . ALA B 1 52 ? 81.159 75.151 42.423 1.00 42.68 52 ALA B CA 1
ATOM 2888 C C . ALA B 1 52 ? 81.540 76.343 41.541 1.00 42.22 52 ALA B C 1
ATOM 2889 O O . ALA B 1 52 ? 80.762 76.742 40.680 1.00 41.64 52 ALA B O 1
ATOM 2891 N N . LYS B 1 53 ? 82.749 76.874 41.720 1.00 40.64 53 LYS B N 1
ATOM 2892 C CA . LYS B 1 53 ? 83.211 77.998 40.893 1.00 43.77 53 LYS B CA 1
ATOM 2893 C C . LYS B 1 53 ? 83.352 77.606 39.411 1.00 41.03 53 LYS B C 1
ATOM 2894 O O . LYS B 1 53 ? 82.916 78.342 38.540 1.00 38.84 53 LYS B O 1
ATOM 2900 N N . ALA B 1 54 ? 83.972 76.457 39.134 1.00 40.95 54 ALA B N 1
ATOM 2901 C CA . ALA B 1 54 ? 84.117 75.957 37.759 1.00 38.86 54 ALA B CA 1
ATOM 2902 C C . ALA B 1 54 ? 82.772 75.807 37.070 1.00 38.91 54 ALA B C 1
ATOM 2903 O O . ALA B 1 54 ? 82.596 76.288 35.946 1.00 38.26 54 ALA B O 1
ATOM 2905 N N . ALA B 1 55 ? 81.834 75.159 37.760 1.00 37.57 55 ALA B N 1
ATOM 2906 C CA . ALA B 1 55 ? 80.466 74.975 37.278 1.00 40.56 55 ALA B CA 1
ATOM 2907 C C . ALA B 1 55 ? 79.764 76.288 36.944 1.00 41.97 55 ALA B C 1
ATOM 2908 O O . ALA B 1 55 ? 78.960 76.340 36.009 1.00 43.79 55 ALA B O 1
ATOM 2910 N N . ARG B 1 56 ? 80.059 77.347 37.701 1.00 45.81 56 ARG B N 1
ATOM 2911 C CA . ARG B 1 56 ? 79.430 78.662 37.481 1.00 44.27 56 ARG B CA 1
ATOM 2912 C C . ARG B 1 56 ? 80.012 79.366 36.258 1.00 43.59 56 ARG B C 1
ATOM 2913 O O . ARG B 1 56 ? 79.284 79.987 35.485 1.00 43.24 56 ARG B O 1
ATOM 2921 N N . LEU B 1 57 ? 81.328 79.284 36.094 1.00 44.10 57 LEU B N 1
ATOM 2922 C CA . LEU B 1 57 ? 81.995 79.850 34.927 1.00 44.52 57 LEU B CA 1
ATOM 2923 C C . LEU B 1 57 ? 81.493 79.157 33.675 1.00 44.54 57 LEU B C 1
ATOM 2924 O O . LEU B 1 57 ? 81.279 79.792 32.648 1.00 46.52 57 LEU B O 1
ATOM 2929 N N . ILE B 1 58 ? 81.311 77.847 33.760 1.00 44.06 58 ILE B N 1
ATOM 2930 C CA . ILE B 1 58 ? 80.867 77.088 32.608 1.00 43.72 58 ILE B CA 1
ATOM 2931 C C . ILE B 1 58 ? 79.454 77.528 32.261 1.00 41.34 58 ILE B C 1
ATOM 2932 O O . ILE B 1 58 ? 79.171 77.806 31.104 1.00 39.24 58 ILE B O 1
ATOM 2937 N N . GLY B 1 59 ? 78.593 77.623 33.268 1.00 39.21 59 GLY B N 1
ATOM 2938 C CA . GLY B 1 59 ? 77.231 78.068 33.068 1.00 39.73 59 GLY B CA 1
ATOM 2939 C C . GLY B 1 59 ? 77.148 79.391 32.336 1.00 41.61 59 GLY B C 1
ATOM 2940 O O . GLY B 1 59 ? 76.258 79.577 31.512 1.00 46.23 59 GLY B O 1
ATOM 2941 N N . GLU B 1 60 ? 78.071 80.308 32.628 1.00 41.38 60 GLU B N 1
ATOM 2942 C CA . GLU B 1 60 ? 78.055 81.639 32.027 1.00 43.52 60 GLU B CA 1
ATOM 2943 C C . GLU B 1 60 ? 78.597 81.630 30.590 1.00 42.65 60 GLU B C 1
ATOM 2944 O O . GLU B 1 60 ? 78.124 82.383 29.749 1.00 46.35 60 GLU B O 1
ATOM 2946 N N . LEU B 1 61 ? 79.583 80.792 30.303 1.00 41.43 61 LEU B N 1
ATOM 2947 C CA . LEU B 1 61 ? 80.077 80.660 28.935 1.00 42.85 61 LEU B CA 1
ATOM 2948 C C . LEU B 1 61 ? 79.030 80.038 28.008 1.00 42.11 61 LEU B C 1
ATOM 2949 O O . LEU B 1 61 ? 78.938 80.415 26.840 1.00 41.78 61 LEU B O 1
ATOM 2954 N N . LEU B 1 62 ? 78.221 79.128 28.547 1.00 41.17 62 LEU B N 1
ATOM 2955 C CA . LEU B 1 62 ? 77.139 78.501 27.785 1.00 42.40 62 LEU B CA 1
ATOM 2956 C C . LEU B 1 62 ? 75.859 79.353 27.741 1.00 41.94 62 LEU B C 1
ATOM 2957 O O . LEU B 1 62 ? 74.954 79.077 26.954 1.00 42.89 62 LEU B O 1
ATOM 2962 N N . GLU B 1 63 ? 75.786 80.363 28.602 1.00 43.18 63 GLU B N 1
ATOM 2963 C CA . GLU B 1 63 ? 74.565 81.148 28.815 1.00 45.38 63 GLU B CA 1
ATOM 2964 C C . GLU B 1 63 ? 73.390 80.275 29.269 1.00 46.59 63 GLU B C 1
ATOM 2965 O O . GLU B 1 63 ? 72.242 80.551 28.959 1.00 48.10 63 GLU B O 1
ATOM 2971 N N . ARG B 1 64 ? 73.693 79.210 30.004 1.00 49.10 64 ARG B N 1
ATOM 2972 C CA . ARG B 1 64 ? 72.675 78.358 30.597 1.00 49.84 64 ARG B CA 1
ATOM 2973 C C . ARG B 1 64 ? 73.108 78.062 32.023 1.00 50.70 64 ARG B C 1
ATOM 2974 O O . ARG B 1 64 ? 73.751 77.044 32.267 1.00 47.99 64 ARG B O 1
ATOM 2982 N N . PRO B 1 65 ? 72.781 78.945 32.966 1.00 52.01 65 PRO B N 1
ATOM 2983 C CA . PRO B 1 65 ? 73.113 78.696 34.378 1.00 52.67 65 PRO B CA 1
ATOM 2984 C C . PRO B 1 65 ? 72.274 77.577 35.017 1.00 52.11 65 PRO B C 1
ATOM 2985 O O . PRO B 1 65 ? 72.634 77.108 36.096 1.00 53.59 65 PRO B O 1
ATOM 2989 N N . ASP B 1 66 ? 71.205 77.141 34.348 1.00 51.42 66 ASP B N 1
ATOM 2990 C CA . ASP B 1 66 ? 70.376 76.009 34.804 1.00 50.82 66 ASP B CA 1
ATOM 2991 C C . ASP B 1 66 ? 70.931 74.607 34.454 1.00 50.58 66 ASP B C 1
ATOM 2992 O O . ASP B 1 66 ? 70.383 73.585 34.890 1.00 47.86 66 ASP B O 1
ATOM 2997 N N . ALA B 1 67 ? 72.007 74.554 33.676 1.00 48.26 67 ALA B N 1
ATOM 2998 C CA . ALA B 1 67 ? 72.607 73.277 33.307 1.00 47.72 67 ALA B CA 1
ATOM 2999 C C . ALA B 1 67 ? 73.303 72.619 34.503 1.00 48.02 67 ALA B C 1
ATOM 3000 O O . ALA B 1 67 ? 73.935 73.286 35.330 1.00 46.73 67 ALA B O 1
ATOM 3002 N N . ASP B 1 68 ? 73.161 71.302 34.596 1.00 46.84 68 ASP B N 1
ATOM 3003 C CA . ASP B 1 68 ? 73.887 70.522 35.580 1.00 45.28 68 ASP B CA 1
ATOM 3004 C C . ASP B 1 68 ? 75.264 70.215 35.034 1.00 44.49 68 ASP B C 1
ATOM 3005 O O . ASP B 1 68 ? 75.398 69.723 33.918 1.00 45.76 68 ASP B O 1
ATOM 3010 N N . VAL B 1 69 ? 76.291 70.516 35.819 1.00 41.89 69 VAL B N 1
ATOM 3011 C CA . VAL B 1 69 ? 77.666 70.286 35.415 1.00 41.07 69 VAL B CA 1
ATOM 3012 C C . VAL B 1 69 ? 78.252 69.242 36.341 1.00 40.51 69 VAL B C 1
ATOM 3013 O O . VAL B 1 69 ? 78.206 69.410 37.548 1.00 39.49 69 VAL B O 1
ATOM 3017 N N . HIS B 1 70 ? 78.816 68.177 35.772 1.00 40.83 70 HIS B N 1
ATOM 3018 C CA . HIS B 1 70 ? 79.428 67.113 36.562 1.00 40.59 70 HIS B CA 1
ATOM 3019 C C . HIS B 1 70 ? 80.847 66.902 36.099 1.00 41.62 70 HIS B C 1
ATOM 3020 O O . HIS B 1 70 ? 81.113 66.779 34.908 1.00 45.15 70 HIS B O 1
ATOM 3027 N N . PHE B 1 71 ? 81.762 66.846 37.052 1.00 39.02 71 PHE B N 1
ATOM 3028 C CA . PHE B 1 71 ? 83.163 66.690 36.744 1.00 39.10 71 PHE B CA 1
ATOM 3029 C C . PHE B 1 71 ? 83.543 65.223 36.893 1.00 40.50 71 PHE B C 1
ATOM 3030 O O . PHE B 1 71 ? 83.257 64.597 37.910 1.00 39.81 71 PHE B O 1
ATOM 3038 N N . ILE B 1 72 ? 84.153 64.700 35.830 1.00 40.31 72 ILE B N 1
ATOM 3039 C CA . ILE B 1 72 ? 84.480 63.285 35.649 1.00 43.34 72 ILE B CA 1
ATOM 3040 C C . ILE B 1 72 ? 85.893 63.190 35.061 1.00 44.18 72 ILE B C 1
ATOM 3041 O O . ILE B 1 72 ? 86.317 64.059 34.320 1.00 45.36 72 ILE B O 1
ATOM 3046 N N . SER B 1 73 ? 86.629 62.141 35.385 1.00 42.98 73 SER B N 1
ATOM 3047 C CA . SER B 1 73 ? 88.055 62.112 35.118 1.00 45.94 73 SER B CA 1
ATOM 3048 C C . SER B 1 73 ? 88.475 61.845 33.663 1.00 47.39 73 SER B C 1
ATOM 3049 O O . SER B 1 73 ? 89.456 62.434 33.202 1.00 51.54 73 SER B O 1
ATOM 3052 N N . GLY B 1 74 ? 87.774 60.966 32.944 1.00 45.33 74 GLY B N 1
ATOM 3053 C CA . GLY B 1 74 ? 88.205 60.559 31.613 1.00 43.87 74 GLY B CA 1
ATOM 3054 C C . GLY B 1 74 ? 87.070 60.497 30.591 1.00 46.31 74 GLY B C 1
ATOM 3055 O O . GLY B 1 74 ? 85.900 60.511 30.946 1.00 44.24 74 GLY B O 1
ATOM 3056 N N . GLY B 1 75 ? 87.439 60.421 29.313 1.00 47.76 75 GLY B N 1
ATOM 3057 C CA . GLY B 1 75 ? 86.499 60.514 28.213 1.00 48.34 75 GLY B CA 1
ATOM 3058 C C . GLY B 1 75 ? 85.686 59.251 28.002 1.00 47.16 75 GLY B C 1
ATOM 3059 O O . GLY B 1 75 ? 84.503 59.321 27.702 1.00 44.64 75 GLY B O 1
ATOM 3060 N N . THR B 1 76 ? 86.315 58.094 28.175 1.00 45.74 76 THR B N 1
ATOM 3061 C CA . THR B 1 76 ? 85.611 56.815 28.060 1.00 44.67 76 THR B CA 1
ATOM 3062 C C . THR B 1 76 ? 84.570 56.709 29.168 1.00 43.72 76 THR B C 1
ATOM 3063 O O . THR B 1 76 ? 83.457 56.248 28.954 1.00 41.03 76 THR B O 1
ATOM 3067 N N . GLN B 1 77 ? 84.973 57.154 30.347 1.00 39.83 77 GLN B N 1
ATOM 3068 C CA . GLN B 1 77 ? 84.142 57.233 31.549 1.00 41.33 77 GLN B CA 1
ATOM 3069 C C . GLN B 1 77 ? 82.926 58.089 31.286 1.00 40.17 77 GLN B C 1
ATOM 3070 O O . GLN B 1 77 ? 81.785 57.735 31.624 1.00 40.49 77 GLN B O 1
ATOM 3076 N N . THR B 1 78 ? 83.171 59.246 30.688 1.00 38.61 78 THR B N 1
ATOM 3077 C CA . THR B 1 78 ? 82.101 60.167 30.404 1.00 38.06 78 THR B CA 1
ATOM 3078 C C . THR B 1 78 ? 81.137 59.608 29.356 1.00 35.33 78 THR B C 1
ATOM 3079 O O . THR B 1 78 ? 79.946 59.726 29.514 1.00 41.08 78 THR B O 1
ATOM 3083 N N . ASN B 1 79 ? 81.651 58.997 28.300 1.00 37.38 79 ASN B N 1
ATOM 3084 C CA . ASN B 1 79 ? 80.797 58.466 27.235 1.00 36.96 79 ASN B CA 1
ATOM 3085 C C . ASN B 1 79 ? 79.893 57.362 27.774 1.00 40.11 79 ASN B C 1
ATOM 3086 O O . ASN B 1 79 ? 78.712 57.317 27.449 1.00 40.77 79 ASN B O 1
ATOM 3091 N N . LEU B 1 80 ? 80.442 56.478 28.606 1.00 38.97 80 LEU B N 1
ATOM 3092 C CA . LEU B 1 80 ? 79.674 55.337 29.099 1.00 40.98 80 LEU B CA 1
ATOM 3093 C C . LEU B 1 80 ? 78.596 55.772 30.103 1.00 39.37 80 LEU B C 1
ATOM 3094 O O . LEU B 1 80 ? 77.508 55.246 30.098 1.00 38.17 80 LEU B O 1
ATOM 3099 N N . ILE B 1 81 ? 78.893 56.780 30.917 1.00 39.76 81 ILE B N 1
ATOM 3100 C CA . ILE B 1 81 ? 77.900 57.376 31.822 1.00 37.04 81 ILE B CA 1
ATOM 3101 C C . ILE B 1 81 ? 76.772 58.053 31.049 1.00 39.52 81 ILE B C 1
ATOM 3102 O O . ILE B 1 81 ? 75.614 57.905 31.396 1.00 40.53 81 ILE B O 1
ATOM 3107 N N . ALA B 1 82 ? 77.121 58.834 30.031 1.00 38.75 82 ALA B N 1
ATOM 3108 C CA . ALA B 1 82 ? 76.127 59.523 29.206 1.00 41.10 82 ALA B CA 1
ATOM 3109 C C . ALA B 1 82 ? 75.161 58.564 28.482 1.00 41.29 82 ALA B C 1
ATOM 3110 O O . ALA B 1 82 ? 73.937 58.774 28.486 1.00 41.54 82 ALA B O 1
ATOM 3112 N N . CYS B 1 83 ? 75.692 57.512 27.870 1.00 41.29 83 CYS B N 1
ATOM 3113 C CA . CYS B 1 83 ? 74.829 56.501 27.258 1.00 44.43 83 CYS B CA 1
ATOM 3114 C C . CYS B 1 83 ? 73.925 55.840 28.308 1.00 44.61 83 CYS B C 1
ATOM 3115 O O . CYS B 1 83 ? 72.737 55.653 28.069 1.00 42.74 83 CYS B O 1
ATOM 3118 N N . SER B 1 84 ? 74.470 55.554 29.482 1.00 43.56 84 SER B N 1
ATOM 3119 C CA . SER B 1 84 ? 73.715 54.869 30.540 1.00 47.60 84 SER B CA 1
ATOM 3120 C C . SER B 1 84 ? 72.593 55.734 31.093 1.00 47.32 84 SER B C 1
ATOM 3121 O O . SER B 1 84 ? 71.553 55.208 31.480 1.00 45.60 84 SER B O 1
ATOM 3124 N N . LEU B 1 85 ? 72.801 57.051 31.100 1.00 48.32 85 LEU B N 1
ATOM 3125 C CA . LEU B 1 85 ? 71.796 58.007 31.572 1.00 48.03 85 LEU B CA 1
ATOM 3126 C C . LEU B 1 85 ? 70.639 58.118 30.596 1.00 45.58 85 LEU B C 1
ATOM 3127 O O . LEU B 1 85 ? 69.485 58.283 30.992 1.00 44.08 85 LEU B O 1
ATOM 3132 N N . ALA B 1 86 ? 70.963 58.057 29.313 1.00 45.15 86 ALA B N 1
ATOM 3133 C CA . ALA B 1 86 ? 70.000 58.402 28.278 1.00 44.51 86 ALA B CA 1
ATOM 3134 C C . ALA B 1 86 ? 69.200 57.201 27.764 1.00 44.76 86 ALA B C 1
ATOM 3135 O O . ALA B 1 86 ? 68.134 57.395 27.193 1.00 47.52 86 ALA B O 1
ATOM 3137 N N . LEU B 1 87 ? 69.678 55.972 27.977 1.00 42.38 87 LEU B N 1
ATOM 3138 C CA . LEU B 1 87 ? 69.090 54.810 27.300 1.00 40.21 87 LEU B CA 1
ATOM 3139 C C . LEU B 1 87 ? 68.413 53.777 28.234 1.00 41.17 87 LEU B C 1
ATOM 3140 O O . LEU B 1 87 ? 68.962 53.399 29.262 1.00 40.63 87 LEU B O 1
ATOM 3145 N N . ARG B 1 88 ? 67.230 53.309 27.837 1.00 37.90 88 ARG B N 1
ATOM 3146 C CA . ARG B 1 88 ? 66.601 52.133 28.433 1.00 40.19 88 ARG B CA 1
ATOM 3147 C C . ARG B 1 88 ? 67.252 50.895 27.827 1.00 39.66 88 ARG B C 1
ATOM 3148 O O . ARG B 1 88 ? 67.972 51.023 26.860 1.00 35.54 88 ARG B O 1
ATOM 3156 N N . PRO B 1 89 ? 67.048 49.716 28.413 1.00 40.18 89 PRO B N 1
ATOM 3157 C CA . PRO B 1 89 ? 67.801 48.523 28.020 1.00 40.48 89 PRO B CA 1
ATOM 3158 C C . PRO B 1 89 ? 67.669 48.109 26.552 1.00 38.65 89 PRO B C 1
ATOM 3159 O O . PRO B 1 89 ? 68.614 47.536 26.021 1.00 38.04 89 PRO B O 1
ATOM 3163 N N . TRP B 1 90 ? 66.541 48.403 25.920 1.00 37.22 90 TRP B N 1
ATOM 3164 C CA . TRP B 1 90 ? 66.313 48.029 24.520 1.00 37.40 90 TRP B CA 1
ATOM 3165 C C . TRP B 1 90 ? 66.619 49.166 23.548 1.00 34.99 90 TRP B C 1
ATOM 3166 O O . TRP B 1 90 ? 66.380 49.037 22.358 1.00 36.50 90 TRP B O 1
ATOM 3177 N N . GLU B 1 91 ? 67.145 50.268 24.065 1.00 35.08 91 GLU B N 1
ATOM 3178 C CA . GLU B 1 91 ? 67.529 51.421 23.248 1.00 35.28 91 GLU B CA 1
ATOM 3179 C C . GLU B 1 91 ? 69.014 51.439 22.906 1.00 35.91 91 GLU B C 1
ATOM 3180 O O . GLU B 1 91 ? 69.844 50.809 23.584 1.00 35.10 91 GLU B O 1
ATOM 3186 N N . ALA B 1 92 ? 69.348 52.193 21.871 1.00 34.92 92 ALA B N 1
ATOM 3187 C CA . ALA B 1 92 ? 70.689 52.167 21.297 1.00 36.68 92 ALA B CA 1
ATOM 3188 C C . ALA B 1 92 ? 71.174 53.564 20.912 1.00 36.93 92 ALA B C 1
ATOM 3189 O O . ALA B 1 92 ? 70.397 54.503 20.833 1.00 34.49 92 ALA B O 1
ATOM 3191 N N . VAL B 1 93 ? 72.476 53.676 20.688 1.00 36.45 93 VAL B N 1
ATOM 3192 C CA . VAL B 1 93 ? 73.113 54.919 20.305 1.00 35.96 93 VAL B CA 1
ATOM 3193 C C . VAL B 1 93 ? 73.572 54.823 18.850 1.00 36.60 93 VAL B C 1
ATOM 3194 O O . VAL B 1 93 ? 74.079 53.814 18.427 1.00 38.37 93 VAL B O 1
ATOM 3198 N N . ILE B 1 94 ? 73.344 55.886 18.090 1.00 38.79 94 ILE B N 1
ATOM 3199 C CA . ILE B 1 94 ? 73.773 56.011 16.710 1.00 38.07 94 ILE B CA 1
ATOM 3200 C C . ILE B 1 94 ? 75.077 56.785 16.686 1.00 36.37 94 ILE B C 1
ATOM 3201 O O . ILE B 1 94 ? 75.200 57.807 17.356 1.00 37.47 94 ILE B O 1
ATOM 3206 N N . ALA B 1 95 ? 76.037 56.285 15.909 1.00 34.43 95 ALA B N 1
ATOM 3207 C CA . ALA B 1 95 ? 77.362 56.880 15.778 1.00 35.06 95 ALA B CA 1
ATOM 3208 C C . ALA B 1 95 ? 77.976 56.537 14.439 1.00 36.96 95 ALA B C 1
ATOM 3209 O O . ALA B 1 95 ? 77.505 55.642 13.748 1.00 38.98 95 ALA B O 1
ATOM 3211 N N . THR B 1 96 ? 79.035 57.235 14.056 1.00 36.88 96 THR B N 1
ATOM 3212 C CA . THR B 1 96 ? 79.777 56.830 12.869 1.00 37.34 96 THR B CA 1
ATOM 3213 C C . THR B 1 96 ? 80.637 55.635 13.209 1.00 37.37 96 THR B C 1
ATOM 3214 O O . THR B 1 96 ? 80.913 55.354 14.387 1.00 38.91 96 THR B O 1
ATOM 3218 N N . GLN B 1 97 ? 81.101 54.953 12.176 1.00 41.15 97 GLN B N 1
ATOM 3219 C CA . GLN B 1 97 ? 81.996 53.821 12.335 1.00 43.87 97 GLN B CA 1
ATOM 3220 C C . GLN B 1 97 ? 83.337 54.233 12.929 1.00 43.79 97 GLN B C 1
ATOM 3221 O O . GLN B 1 97 ? 84.020 53.406 13.530 1.00 46.16 97 GLN B O 1
ATOM 3227 N N . LEU B 1 98 ? 83.712 55.500 12.764 1.00 43.57 98 LEU B N 1
ATOM 3228 C CA . LEU B 1 98 ? 84.968 56.051 13.292 1.00 44.39 98 LEU B CA 1
ATOM 3229 C C . LEU B 1 98 ? 84.835 56.685 14.676 1.00 44.06 98 LEU B C 1
ATOM 3230 O O . LEU B 1 98 ? 85.832 57.116 15.270 1.00 45.46 98 LEU B O 1
ATOM 3235 N N . GLY B 1 99 ? 83.614 56.755 15.197 1.00 42.23 99 GLY B N 1
ATOM 3236 C CA . GLY B 1 99 ? 83.387 57.309 16.521 1.00 41.40 99 GLY B CA 1
ATOM 3237 C C . GLY B 1 99 ? 84.168 56.569 17.611 1.00 40.90 99 GLY B C 1
ATOM 3238 O O . GLY B 1 99 ? 84.469 55.378 17.491 1.00 36.79 99 GLY B O 1
ATOM 3239 N N . HIS B 1 100 ? 84.500 57.292 18.670 1.00 38.81 100 HIS B N 1
ATOM 3240 C CA . HIS B 1 100 ? 85.293 56.735 19.751 1.00 41.29 100 HIS B CA 1
ATOM 3241 C C . HIS B 1 100 ? 84.572 55.569 20.405 1.00 39.18 100 HIS B C 1
ATOM 3242 O O . HIS B 1 100 ? 85.184 54.540 20.669 1.00 43.50 100 HIS B O 1
ATOM 3249 N N . ILE B 1 101 ? 83.274 55.721 20.646 1.00 38.73 101 ILE B N 1
ATOM 3250 C CA . ILE B 1 101 ? 82.491 54.649 21.261 1.00 39.48 101 ILE B CA 1
ATOM 3251 C C . ILE B 1 101 ? 82.277 53.420 20.379 1.00 39.95 101 ILE B C 1
ATOM 3252 O O . ILE B 1 101 ? 81.855 52.389 20.886 1.00 38.23 101 ILE B O 1
ATOM 3257 N N . SER B 1 102 ? 82.551 53.515 19.073 1.00 40.15 102 SER B N 1
ATOM 3258 C CA . SER B 1 102 ? 82.396 52.367 18.158 1.00 40.71 102 SER B CA 1
ATOM 3259 C C . SER B 1 102 ? 83.685 51.573 18.003 1.00 43.62 102 SER B C 1
ATOM 3260 O O . SER B 1 102 ? 83.659 50.484 17.446 1.00 41.30 102 SER B O 1
ATOM 3263 N N . THR B 1 103 ? 84.812 52.127 18.459 1.00 43.20 103 THR B N 1
ATOM 3264 C CA . THR B 1 103 ? 86.123 51.586 18.095 1.00 45.99 103 THR B CA 1
ATOM 3265 C C . THR B 1 103 ? 87.063 51.367 19.279 1.00 44.28 103 THR B C 1
ATOM 3266 O O . THR B 1 103 ? 87.574 50.282 19.459 1.00 45.92 103 THR B O 1
ATOM 3270 N N . HIS B 1 104 ? 87.281 52.419 20.065 1.00 44.14 104 HIS B N 1
ATOM 3271 C CA . HIS B 1 104 ? 88.451 52.547 20.917 1.00 44.92 104 HIS B CA 1
ATOM 3272 C C . HIS B 1 104 ? 88.090 52.652 22.398 1.00 44.25 104 HIS B C 1
ATOM 3273 O O . HIS B 1 104 ? 88.753 53.372 23.155 1.00 48.27 104 HIS B O 1
ATOM 3280 N N . GLU B 1 105 ? 87.049 51.931 22.813 1.00 42.60 105 GLU B N 1
ATOM 3281 C CA . GLU B 1 105 ? 86.624 51.918 24.204 1.00 41.51 105 GLU B CA 1
ATOM 3282 C C . GLU B 1 105 ? 86.486 50.508 24.777 1.00 40.25 105 GLU B C 1
ATOM 3283 O O . GLU B 1 105 ? 85.935 50.318 25.848 1.00 37.16 105 GLU B O 1
ATOM 3289 N N . THR B 1 106 ? 87.032 49.521 24.078 1.00 39.68 106 THR B N 1
ATOM 3290 C CA . THR B 1 106 ? 86.945 48.122 24.493 1.00 40.20 106 THR B CA 1
ATOM 3291 C C . THR B 1 106 ? 85.523 47.709 24.851 1.00 39.69 106 THR B C 1
ATOM 3292 O O . THR B 1 106 ? 85.298 46.965 25.796 1.00 38.44 106 THR B O 1
ATOM 3296 N N . GLY B 1 107 ? 84.572 48.192 24.056 1.00 37.61 107 GLY B N 1
ATOM 3297 C CA . GLY B 1 107 ? 83.191 47.793 24.187 1.00 38.07 107 GLY B CA 1
ATOM 3298 C C . GLY B 1 107 ? 82.553 48.288 25.460 1.00 36.87 107 GLY B C 1
ATOM 3299 O O . GLY B 1 107 ? 81.709 47.607 26.040 1.00 37.24 107 GLY B O 1
ATOM 3300 N N . ALA B 1 108 ? 82.969 49.465 25.900 1.00 34.52 108 ALA B N 1
ATOM 3301 C CA . ALA B 1 108 ? 82.451 50.058 27.117 1.00 36.62 108 ALA B CA 1
ATOM 3302 C C . ALA B 1 108 ? 80.930 50.279 27.075 1.00 35.04 108 ALA B C 1
ATOM 3303 O O . ALA B 1 108 ? 80.237 49.997 28.057 1.00 38.20 108 ALA B O 1
ATOM 3305 N N . ILE B 1 109 ? 80.409 50.752 25.954 1.00 34.24 109 ILE B N 1
ATOM 3306 C CA . ILE B 1 109 ? 78.967 50.977 25.849 1.00 38.25 109 ILE B CA 1
ATOM 3307 C C . ILE B 1 109 ? 78.213 49.653 25.880 1.00 38.44 109 ILE B C 1
ATOM 3308 O O . ILE B 1 109 ? 77.212 49.522 26.571 1.00 37.42 109 ILE B O 1
ATOM 3313 N N . GLU B 1 110 ? 78.709 48.668 25.139 1.00 38.13 110 GLU B N 1
ATOM 3314 C CA . GLU B 1 110 ? 78.143 47.318 25.175 1.00 38.70 110 GLU B CA 1
ATOM 3315 C C . GLU B 1 110 ? 78.185 46.714 26.591 1.00 39.18 110 GLU B C 1
ATOM 3316 O O . GLU B 1 110 ? 77.283 45.966 26.972 1.00 39.98 110 GLU B O 1
ATOM 3322 N N . ALA B 1 111 ? 79.207 47.052 27.378 1.00 40.38 111 ALA B N 1
ATOM 3323 C CA . ALA B 1 111 ? 79.322 46.546 28.754 1.00 39.77 111 ALA B CA 1
ATOM 3324 C C . ALA B 1 111 ? 78.288 47.191 29.679 1.00 43.05 111 ALA B C 1
ATOM 3325 O O . ALA B 1 111 ? 77.956 46.614 30.710 1.00 44.15 111 ALA B O 1
ATOM 3327 N N . THR B 1 112 ? 77.728 48.335 29.285 1.00 40.28 112 THR B N 1
ATOM 3328 C CA . THR B 1 112 ? 76.561 48.886 29.999 1.00 40.92 112 THR B CA 1
ATOM 3329 C C . THR B 1 112 ? 75.223 48.301 29.552 1.00 40.48 112 THR B C 1
ATOM 3330 O O . THR B 1 112 ? 74.209 48.653 30.121 1.00 38.30 112 THR B O 1
ATOM 3334 N N . GLY B 1 113 ? 75.231 47.432 28.545 1.00 38.11 113 GLY B N 1
ATOM 3335 C CA . GLY B 1 113 ? 74.044 46.751 28.067 1.00 38.01 113 GLY B CA 1
ATOM 3336 C C . GLY B 1 113 ? 73.439 47.305 26.779 1.00 40.06 113 GLY B C 1
ATOM 3337 O O . GLY B 1 113 ? 72.331 46.902 26.405 1.00 39.76 113 GLY B O 1
ATOM 3338 N N . HIS B 1 114 ? 74.126 48.221 26.093 1.00 38.43 114 HIS B N 1
ATOM 3339 C CA . HIS B 1 114 ? 73.526 48.883 24.926 1.00 38.08 114 HIS B CA 1
ATOM 3340 C C . HIS B 1 114 ? 74.303 48.696 23.641 1.00 37.48 114 HIS B C 1
ATOM 3341 O O . HIS B 1 114 ? 75.508 48.584 23.654 1.00 38.04 114 HIS B O 1
ATOM 3348 N N . LYS B 1 115 ? 73.589 48.711 22.523 1.00 38.16 115 LYS B N 1
ATOM 3349 C CA . LYS B 1 115 ? 74.189 48.521 21.215 1.00 38.38 115 LYS B CA 1
ATOM 3350 C C . LYS B 1 115 ? 74.545 49.875 20.648 1.00 36.46 115 LYS B C 1
ATOM 3351 O O . LYS B 1 115 ? 73.852 50.857 20.891 1.00 35.42 115 LYS B O 1
ATOM 3357 N N . VAL B 1 116 ? 75.663 49.916 19.930 1.00 36.64 116 VAL B N 1
ATOM 3358 C CA . VAL B 1 116 ? 76.062 51.053 19.116 1.00 36.28 116 VAL B CA 1
ATOM 3359 C C . VAL B 1 116 ? 75.739 50.737 17.661 1.00 39.04 116 VAL B C 1
ATOM 3360 O O . VAL B 1 116 ? 76.338 49.847 17.077 1.00 41.17 116 VAL B O 1
ATOM 3364 N N . VAL B 1 117 ? 74.772 51.448 17.095 1.00 37.51 117 VAL B N 1
ATOM 3365 C CA . VAL B 1 117 ? 74.408 51.297 15.696 1.00 40.41 117 VAL B CA 1
ATOM 3366 C C . VAL B 1 117 ? 75.231 52.283 14.879 1.00 39.82 117 VAL B C 1
ATOM 3367 O O . VAL B 1 117 ? 75.176 53.479 15.125 1.00 41.01 117 VAL B O 1
ATOM 3371 N N . THR B 1 118 ? 76.014 51.778 13.927 1.00 40.11 118 THR B N 1
ATOM 3372 C CA . THR B 1 118 ? 76.961 52.613 13.209 1.00 40.42 118 THR B CA 1
ATOM 3373 C C . THR B 1 118 ? 76.506 52.974 11.813 1.00 40.70 118 THR B C 1
ATOM 3374 O O . THR B 1 118 ? 75.678 52.306 11.215 1.00 40.06 118 THR B O 1
ATOM 3378 N N . ALA B 1 119 ? 77.085 54.045 11.303 1.00 43.47 119 ALA B N 1
ATOM 3379 C CA . ALA B 1 119 ? 76.870 54.480 9.927 1.00 46.24 119 ALA B CA 1
ATOM 3380 C C . ALA B 1 119 ? 78.236 54.718 9.275 1.00 46.77 119 ALA B C 1
ATOM 3381 O O . ALA B 1 119 ? 79.114 55.358 9.882 1.00 43.98 119 ALA B O 1
ATOM 3383 N N . PRO B 1 120 ? 78.408 54.224 8.049 1.00 49.18 120 PRO B N 1
ATOM 3384 C CA . PRO B 1 120 ? 79.672 54.379 7.323 1.00 51.89 120 PRO B CA 1
ATOM 3385 C C . PRO B 1 120 ? 79.766 55.799 6.776 1.00 52.53 120 PRO B C 1
ATOM 3386 O O . PRO B 1 120 ? 79.073 56.129 5.826 1.00 53.50 120 PRO B O 1
ATOM 3390 N N . CYS B 1 121 ? 80.568 56.632 7.437 1.00 53.94 121 CYS B N 1
ATOM 3391 C CA . CYS B 1 121 ? 80.757 58.041 7.081 1.00 54.27 121 CYS B CA 1
ATOM 3392 C C . CYS B 1 121 ? 82.253 58.270 6.948 1.00 55.46 121 CYS B C 1
ATOM 3393 O O . CYS B 1 121 ? 82.923 58.483 7.952 1.00 55.76 121 CYS B O 1
ATOM 3396 N N . PRO B 1 122 ? 82.786 58.197 5.728 1.00 56.78 122 PRO B N 1
ATOM 3397 C CA . PRO B 1 122 ? 84.243 58.185 5.526 1.00 56.58 122 PRO B CA 1
ATOM 3398 C C . PRO B 1 122 ? 85.012 59.400 6.077 1.00 55.08 122 PRO B C 1
ATOM 3399 O O . PRO B 1 122 ? 86.207 59.240 6.334 1.00 52.47 122 PRO B O 1
ATOM 3403 N N . ASP B 1 123 ? 84.355 60.550 6.254 1.00 50.86 123 ASP B N 1
ATOM 3404 C CA . ASP B 1 123 ? 85.008 61.752 6.774 1.00 50.96 123 ASP B CA 1
ATOM 3405 C C . ASP B 1 123 ? 84.695 62.013 8.262 1.00 50.84 123 ASP B C 1
ATOM 3406 O O . ASP B 1 123 ? 84.931 63.111 8.787 1.00 48.65 123 ASP B O 1
ATOM 3411 N N . GLY B 1 124 ? 84.171 60.991 8.937 1.00 47.47 124 GLY B N 1
ATOM 3412 C CA . GLY B 1 124 ? 83.964 61.032 10.375 1.00 45.61 124 GLY B CA 1
ATOM 3413 C C . GLY B 1 124 ? 82.804 61.857 10.900 1.00 43.48 124 GLY B C 1
ATOM 3414 O O . GLY B 1 124 ? 82.656 61.984 12.127 1.00 42.25 124 GLY B O 1
ATOM 3415 N N . LYS B 1 125 ? 81.998 62.419 9.998 1.00 42.94 125 LYS B N 1
ATOM 3416 C CA . LYS B 1 125 ? 80.887 63.297 10.371 1.00 44.73 125 LYS B CA 1
ATOM 3417 C C . LYS B 1 125 ? 79.551 62.596 10.094 1.00 46.55 125 LYS B C 1
ATOM 3418 O O . LYS B 1 125 ? 79.347 62.058 9.003 1.00 46.98 125 LYS B O 1
ATOM 3424 N N . LEU B 1 126 ? 78.657 62.591 11.081 1.00 43.87 126 LEU B N 1
ATOM 3425 C CA . LEU B 1 126 ? 77.291 62.123 10.885 1.00 43.24 126 LEU B CA 1
ATOM 3426 C C . LEU B 1 126 ? 76.540 63.152 10.063 1.00 41.77 126 LEU B C 1
ATOM 3427 O O . LEU B 1 126 ? 76.796 64.340 10.190 1.00 40.69 126 LEU B O 1
ATOM 3432 N N . ARG B 1 127 ? 75.608 62.682 9.240 1.00 41.90 127 ARG B N 1
ATOM 3433 C CA . ARG B 1 127 ? 74.653 63.536 8.539 1.00 45.37 127 ARG B CA 1
ATOM 3434 C C . ARG B 1 127 ? 73.231 63.076 8.843 1.00 44.71 127 ARG B C 1
ATOM 3435 O O . ARG B 1 127 ? 73.022 61.990 9.404 1.00 42.59 127 ARG B O 1
ATOM 3443 N N . VAL B 1 128 ? 72.257 63.900 8.452 1.00 41.29 128 VAL B N 1
ATOM 3444 C CA . VAL B 1 128 ? 70.853 63.610 8.721 1.00 41.71 128 VAL B CA 1
ATOM 3445 C C . VAL B 1 128 ? 70.423 62.329 8.002 1.00 41.84 128 VAL B C 1
ATOM 3446 O O . VAL B 1 128 ? 69.691 61.523 8.575 1.00 42.11 128 VAL B O 1
ATOM 3450 N N . ALA B 1 129 ? 70.885 62.140 6.766 1.00 40.59 129 ALA B N 1
ATOM 3451 C CA . ALA B 1 129 ? 70.552 60.943 5.991 1.00 40.77 129 ALA B CA 1
ATOM 3452 C C . ALA B 1 129 ? 70.974 59.648 6.722 1.00 42.01 129 ALA B C 1
ATOM 3453 O O . ALA B 1 129 ? 70.298 58.634 6.637 1.00 39.13 129 ALA B O 1
ATOM 3455 N N . ASP B 1 130 ? 72.087 59.705 7.434 1.00 42.84 130 ASP B N 1
ATOM 3456 C CA . ASP B 1 130 ? 72.566 58.572 8.231 1.00 45.91 130 ASP B CA 1
ATOM 3457 C C . ASP B 1 130 ? 71.654 58.253 9.411 1.00 44.12 130 ASP B C 1
ATOM 3458 O O . ASP B 1 130 ? 71.386 57.085 9.694 1.00 42.31 130 ASP B O 1
ATOM 3463 N N . ILE B 1 131 ? 71.200 59.293 10.103 1.00 41.73 131 ILE B N 1
ATOM 3464 C CA . ILE B 1 131 ? 70.304 59.123 11.234 1.00 41.30 131 ILE B CA 1
ATOM 3465 C C . ILE B 1 131 ? 69.006 58.482 10.749 1.00 41.50 131 ILE B C 1
ATOM 3466 O O . ILE B 1 131 ? 68.546 57.482 11.301 1.00 41.25 131 ILE B O 1
ATOM 3471 N N . GLU B 1 132 ? 68.424 59.089 9.723 1.00 40.04 132 GLU B N 1
ATOM 3472 C CA . GLU B 1 132 ? 67.197 58.608 9.087 1.00 40.79 132 GLU B CA 1
ATOM 3473 C C . GLU B 1 132 ? 67.297 57.147 8.648 1.00 40.81 132 GLU B C 1
ATOM 3474 O O . GLU B 1 132 ? 66.382 56.364 8.855 1.00 40.87 132 GLU B O 1
ATOM 3476 N N . SER B 1 133 ? 68.425 56.793 8.056 1.00 42.56 133 SER B N 1
ATOM 3477 C CA . SER B 1 133 ? 68.640 55.454 7.542 1.00 45.01 133 SER B CA 1
ATOM 3478 C C . SER B 1 133 ? 68.815 54.466 8.712 1.00 43.70 133 SER B C 1
ATOM 3479 O O . SER B 1 133 ? 68.404 53.317 8.614 1.00 43.48 133 SER B O 1
ATOM 3482 N N . ALA B 1 134 ? 69.384 54.918 9.825 1.00 42.07 134 ALA B N 1
ATOM 3483 C CA . ALA B 1 134 ? 69.466 54.081 11.020 1.00 40.88 134 ALA B CA 1
ATOM 3484 C C . ALA B 1 134 ? 68.071 53.820 11.611 1.00 40.67 134 ALA B C 1
ATOM 3485 O O . ALA B 1 134 ? 67.800 52.729 12.119 1.00 41.61 134 ALA B O 1
ATOM 3487 N N . LEU B 1 135 ? 67.182 54.806 11.513 1.00 37.79 135 LEU B N 1
ATOM 3488 C CA . LEU B 1 135 ? 65.840 54.686 12.065 1.00 41.08 135 LEU B CA 1
ATOM 3489 C C . LEU B 1 135 ? 64.950 53.798 11.205 1.00 44.19 135 LEU B C 1
ATOM 3490 O O . LEU B 1 135 ? 64.035 53.149 11.708 1.00 42.62 135 LEU B O 1
ATOM 3495 N N . HIS B 1 136 ? 65.226 53.772 9.907 1.00 46.00 136 HIS B N 1
ATOM 3496 C CA . HIS B 1 136 ? 64.482 52.936 8.976 1.00 47.17 136 HIS B CA 1
ATOM 3497 C C . HIS B 1 136 ? 64.911 51.466 9.131 1.00 45.52 136 HIS B C 1
ATOM 3498 O O . HIS B 1 136 ? 64.070 50.580 9.142 1.00 48.41 136 HIS B O 1
ATOM 3505 N N . GLU B 1 137 ? 66.209 51.213 9.276 1.00 42.49 137 GLU B N 1
ATOM 3506 C CA . GLU B 1 137 ? 66.717 49.836 9.329 1.00 44.99 137 GLU B CA 1
ATOM 3507 C C . GLU B 1 137 ? 66.313 49.126 10.629 1.00 44.56 137 GLU B C 1
ATOM 3508 O O . GLU B 1 137 ? 66.185 47.905 10.657 1.00 44.94 137 GLU B O 1
ATOM 3510 N N . ASN B 1 138 ? 66.084 49.906 11.682 1.00 42.08 138 ASN B N 1
ATOM 3511 C CA . ASN B 1 138 ? 65.819 49.376 13.005 1.00 42.77 138 ASN B CA 1
ATOM 3512 C C . ASN B 1 138 ? 64.369 49.558 13.401 1.00 43.45 138 ASN B C 1
ATOM 3513 O O . ASN B 1 138 ? 64.007 50.579 13.948 1.00 45.47 138 ASN B O 1
ATOM 3518 N N . ARG B 1 139 ? 63.554 48.546 13.117 1.00 43.93 139 ARG B N 1
ATOM 3519 C CA . ARG B 1 139 ? 62.107 48.598 13.342 1.00 44.12 139 ARG B CA 1
ATOM 3520 C C . ARG B 1 139 ? 61.594 47.281 13.931 1.00 41.66 139 ARG B C 1
ATOM 3521 O O . ARG B 1 139 ? 62.228 46.224 13.773 1.00 41.74 139 ARG B O 1
ATOM 3529 N N . SER B 1 140 ? 60.441 47.367 14.593 1.00 38.42 140 SER B N 1
ATOM 3530 C CA . SER B 1 140 ? 59.730 46.231 15.185 1.00 37.73 140 SER B CA 1
ATOM 3531 C C . SER B 1 140 ? 60.291 45.900 16.556 1.00 34.50 140 SER B C 1
ATOM 3532 O O . SER B 1 140 ? 61.359 46.357 16.942 1.00 35.66 140 SER B O 1
ATOM 3535 N N . GLU B 1 141 ? 59.566 45.066 17.284 1.00 35.05 141 GLU B N 1
ATOM 3536 C CA . GLU B 1 141 ? 59.994 44.627 18.605 1.00 35.22 141 GLU B CA 1
ATOM 3537 C C . GLU B 1 141 ? 61.227 43.716 18.589 1.00 31.98 141 GLU B C 1
ATOM 3538 O O . GLU B 1 141 ? 61.722 43.379 19.638 1.00 36.10 141 GLU B O 1
ATOM 3544 N N . HIS B 1 142 ? 61.651 43.285 17.398 1.00 34.76 142 HIS B N 1
ATOM 3545 C CA . HIS B 1 142 ? 62.765 42.371 17.184 1.00 32.39 142 HIS B CA 1
ATOM 3546 C C . HIS B 1 142 ? 64.097 43.097 16.995 1.00 34.44 142 HIS B C 1
ATOM 3547 O O . HIS B 1 142 ? 65.143 42.448 16.831 1.00 30.39 142 HIS B O 1
ATOM 3562 N N . VAL B 1 144 ? 66.574 46.743 18.244 1.00 34.39 144 VAL B N 1
ATOM 3563 C CA . VAL B 1 144 ? 66.784 47.857 19.148 1.00 34.32 144 VAL B CA 1
ATOM 3564 C C . VAL B 1 144 ? 66.079 49.117 18.622 1.00 34.91 144 VAL B C 1
ATOM 3565 O O . VAL B 1 144 ? 65.796 49.227 17.433 1.00 33.91 144 VAL B O 1
ATOM 3569 N N . ILE B 1 145 ? 65.795 50.049 19.530 1.00 36.80 145 ILE B N 1
ATOM 3570 C CA . ILE B 1 145 ? 65.271 51.365 19.188 1.00 37.18 145 ILE B CA 1
ATOM 3571 C C . ILE B 1 145 ? 66.375 52.411 19.341 1.00 37.98 145 ILE B C 1
ATOM 3572 O O . ILE B 1 145 ? 66.830 52.657 20.446 1.00 36.55 145 ILE B O 1
ATOM 3577 N N . PRO B 1 146 ? 66.803 53.047 18.260 1.00 38.95 146 PRO B N 1
ATOM 3578 C CA . PRO B 1 146 ? 67.783 54.126 18.387 1.00 38.79 146 PRO B CA 1
ATOM 3579 C C . PRO B 1 146 ? 67.164 55.305 19.142 1.00 39.79 146 PRO B C 1
ATOM 3580 O O . PRO B 1 146 ? 66.059 55.740 18.819 1.00 39.08 146 PRO B O 1
ATOM 3584 N N . LYS B 1 147 ? 67.862 55.800 20.149 1.00 37.46 147 LYS B N 1
ATOM 3585 C CA . LYS B 1 147 ? 67.329 56.847 21.017 1.00 38.26 147 LYS B CA 1
ATOM 3586 C C . LYS B 1 147 ? 68.314 57.983 21.300 1.00 37.45 147 LYS B C 1
ATOM 3587 O O . LYS B 1 147 ? 67.894 59.037 21.715 1.00 35.60 147 LYS B O 1
ATOM 3593 N N . LEU B 1 148 ? 69.613 57.739 21.122 1.00 38.63 148 LEU B N 1
ATOM 3594 C CA . LEU B 1 148 ? 70.664 58.722 21.371 1.00 33.84 148 LEU B CA 1
ATOM 3595 C C . LEU B 1 148 ? 71.540 58.822 20.137 1.00 34.85 148 LEU B C 1
ATOM 3596 O O . LEU B 1 148 ? 71.868 57.808 19.526 1.00 37.84 148 LEU B O 1
ATOM 3601 N N . VAL B 1 149 ? 71.930 60.036 19.782 1.00 32.77 149 VAL B N 1
ATOM 3602 C CA . VAL B 1 149 ? 72.854 60.283 18.692 1.00 31.32 149 VAL B CA 1
ATOM 3603 C C . VAL B 1 149 ? 74.148 60.808 19.299 1.00 32.93 149 VAL B C 1
ATOM 3604 O O . VAL B 1 149 ? 74.121 61.728 20.112 1.00 32.58 149 VAL B O 1
ATOM 3608 N N . TYR B 1 150 ? 75.269 60.234 18.865 1.00 34.18 150 TYR B N 1
ATOM 3609 C CA . TYR B 1 150 ? 76.599 60.558 19.362 1.00 36.41 150 TYR B CA 1
ATOM 3610 C C . TYR B 1 150 ? 77.432 61.174 18.242 1.00 36.92 150 TYR B C 1
ATOM 3611 O O . TYR B 1 150 ? 77.628 60.553 17.182 1.00 35.89 150 TYR B O 1
ATOM 3620 N N . ILE B 1 151 ? 77.927 62.388 18.481 1.00 36.04 151 ILE B N 1
ATOM 3621 C CA . ILE B 1 151 ? 78.846 63.048 17.565 1.00 37.36 151 ILE B CA 1
ATOM 3622 C C . ILE B 1 151 ? 80.065 63.540 18.346 1.00 39.77 151 ILE B C 1
ATOM 3623 O O . ILE B 1 151 ? 79.996 63.709 19.568 1.00 38.36 151 ILE B O 1
ATOM 3628 N N . SER B 1 152 ? 81.170 63.750 17.638 1.00 38.46 152 SER B N 1
ATOM 3629 C CA . SER B 1 152 ? 82.411 64.236 18.236 1.00 41.18 152 SER B CA 1
ATOM 3630 C C . SER B 1 152 ? 82.885 65.496 17.513 1.00 40.28 152 SER B C 1
ATOM 3631 O O . SER B 1 152 ? 82.852 65.537 16.289 1.00 40.52 152 SER B O 1
ATOM 3634 N N . ASN B 1 153 ? 83.337 66.494 18.275 1.00 39.49 153 ASN B N 1
ATOM 3635 C CA . ASN B 1 153 ? 83.862 67.745 17.727 1.00 39.15 153 ASN B CA 1
ATOM 3636 C C . ASN B 1 153 ? 85.127 68.204 18.489 1.00 38.53 153 ASN B C 1
ATOM 3637 O O . ASN B 1 153 ? 85.034 68.639 19.636 1.00 37.96 153 ASN B O 1
ATOM 3642 N N . THR B 1 154 ? 86.316 68.092 17.897 1.00 38.24 154 THR B N 1
ATOM 3643 C CA . THR B 1 154 ? 86.530 67.548 16.556 1.00 39.37 154 THR B CA 1
ATOM 3644 C C . THR B 1 154 ? 86.268 66.047 16.513 1.00 38.58 154 THR B C 1
ATOM 3645 O O . THR B 1 154 ? 86.158 65.379 17.541 1.00 34.93 154 THR B O 1
ATOM 3649 N N . THR B 1 155 ? 86.205 65.510 15.305 1.00 38.81 155 THR B N 1
ATOM 3650 C CA . THR B 1 155 ? 85.995 64.093 15.148 1.00 41.24 155 THR B CA 1
ATOM 3651 C C . THR B 1 155 ? 87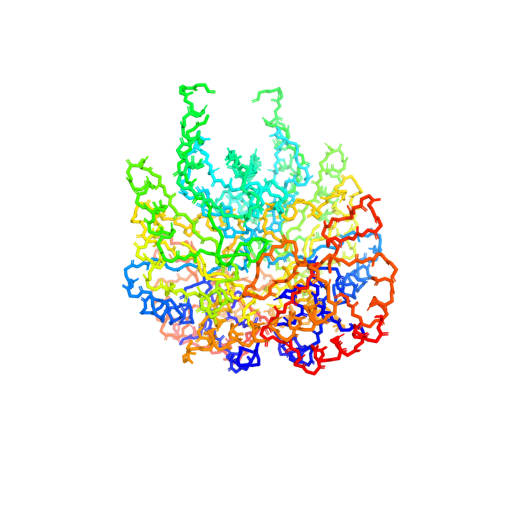.326 63.404 15.343 1.00 43.24 155 THR B C 1
ATOM 3652 O O . THR B 1 155 ? 88.365 64.049 15.502 1.00 43.52 155 THR B O 1
ATOM 3656 N N . GLU B 1 156 ? 87.276 62.084 15.263 1.00 44.43 156 GLU B N 1
ATOM 3657 C CA . GLU B 1 156 ? 88.417 61.229 15.485 1.00 45.21 156 GLU B CA 1
ATOM 3658 C C . GLU B 1 156 ? 89.374 61.256 14.282 1.00 44.07 156 GLU B C 1
ATOM 3659 O O . GLU B 1 156 ? 90.476 60.721 14.375 1.00 46.48 156 GLU B O 1
ATOM 3665 N N . VAL B 1 157 ? 88.963 61.867 13.167 1.00 43.94 157 VAL B N 1
ATOM 3666 C CA . VAL B 1 157 ? 89.848 62.043 12.000 1.00 42.62 157 VAL B CA 1
ATOM 3667 C C . VAL B 1 157 ? 90.193 63.517 11.712 1.00 41.72 157 VAL B C 1
ATOM 3668 O O . VAL B 1 157 ? 90.680 63.846 10.634 1.00 43.05 157 VAL B O 1
ATOM 3672 N N . GLY B 1 158 ? 89.953 64.382 12.696 1.00 39.74 158 GLY B N 1
ATOM 3673 C CA . GLY B 1 158 ? 90.382 65.760 12.663 1.00 41.89 158 GLY B CA 1
ATOM 3674 C C . GLY B 1 158 ? 89.443 66.743 11.973 1.00 42.13 158 GLY B C 1
ATOM 3675 O O . GLY B 1 158 ? 89.653 67.944 12.087 1.00 39.28 158 GLY B O 1
ATOM 3676 N N . THR B 1 159 ? 88.412 66.256 11.277 1.00 40.56 159 THR B N 1
ATOM 3677 C CA . THR B 1 159 ? 87.371 67.149 10.734 1.00 39.24 159 THR B CA 1
ATOM 3678 C C . THR B 1 159 ? 86.490 67.646 11.852 1.00 37.97 159 THR B C 1
ATOM 3679 O O . THR B 1 159 ? 86.607 67.196 12.984 1.00 37.49 159 THR B O 1
ATOM 3683 N N . GLN B 1 160 ? 85.600 68.571 11.527 1.00 37.17 160 GLN B N 1
ATOM 3684 C CA . GLN B 1 160 ? 84.717 69.171 12.517 1.00 39.48 160 GLN B CA 1
ATOM 3685 C C . GLN B 1 160 ? 83.435 69.721 11.891 1.00 40.39 160 GLN B C 1
ATOM 3686 O O . GLN B 1 160 ? 83.374 69.958 10.694 1.00 37.11 160 GLN B O 1
ATOM 3692 N N . TYR B 1 161 ? 82.423 69.921 12.734 1.00 41.67 161 TYR B N 1
ATOM 3693 C CA . TYR B 1 161 ? 81.090 70.322 12.305 1.00 40.41 161 TYR B CA 1
ATOM 3694 C C . TYR B 1 161 ? 80.951 71.824 12.257 1.00 40.08 161 TYR B C 1
ATOM 3695 O O . TYR B 1 161 ? 81.455 72.525 13.131 1.00 40.19 161 TYR B O 1
ATOM 3704 N N . THR B 1 162 ? 80.233 72.314 11.247 1.00 40.31 162 THR B N 1
ATOM 3705 C CA . THR B 1 162 ? 79.856 73.728 11.169 1.00 41.85 162 THR B CA 1
ATOM 3706 C C . THR B 1 162 ? 78.574 73.899 11.965 1.00 41.83 162 THR B C 1
ATOM 3707 O O . THR B 1 162 ? 77.942 72.918 12.343 1.00 41.91 162 THR B O 1
ATOM 3711 N N . LYS B 1 163 ? 78.169 75.143 12.174 1.00 42.56 163 LYS B N 1
ATOM 3712 C CA . LYS B 1 163 ? 76.969 75.452 12.938 1.00 44.73 163 LYS B CA 1
ATOM 3713 C C . LYS B 1 163 ? 75.719 74.998 12.202 1.00 44.96 163 LYS B C 1
ATOM 3714 O O . LYS B 1 163 ? 74.717 74.660 12.830 1.00 44.92 163 LYS B O 1
ATOM 3720 N N . GLN B 1 164 ? 75.765 75.023 10.874 1.00 46.66 164 GLN B N 1
ATOM 3721 C CA . GLN B 1 164 ? 74.605 74.627 10.083 1.00 48.00 164 GLN B CA 1
ATOM 3722 C C . GLN B 1 164 ? 74.436 73.115 10.136 1.00 44.16 164 GLN B C 1
ATOM 3723 O O . GLN B 1 164 ? 73.328 72.628 10.293 1.00 42.17 164 GLN B O 1
ATOM 3729 N N . GLU B 1 165 ? 75.541 72.385 10.017 1.00 45.19 165 GLU B N 1
ATOM 3730 C CA . GLU B 1 165 ? 75.519 70.925 10.143 1.00 45.05 165 GLU B CA 1
ATOM 3731 C C . GLU B 1 165 ? 74.940 70.495 11.486 1.00 42.78 165 GLU B C 1
ATOM 3732 O O . GLU B 1 165 ? 74.098 69.610 11.547 1.00 46.29 165 GLU B O 1
ATOM 3738 N N . LEU B 1 166 ? 75.381 71.136 12.557 1.00 41.48 166 LEU B N 1
ATOM 3739 C CA . LEU B 1 166 ? 74.897 70.819 13.891 1.00 42.08 166 LEU B CA 1
ATOM 3740 C C . LEU B 1 166 ? 73.433 71.196 14.076 1.00 40.45 166 LEU B C 1
ATOM 3741 O O . LEU B 1 166 ? 72.738 70.591 14.862 1.00 39.18 166 LEU B O 1
ATOM 3746 N N . GLU B 1 167 ? 72.967 72.219 13.379 1.00 42.90 167 GLU B N 1
ATOM 3747 C CA . GLU B 1 167 ? 71.573 72.636 13.520 1.00 45.12 167 GLU B CA 1
ATOM 3748 C C . GLU B 1 167 ? 70.596 71.705 12.812 1.00 42.81 167 GLU B C 1
ATOM 3749 O O . GLU B 1 167 ? 69.449 71.571 13.237 1.00 42.27 167 GLU B O 1
ATOM 3755 N N . ASP B 1 168 ? 71.051 71.116 11.709 1.00 41.30 168 ASP B N 1
ATOM 3756 C CA . ASP B 1 168 ? 70.277 70.149 10.947 1.00 41.26 168 ASP B CA 1
ATOM 3757 C C . ASP B 1 168 ? 70.213 68.834 11.734 1.00 40.37 168 ASP B C 1
ATOM 3758 O O . ASP B 1 168 ? 69.166 68.204 11.817 1.00 41.14 168 ASP B O 1
ATOM 3763 N N . ILE B 1 169 ? 71.344 68.419 12.304 1.00 38.16 169 ILE B N 1
ATOM 3764 C CA . ILE B 1 169 ? 71.387 67.190 13.099 1.00 38.69 169 ILE B CA 1
ATOM 3765 C C . ILE B 1 169 ? 70.439 67.366 14.263 1.00 38.54 169 ILE B C 1
ATOM 3766 O O . ILE B 1 169 ? 69.588 66.523 14.508 1.00 43.21 169 ILE B O 1
ATOM 3771 N N . SER B 1 170 ? 70.564 68.497 14.943 1.00 40.46 170 SER B N 1
ATOM 3772 C CA . SER B 1 170 ? 69.746 68.811 16.109 1.00 41.37 170 SER B CA 1
ATOM 3773 C C . SER B 1 170 ? 68.243 68.823 15.822 1.00 42.02 170 SER B C 1
ATOM 3774 O O . SER B 1 170 ? 67.468 68.285 16.607 1.00 42.59 170 SER B O 1
ATOM 3777 N N . ALA B 1 171 ? 67.831 69.434 14.712 1.00 41.02 171 ALA B N 1
ATOM 3778 C CA . ALA B 1 171 ? 66.412 69.480 14.341 1.00 39.58 171 ALA B CA 1
ATOM 3779 C C . ALA B 1 171 ? 65.854 68.089 13.949 1.00 40.35 171 ALA B C 1
ATOM 3780 O O . ALA B 1 171 ? 64.731 67.739 14.304 1.00 39.80 171 ALA B O 1
ATOM 3782 N N . SER B 1 172 ? 66.639 67.278 13.245 1.00 41.30 172 SER B N 1
ATOM 3783 C CA . SER B 1 172 ? 66.234 65.903 12.954 1.00 41.91 172 SER B CA 1
ATOM 3784 C C . SER B 1 172 ? 66.008 65.092 14.240 1.00 42.68 172 SER B C 1
ATOM 3785 O O . SER B 1 172 ? 65.068 64.285 14.314 1.00 39.79 172 SER B O 1
ATOM 3788 N N . CYS B 1 173 ? 66.863 65.318 15.241 1.00 42.74 173 CYS B N 1
ATOM 3789 C CA . CYS B 1 173 ? 66.746 64.664 16.544 1.00 45.48 173 CYS B CA 1
ATOM 3790 C C . CYS B 1 173 ? 65.457 65.070 17.258 1.00 45.68 173 CYS B C 1
ATOM 3791 O O . CYS B 1 173 ? 64.782 64.228 17.829 1.00 47.95 173 CYS B O 1
ATOM 3794 N N . LYS B 1 174 ? 65.114 66.349 17.224 1.00 48.69 174 LYS B N 1
ATOM 3795 C CA . LYS B 1 174 ? 63.864 66.824 17.832 1.00 52.87 174 LYS B CA 1
ATOM 3796 C C . LYS B 1 174 ? 62.627 66.240 17.121 1.00 52.27 174 LYS B C 1
ATOM 3797 O O . LYS B 1 174 ? 61.621 65.927 17.759 1.00 52.58 174 LYS B O 1
ATOM 3803 N N . GLU B 1 175 ? 62.718 66.094 15.801 1.00 51.52 175 GLU B N 1
ATOM 3804 C CA . GLU B 1 175 ? 61.626 65.547 14.975 1.00 52.05 175 GLU B CA 1
ATOM 3805 C C . GLU B 1 175 ? 61.348 64.083 15.340 1.00 49.19 175 GLU B C 1
ATOM 3806 O O . GLU B 1 175 ? 60.202 63.659 15.435 1.00 46.92 175 GLU B O 1
ATOM 3812 N N . HIS B 1 176 ? 62.412 63.317 15.561 1.00 45.87 176 HIS B N 1
ATOM 3813 C CA . HIS B 1 176 ? 62.285 61.879 15.763 1.00 45.82 176 HIS B CA 1
ATOM 3814 C C . HIS B 1 176 ? 62.332 61.430 17.226 1.00 46.01 176 HIS B C 1
ATOM 3815 O O . HIS B 1 176 ? 62.293 60.226 17.490 1.00 46.34 176 HIS B O 1
ATOM 3822 N N . GLY B 1 177 ? 62.403 62.385 18.163 1.00 43.85 177 GLY B N 1
ATOM 3823 C CA . GLY B 1 177 ? 62.468 62.087 19.587 1.00 42.90 177 GLY B CA 1
ATOM 3824 C C . GLY B 1 177 ? 63.762 61.433 20.076 1.00 40.24 177 GLY B C 1
ATOM 3825 O O . GLY B 1 177 ? 63.731 60.570 20.944 1.00 42.03 177 GLY B O 1
ATOM 3826 N N . LEU B 1 178 ? 64.893 61.847 19.518 1.00 38.41 178 LEU B N 1
ATOM 3827 C CA . LEU B 1 178 ? 66.192 61.337 19.909 1.00 39.77 178 LEU B CA 1
ATOM 3828 C C . LEU B 1 178 ? 66.885 62.360 20.797 1.00 39.33 178 LEU B C 1
ATOM 3829 O O . LEU B 1 178 ? 66.611 63.534 20.698 1.00 36.41 178 LEU B O 1
ATOM 3834 N N . TYR B 1 179 ? 67.776 61.904 21.669 1.00 36.63 179 TYR B N 1
ATOM 3835 C CA . TYR B 1 179 ? 68.662 62.816 22.398 1.00 36.67 179 TYR B CA 1
ATOM 3836 C C . TYR B 1 179 ? 69.932 63.024 21.571 1.00 37.03 179 TYR B C 1
ATOM 3837 O O . TYR B 1 179 ? 70.355 62.125 20.849 1.00 39.76 179 TYR B O 1
ATOM 3846 N N . LEU B 1 180 ? 70.551 64.193 21.668 1.00 35.06 180 LEU B N 1
ATOM 3847 C CA . LEU B 1 180 ? 71.822 64.437 20.991 1.00 35.45 180 LEU B CA 1
ATOM 3848 C C . LEU B 1 180 ? 72.910 64.723 22.035 1.00 36.30 180 LEU B C 1
ATOM 3849 O O . LEU B 1 180 ? 72.730 65.557 22.927 1.00 35.42 180 LEU B O 1
ATOM 3854 N N . PHE B 1 181 ? 74.021 63.999 21.918 1.00 34.67 181 PHE B N 1
ATOM 3855 C CA . PHE B 1 181 ? 75.149 64.084 22.836 1.00 36.69 181 PHE B CA 1
ATOM 3856 C C . PHE B 1 181 ? 76.418 64.363 22.047 1.00 35.92 181 PHE B C 1
ATOM 3857 O O . PHE B 1 181 ? 76.713 63.656 21.085 1.00 37.81 181 PHE B O 1
ATOM 3865 N N . LEU B 1 182 ? 77.188 65.362 22.466 1.00 34.71 182 LEU B N 1
ATOM 3866 C CA . LEU B 1 182 ? 78.406 65.724 21.758 1.00 34.06 182 LEU B CA 1
ATOM 3867 C C . LEU B 1 182 ? 79.632 65.475 22.617 1.00 36.12 182 LEU B C 1
ATOM 3868 O O . LEU B 1 182 ? 79.736 65.981 23.734 1.00 33.91 182 LEU B O 1
ATOM 3873 N N . ASP B 1 183 ? 80.561 64.698 22.060 1.00 36.20 183 ASP B N 1
ATOM 3874 C CA . ASP B 1 183 ? 81.817 64.348 22.690 1.00 40.26 183 ASP B CA 1
ATOM 3875 C C . ASP B 1 183 ? 82.817 65.451 22.375 1.00 40.11 183 ASP B C 1
ATOM 3876 O O . ASP B 1 183 ? 83.262 65.552 21.245 1.00 41.33 183 ASP B O 1
ATOM 3881 N N . GLY B 1 184 ? 83.193 66.235 23.391 1.00 40.51 184 GLY B N 1
ATOM 3882 C CA . GLY B 1 184 ? 84.120 67.357 23.240 1.00 37.80 184 GLY B CA 1
ATOM 3883 C C . GLY B 1 184 ? 85.518 67.126 23.788 1.00 38.57 184 GLY B C 1
ATOM 3884 O O . GLY B 1 184 ? 86.157 68.039 24.340 1.00 35.76 184 GLY B O 1
ATOM 3885 N N . ALA B 1 185 ? 86.006 65.901 23.650 1.00 38.49 185 ALA B N 1
ATOM 3886 C CA . ALA B 1 185 ? 87.401 65.596 23.946 1.00 40.89 185 ALA B CA 1
ATOM 3887 C C . ALA B 1 185 ? 88.346 66.669 23.332 1.00 42.69 185 ALA B C 1
ATOM 3888 O O . ALA B 1 185 ? 89.290 67.125 23.985 1.00 40.24 185 ALA B O 1
ATOM 3890 N N . ARG B 1 186 ? 88.091 67.049 22.080 1.00 40.05 186 ARG B N 1
ATOM 3891 C CA . ARG B 1 186 ? 88.934 68.018 21.372 1.00 39.00 186 ARG B CA 1
ATOM 3892 C C . ARG B 1 186 ? 88.139 69.256 20.989 1.00 39.81 186 ARG B C 1
ATOM 3893 O O . ARG B 1 186 ? 88.337 69.845 19.907 1.00 39.75 186 ARG B O 1
ATOM 3901 N N . LEU B 1 187 ? 87.274 69.689 21.905 1.00 39.08 187 LEU B N 1
ATOM 3902 C CA . LEU B 1 187 ? 86.480 70.887 21.703 1.00 39.85 187 LEU B CA 1
ATOM 3903 C C . LEU B 1 187 ? 87.298 72.175 21.714 1.00 40.53 187 LEU B C 1
ATOM 3904 O O . LEU B 1 187 ? 86.915 73.145 21.049 1.00 41.50 187 LEU B O 1
ATOM 3909 N N . ALA B 1 188 ? 88.422 72.194 22.439 1.00 40.41 188 ALA B N 1
ATOM 3910 C CA . ALA B 1 188 ? 89.297 73.384 22.466 1.00 39.44 188 ALA B CA 1
ATOM 3911 C C . ALA B 1 188 ? 89.876 73.696 21.080 1.00 39.42 188 ALA B C 1
ATOM 3912 O O . ALA B 1 188 ? 89.831 74.832 20.625 1.00 39.87 188 ALA B O 1
ATOM 3914 N N . SER B 1 189 ? 90.437 72.674 20.432 1.00 40.62 189 SER B N 1
ATOM 3915 C CA . SER B 1 189 ? 90.961 72.779 19.073 1.00 43.04 189 SER B CA 1
ATOM 3916 C C . SER B 1 189 ? 89.860 73.129 18.063 1.00 43.56 189 SER B C 1
ATOM 3917 O O . SER B 1 189 ? 90.071 73.944 17.158 1.00 43.36 189 SER B O 1
ATOM 3920 N N . ALA B 1 190 ? 88.681 72.538 18.232 1.00 44.00 190 ALA B N 1
ATOM 3921 C CA . ALA B 1 190 ? 87.589 72.742 17.278 1.00 43.67 190 ALA B CA 1
ATOM 3922 C C . ALA B 1 190 ? 87.123 74.187 17.274 1.00 44.26 190 ALA B C 1
ATOM 3923 O O . ALA B 1 190 ? 86.985 74.790 16.217 1.00 44.08 190 ALA B O 1
ATOM 3925 N N . LEU B 1 191 ? 86.902 74.736 18.466 1.00 43.44 191 LEU B N 1
ATOM 3926 C CA . LEU B 1 191 ? 86.282 76.040 18.606 1.00 45.03 191 LEU B CA 1
ATOM 3927 C C . LEU B 1 191 ? 87.265 77.204 18.450 1.00 43.02 191 LEU B C 1
ATOM 3928 O O . LEU B 1 191 ? 86.827 78.331 18.360 1.00 41.13 191 LEU B O 1
ATOM 3933 N N . SER B 1 192 ? 88.566 76.901 18.407 1.00 43.07 192 SER B N 1
ATOM 3934 C CA . SER B 1 192 ? 89.638 77.867 18.144 1.00 44.91 192 SER B CA 1
ATOM 3935 C C . SER B 1 192 ? 90.156 77.821 16.698 1.00 42.90 192 SER B C 1
ATOM 3936 O O . SER B 1 192 ? 91.048 78.586 16.323 1.00 41.58 192 SER B O 1
ATOM 3939 N N . SER B 1 193 ? 89.603 76.904 15.906 1.00 41.52 193 SER B N 1
ATOM 3940 C CA . SER B 1 193 ? 89.979 76.721 14.508 1.00 42.96 193 SER B CA 1
ATOM 3941 C C . SER B 1 193 ? 89.451 77.865 13.626 1.00 44.66 193 SER B C 1
ATOM 3942 O O . SER B 1 193 ? 88.373 78.402 13.894 1.00 42.59 193 SER B O 1
ATOM 3945 N N . PRO B 1 194 ? 90.196 78.232 12.581 1.00 48.54 194 PRO B N 1
ATOM 3946 C CA . PRO B 1 194 ? 89.730 79.253 11.620 1.00 49.97 194 PRO B CA 1
ATOM 3947 C C . PRO B 1 194 ? 88.449 78.894 10.855 1.00 51.55 194 PRO B C 1
ATOM 3948 O O . PRO B 1 194 ? 87.684 79.787 10.505 1.00 52.74 194 PRO B O 1
ATOM 3952 N N . VAL B 1 195 ? 88.219 77.613 10.581 1.00 53.89 195 VAL B N 1
ATOM 3953 C CA . VAL B 1 195 ? 87.006 77.201 9.862 1.00 54.53 195 VAL B CA 1
ATOM 3954 C C . VAL B 1 195 ? 85.756 77.118 10.755 1.00 53.00 195 VAL B C 1
ATOM 3955 O O . VAL B 1 195 ? 84.667 76.849 10.260 1.00 55.42 195 VAL B O 1
ATOM 3959 N N . ASN B 1 196 ? 85.903 77.358 12.058 1.00 50.92 196 ASN B N 1
ATOM 3960 C CA . ASN B 1 196 ? 84.793 77.188 13.003 1.00 48.18 196 ASN B CA 1
ATOM 3961 C C . ASN B 1 196 ? 83.866 78.389 13.076 1.00 45.07 196 ASN B C 1
ATOM 3962 O O . ASN B 1 196 ? 84.332 79.514 13.087 1.00 47.79 196 ASN B O 1
ATOM 3967 N N . ASP B 1 197 ? 82.561 78.136 13.161 1.00 43.15 197 ASP B N 1
ATOM 3968 C CA . ASP B 1 197 ? 81.566 79.181 13.459 1.00 44.46 197 ASP B CA 1
ATOM 3969 C C . ASP B 1 197 ? 80.620 78.838 14.632 1.00 43.03 197 ASP B C 1
ATOM 3970 O O . ASP B 1 197 ? 79.596 79.484 14.808 1.00 43.08 197 ASP B O 1
ATOM 3975 N N . LEU B 1 198 ? 80.982 77.837 15.434 1.00 44.43 198 LEU B N 1
ATOM 3976 C CA . LEU B 1 198 ? 80.219 77.448 16.631 1.00 45.12 198 LEU B CA 1
ATOM 3977 C C . LEU B 1 198 ? 80.818 78.066 17.886 1.00 47.00 198 LEU B C 1
ATOM 3978 O O . LEU B 1 198 ? 82.040 78.214 17.978 1.00 49.53 198 LEU B O 1
ATOM 3983 N N . THR B 1 199 ? 79.949 78.421 18.836 1.00 45.27 199 THR B N 1
ATOM 3984 C CA . THR B 1 199 ? 80.351 78.796 20.194 1.00 43.25 199 THR B CA 1
ATOM 3985 C C . THR B 1 199 ? 79.845 77.720 21.165 1.00 42.45 199 THR B C 1
ATOM 3986 O O . THR B 1 199 ? 79.094 76.827 20.768 1.00 37.84 199 THR B O 1
ATOM 3990 N N . LEU B 1 200 ? 80.238 77.832 22.435 1.00 41.37 200 LEU B N 1
ATOM 3991 C CA . LEU B 1 200 ? 79.765 76.910 23.470 1.00 44.60 200 LEU B CA 1
ATOM 3992 C C . LEU B 1 200 ? 78.284 77.134 23.741 1.00 44.85 200 LEU B C 1
ATOM 3993 O O . LEU B 1 200 ? 77.560 76.196 24.065 1.00 45.32 200 LEU B O 1
ATOM 3998 N N . ALA B 1 201 ? 77.850 78.381 23.621 1.00 43.06 201 ALA B N 1
ATOM 3999 C CA . ALA B 1 201 ? 76.439 78.719 23.723 1.00 44.76 201 ALA B CA 1
ATOM 4000 C C . ALA B 1 201 ? 75.607 77.962 22.684 1.00 44.93 201 ALA B C 1
ATOM 4001 O O . ALA B 1 201 ? 74.559 77.427 23.014 1.00 45.17 201 ALA B O 1
ATOM 4003 N N . ASP B 1 202 ? 76.077 77.914 21.438 1.00 46.09 202 ASP B N 1
ATOM 4004 C CA . ASP B 1 202 ? 75.389 77.168 20.373 1.00 45.43 202 ASP B CA 1
ATOM 4005 C C . ASP B 1 202 ? 75.239 75.693 20.723 1.00 42.45 202 ASP B C 1
ATOM 4006 O O . ASP B 1 202 ? 74.181 75.100 20.516 1.00 42.25 202 ASP B O 1
ATOM 4011 N N . ILE B 1 203 ? 76.322 75.100 21.213 1.00 40.50 203 ILE B N 1
ATOM 4012 C CA . ILE B 1 203 ? 76.360 73.662 21.469 1.00 39.87 203 ILE B CA 1
ATOM 4013 C C . ILE B 1 203 ? 75.376 73.316 22.588 1.00 38.80 203 ILE B C 1
ATOM 4014 O O . ILE B 1 203 ? 74.639 72.344 22.487 1.00 38.30 203 ILE B O 1
ATOM 4019 N N . ALA B 1 204 ? 75.351 74.150 23.620 1.00 40.10 204 ALA B N 1
ATOM 4020 C CA . ALA B 1 204 ? 74.380 74.070 24.711 1.00 41.97 204 ALA B CA 1
ATOM 4021 C C . ALA B 1 204 ? 72.923 74.218 24.243 1.00 42.54 204 ALA B C 1
ATOM 4022 O O . ALA B 1 204 ? 72.011 73.575 24.780 1.00 44.81 204 ALA B O 1
ATOM 4024 N N . ARG B 1 205 ? 72.700 75.080 23.262 1.00 41.31 205 ARG B N 1
ATOM 4025 C CA . ARG B 1 205 ? 71.362 75.291 22.723 1.00 39.49 205 ARG B CA 1
ATOM 4026 C C . ARG B 1 205 ? 70.877 74.078 21.933 1.00 38.01 205 ARG B C 1
ATOM 4027 O O . ARG B 1 205 ? 69.708 73.736 22.002 1.00 31.86 205 ARG B O 1
ATOM 4035 N N . LEU B 1 206 ? 71.787 73.406 21.225 1.00 39.43 206 LEU B N 1
ATOM 4036 C CA . LEU B 1 206 ? 71.417 72.395 20.220 1.00 40.52 206 LEU B CA 1
ATOM 4037 C C . LEU B 1 206 ? 71.566 70.932 20.659 1.00 40.61 206 LEU B C 1
ATOM 4038 O O . LEU B 1 206 ? 71.161 70.024 19.926 1.00 40.48 206 LEU B O 1
ATOM 4043 N N . THR B 1 207 ? 72.151 70.704 21.834 1.00 40.80 207 THR B N 1
ATOM 4044 C CA . THR B 1 207 ? 72.354 69.353 22.368 1.00 38.89 207 THR B CA 1
ATOM 4045 C C . THR B 1 207 ? 71.632 69.185 23.700 1.00 40.31 207 THR B C 1
ATOM 4046 O O . THR B 1 207 ? 71.368 70.156 24.399 1.00 40.12 207 THR B O 1
ATOM 4050 N N . ASP B 1 208 ? 71.341 67.941 24.067 1.00 41.80 208 ASP B N 1
ATOM 4051 C CA . ASP B 1 208 ? 70.769 67.632 25.385 1.00 42.29 208 ASP B CA 1
ATOM 4052 C C . ASP B 1 208 ? 71.874 67.388 26.411 1.00 41.85 208 ASP B C 1
ATOM 4053 O O . ASP B 1 208 ? 71.654 67.441 27.617 1.00 38.10 208 ASP B O 1
ATOM 4066 N N . PHE B 1 210 ? 76.487 67.394 26.542 1.00 38.65 210 PHE B N 1
ATOM 4067 C CA . PHE B 1 210 ? 77.805 67.308 25.934 1.00 39.06 210 PHE B CA 1
ATOM 4068 C C . PHE B 1 210 ? 78.879 67.397 26.989 1.00 38.05 210 PHE B C 1
ATOM 4069 O O . PHE B 1 210 ? 78.590 67.577 28.161 1.00 38.06 210 PHE B O 1
ATOM 4077 N N . TYR B 1 211 ? 80.131 67.262 26.578 1.00 37.80 211 TYR B N 1
ATOM 4078 C CA . TYR B 1 211 ? 81.217 67.420 27.526 1.00 37.74 211 TYR B CA 1
ATOM 4079 C C . TYR B 1 211 ? 82.379 68.190 26.922 1.00 38.16 211 TYR B C 1
ATOM 4080 O O . TYR B 1 211 ? 82.595 68.172 25.715 1.00 39.32 211 TYR B O 1
ATOM 4089 N N . ILE B 1 212 ? 83.058 68.930 27.792 1.00 38.67 212 ILE B N 1
ATOM 4090 C CA . ILE B 1 212 ? 84.215 69.733 27.463 1.00 39.10 212 ILE B CA 1
ATOM 4091 C C . ILE B 1 212 ? 85.412 69.008 28.029 1.00 40.42 212 ILE B C 1
ATOM 4092 O O . ILE B 1 212 ? 85.461 68.763 29.225 1.00 42.61 212 ILE B O 1
ATOM 4097 N N . GLY B 1 213 ? 86.373 68.654 27.184 1.00 40.89 213 GLY B N 1
ATOM 4098 C CA . GLY B 1 213 ? 87.539 67.900 27.628 1.00 39.29 213 GLY B CA 1
ATOM 4099 C C . GLY B 1 213 ? 88.690 68.795 28.073 1.00 37.18 213 GLY B C 1
ATOM 4100 O O . GLY B 1 213 ? 89.080 69.682 27.344 1.00 37.00 213 GLY B O 1
ATOM 4101 N N . ALA B 1 214 ? 89.232 68.566 29.269 1.00 34.87 214 ALA B N 1
ATOM 4102 C CA . ALA B 1 214 ? 90.428 69.280 29.722 1.00 37.58 214 ALA B CA 1
ATOM 4103 C C . ALA B 1 214 ? 91.709 68.451 29.537 1.00 38.57 214 ALA B C 1
ATOM 4104 O O . ALA B 1 214 ? 92.782 68.996 29.377 1.00 46.68 214 ALA B O 1
ATOM 4106 N N . THR B 1 215 ? 91.596 67.143 29.538 1.00 40.24 215 THR B N 1
ATOM 4107 C CA . THR B 1 215 ? 92.762 66.260 29.411 1.00 43.26 215 THR B CA 1
ATOM 4108 C C . THR B 1 215 ? 93.692 66.615 28.245 1.00 44.70 215 THR B C 1
ATOM 4109 O O . THR B 1 215 ? 94.914 66.598 28.386 1.00 44.66 215 THR B O 1
ATOM 4113 N N . LYS B 1 216 ? 93.084 66.946 27.111 1.00 47.03 216 LYS B N 1
ATOM 4114 C CA . LYS B 1 216 ? 93.780 67.207 25.858 1.00 47.21 216 LYS B CA 1
ATOM 4115 C C . LYS B 1 216 ? 93.927 68.696 25.570 1.00 49.13 216 LYS B C 1
ATOM 4116 O O . LYS B 1 216 ? 94.395 69.067 24.504 1.00 52.67 216 LYS B O 1
ATOM 4122 N N . ALA B 1 217 ? 93.511 69.543 26.512 1.00 48.33 217 ALA B N 1
ATOM 4123 C CA . ALA B 1 217 ? 93.503 70.985 26.317 1.00 46.68 217 ALA B CA 1
ATOM 4124 C C . ALA B 1 217 ? 94.134 71.738 27.496 1.00 44.13 217 ALA B C 1
ATOM 4125 O O . ALA B 1 217 ? 93.778 72.875 27.761 1.00 42.36 217 ALA B O 1
ATOM 4127 N N . GLY B 1 218 ? 95.062 71.100 28.205 1.00 41.36 218 GLY B N 1
ATOM 4128 C CA . GLY B 1 218 ? 95.778 71.777 29.258 1.00 39.07 218 GLY B CA 1
ATOM 4129 C C . GLY B 1 218 ? 95.699 71.117 30.608 1.00 40.05 218 GLY B C 1
ATOM 4130 O O . GLY B 1 218 ? 96.574 71.344 31.425 1.00 37.25 218 GLY B O 1
ATOM 4131 N N . GLY B 1 219 ? 94.638 70.357 30.864 1.00 37.81 219 GLY B N 1
ATOM 4132 C CA . GLY B 1 219 ? 94.454 69.718 32.156 1.00 38.46 219 GLY B CA 1
ATOM 4133 C C . GLY B 1 219 ? 95.167 68.386 32.269 1.00 36.74 219 GLY B C 1
ATOM 4134 O O . GLY B 1 219 ? 95.488 67.763 31.264 1.00 39.34 219 GLY B O 1
ATOM 4143 N N . PHE B 1 221 ? 93.751 65.888 33.701 1.00 36.39 221 PHE B N 1
ATOM 4144 C CA . PHE B 1 221 ? 92.584 65.053 33.489 1.00 41.18 221 PHE B CA 1
ATOM 4145 C C . PHE B 1 221 ? 91.362 65.991 33.579 1.00 41.46 221 PHE B C 1
ATOM 4146 O O . PHE B 1 221 ? 91.512 67.212 33.653 1.00 43.14 221 PHE B O 1
ATOM 4154 N N . GLY B 1 222 ? 90.164 65.437 33.540 1.00 42.58 222 GLY B N 1
ATOM 4155 C CA . GLY B 1 222 ? 88.964 66.226 33.717 1.00 40.94 222 GLY B CA 1
ATOM 4156 C C . GLY B 1 222 ? 88.160 66.304 32.440 1.00 41.50 222 GLY B C 1
ATOM 4157 O O . GLY B 1 222 ? 88.666 66.656 31.378 1.00 44.08 222 GLY B O 1
ATOM 4158 N N . GLU B 1 223 ? 86.900 65.936 32.549 1.00 40.38 223 GLU B N 1
ATOM 4159 C CA . GLU B 1 223 ? 85.907 66.209 31.530 1.00 41.20 223 GLU B CA 1
ATOM 4160 C C . GLU B 1 223 ? 84.746 66.813 32.283 1.00 39.42 223 GLU B C 1
ATOM 4161 O O . GLU B 1 223 ? 84.405 66.357 33.366 1.00 44.12 223 GLU B O 1
ATOM 4167 N N . ALA B 1 224 ? 84.145 67.849 31.726 1.00 39.18 224 ALA B N 1
ATOM 4168 C CA . ALA B 1 224 ? 82.969 68.455 32.320 1.00 37.35 224 ALA B CA 1
ATOM 4169 C C . ALA B 1 224 ? 81.725 68.006 31.544 1.00 37.81 224 ALA B C 1
ATOM 4170 O O . ALA B 1 224 ? 81.481 68.473 30.445 1.00 39.52 224 ALA B O 1
ATOM 4172 N N . LEU B 1 225 ? 80.951 67.099 32.132 1.00 37.98 225 LEU B N 1
ATOM 4173 C CA . LEU B 1 225 ? 79.692 66.658 31.569 1.00 39.93 225 LEU B CA 1
ATOM 4174 C C . LEU B 1 225 ? 78.580 67.653 31.862 1.00 40.98 225 LEU B C 1
ATOM 4175 O O . LEU B 1 225 ? 78.221 67.858 33.006 1.00 41.55 225 LEU B O 1
ATOM 4180 N N . ILE B 1 226 ? 78.030 68.246 30.804 1.00 41.91 226 ILE B N 1
ATOM 4181 C CA . ILE B 1 226 ? 76.943 69.202 30.902 1.00 36.61 226 ILE B CA 1
ATOM 4182 C C . ILE B 1 226 ? 75.626 68.551 30.521 1.00 38.37 226 ILE B C 1
ATOM 4183 O O . ILE B 1 226 ? 75.479 68.100 29.394 1.00 38.15 226 ILE B O 1
ATOM 4188 N N . ILE B 1 227 ? 74.676 68.500 31.455 1.00 38.34 227 ILE B N 1
ATOM 4189 C CA . ILE B 1 227 ? 73.338 67.969 31.191 1.00 39.25 227 ILE B CA 1
ATOM 4190 C C . ILE B 1 227 ? 72.340 69.105 31.115 1.00 39.61 227 ILE B C 1
ATOM 4191 O O . ILE B 1 227 ? 72.167 69.857 32.079 1.00 38.26 227 ILE B O 1
ATOM 4196 N N . LEU B 1 228 ? 71.668 69.215 29.972 1.00 43.68 228 LEU B N 1
ATOM 4197 C CA . LEU B 1 228 ? 70.777 70.353 29.672 1.00 44.17 228 LEU B CA 1
ATOM 4198 C C . LEU B 1 228 ? 69.298 69.984 29.663 1.00 45.37 228 LEU B C 1
ATOM 4199 O O . LEU B 1 228 ? 68.457 70.751 30.139 1.00 42.51 228 LEU B O 1
ATOM 4204 N N . ASN B 1 229 ? 68.988 68.828 29.093 1.00 43.91 229 ASN B N 1
ATOM 4205 C CA . ASN B 1 229 ? 67.620 68.312 29.063 1.00 44.04 229 ASN B CA 1
ATOM 4206 C C . ASN B 1 229 ? 67.257 67.845 30.475 1.00 43.02 229 ASN B C 1
ATOM 4207 O O . ASN B 1 229 ? 68.009 67.074 31.085 1.00 39.84 229 ASN B O 1
ATOM 4212 N N . ASP B 1 230 ? 66.118 68.305 30.989 1.00 41.06 230 ASP B N 1
ATOM 4213 C CA . ASP B 1 230 ? 65.738 68.047 32.382 1.00 43.93 230 ASP B CA 1
ATOM 4214 C C . ASP B 1 230 ? 65.432 66.594 32.692 1.00 44.31 230 ASP B C 1
ATOM 4215 O O . ASP B 1 230 ? 65.599 66.161 33.821 1.00 47.51 230 ASP B O 1
ATOM 4220 N N . ALA B 1 231 ? 64.974 65.843 31.700 1.00 45.54 231 ALA B N 1
ATOM 4221 C CA . ALA B 1 231 ? 64.668 64.425 31.879 1.00 43.96 231 ALA B CA 1
ATOM 4222 C C . ALA B 1 231 ? 65.913 63.551 32.126 1.00 45.81 231 ALA B C 1
ATOM 4223 O O . ALA B 1 231 ? 65.804 62.467 32.715 1.00 43.86 231 ALA B O 1
ATOM 4225 N N . LEU B 1 232 ? 67.086 64.018 31.686 1.00 44.87 232 LEU B N 1
ATOM 4226 C CA . LEU B 1 232 ? 68.332 63.290 31.903 1.00 45.93 232 LEU B CA 1
ATOM 4227 C C . LEU B 1 232 ? 68.990 63.599 33.240 1.00 46.52 232 LEU B C 1
ATOM 4228 O O . LEU B 1 232 ? 69.885 62.863 33.653 1.00 48.88 232 LEU B O 1
ATOM 4233 N N . LYS B 1 233 ? 68.569 64.673 33.909 1.00 43.70 233 LYS B N 1
ATOM 4234 C CA . LYS B 1 233 ? 69.278 65.166 35.101 1.00 43.74 233 LYS B CA 1
ATOM 4235 C C . LYS B 1 233 ? 69.223 64.349 36.413 1.00 46.35 233 LYS B C 1
ATOM 4236 O O . LYS B 1 233 ? 70.262 64.196 37.059 1.00 50.45 233 LYS B O 1
ATOM 4242 N N . PRO B 1 234 ? 68.051 63.874 36.847 1.00 47.09 234 PRO B N 1
ATOM 4243 C CA . PRO B 1 234 ? 67.894 63.347 38.218 1.00 45.64 234 PRO B CA 1
ATOM 4244 C C . PRO B 1 234 ? 68.788 62.151 38.597 1.00 43.30 234 PRO B C 1
ATOM 4245 O O . PRO B 1 234 ? 68.880 61.181 37.853 1.00 42.55 234 PRO B O 1
ATOM 4249 N N . ASN B 1 235 ? 69.429 62.253 39.759 1.00 42.09 235 ASN B N 1
ATOM 4250 C CA . ASN B 1 235 ? 70.233 61.193 40.352 1.00 40.13 235 ASN B CA 1
ATOM 4251 C C . ASN B 1 235 ? 71.435 60.789 39.497 1.00 39.49 235 ASN B C 1
ATOM 4252 O O . ASN B 1 235 ? 71.980 59.715 39.676 1.00 38.99 235 ASN B O 1
ATOM 4257 N N . ALA B 1 236 ? 71.861 61.663 38.587 1.00 38.90 236 ALA B N 1
ATOM 4258 C CA . ALA B 1 236 ? 73.035 61.409 37.771 1.00 38.74 236 ALA B CA 1
ATOM 4259 C C . ALA B 1 236 ? 74.226 61.026 38.639 1.00 38.38 236 ALA B C 1
ATOM 4260 O O . ALA B 1 236 ? 75.028 60.186 38.242 1.00 34.15 236 ALA B O 1
ATOM 4262 N N . ARG B 1 237 ? 74.346 61.644 39.815 1.00 37.12 237 ARG B N 1
ATOM 4263 C CA . ARG B 1 237 ? 75.457 61.360 40.734 1.00 38.14 237 ARG B CA 1
ATOM 4264 C C . ARG B 1 237 ? 75.444 59.939 41.284 1.00 37.68 237 ARG B C 1
ATOM 4265 O O . ARG B 1 237 ? 76.498 59.373 41.568 1.00 39.17 237 ARG B O 1
ATOM 4273 N N . HIS B 1 238 ? 74.267 59.353 41.433 1.00 36.32 238 HIS B N 1
ATOM 4274 C CA . HIS B 1 238 ? 74.210 57.943 41.785 1.00 38.34 238 HIS B CA 1
ATOM 4275 C C . HIS B 1 238 ? 74.867 57.084 40.699 1.00 40.15 238 HIS B C 1
ATOM 4276 O O . HIS B 1 238 ? 75.636 56.169 41.014 1.00 37.56 238 HIS B O 1
ATOM 4283 N N . LEU B 1 239 ? 74.574 57.380 39.431 1.00 38.11 239 LEU B N 1
ATOM 4284 C CA . LEU B 1 239 ? 75.146 56.611 38.313 1.00 40.24 239 LEU B CA 1
ATOM 4285 C C . LEU B 1 239 ? 76.669 56.797 38.213 1.00 38.37 239 LEU B C 1
ATOM 4286 O O . LEU B 1 239 ? 77.422 55.861 37.962 1.00 37.94 239 LEU B O 1
ATOM 4291 N N . ILE B 1 240 ? 77.120 58.023 38.395 1.00 38.22 240 ILE B N 1
ATOM 4292 C CA . ILE B 1 240 ? 78.541 58.323 38.344 1.00 38.90 240 ILE B CA 1
ATOM 4293 C C . ILE B 1 240 ? 79.264 57.512 39.419 1.00 37.37 240 ILE B C 1
ATOM 4294 O O . ILE B 1 240 ? 80.305 56.942 39.165 1.00 38.55 240 ILE B O 1
ATOM 4299 N N . LYS B 1 241 ? 78.677 57.430 40.597 1.00 36.96 241 LYS B N 1
ATOM 4300 C CA . LYS B 1 241 ? 79.244 56.662 41.685 1.00 40.30 241 LYS B CA 1
ATOM 4301 C C . LYS B 1 241 ? 79.358 55.181 41.326 1.00 38.07 241 LYS B C 1
ATOM 4302 O O . LYS B 1 241 ? 80.401 54.567 41.533 1.00 39.37 241 LYS B O 1
ATOM 4308 N N . GLN B 1 242 ? 78.279 54.642 40.769 1.00 36.29 242 GLN B N 1
ATOM 4309 C CA . GLN B 1 242 ? 78.137 53.237 40.457 1.00 37.77 242 GLN B CA 1
ATOM 4310 C C . GLN B 1 242 ? 79.169 52.742 39.445 1.00 38.71 242 GLN B C 1
ATOM 4311 O O . GLN B 1 242 ? 79.612 51.584 39.516 1.00 38.57 242 GLN B O 1
ATOM 4317 N N . ARG B 1 243 ? 79.525 53.609 38.507 1.00 37.76 243 ARG B N 1
ATOM 4318 C CA . ARG B 1 243 ? 80.498 53.290 37.487 1.00 41.61 243 ARG B CA 1
ATOM 4319 C C . ARG B 1 243 ? 81.919 53.648 37.911 1.00 43.33 243 ARG B C 1
ATOM 4320 O O . ARG B 1 243 ? 82.839 53.534 37.115 1.00 44.07 243 ARG B O 1
ATOM 4328 N N . GLY B 1 244 ? 82.091 54.084 39.156 1.00 40.94 244 GLY B N 1
ATOM 4329 C CA . GLY B 1 244 ? 83.408 54.267 39.746 1.00 41.72 244 GLY B CA 1
ATOM 4330 C C . GLY B 1 244 ? 84.085 55.565 39.367 1.00 41.96 244 GLY B C 1
ATOM 4331 O O . GLY B 1 244 ? 85.307 55.693 39.434 1.00 42.86 244 GLY B O 1
ATOM 4332 N N . ALA B 1 245 ? 83.266 56.533 38.975 1.00 43.55 245 ALA B N 1
ATOM 4333 C CA . ALA B 1 245 ? 83.724 57.756 38.371 1.00 40.13 245 ALA B CA 1
ATOM 4334 C C . ALA B 1 245 ? 83.533 58.958 39.296 1.00 40.12 245 ALA B C 1
ATOM 4335 O O . ALA B 1 245 ? 83.826 60.063 38.890 1.00 39.85 245 ALA B O 1
ATOM 4337 N N . LEU B 1 246 ? 83.034 58.751 40.518 1.00 38.21 246 LEU B N 1
ATOM 4338 C CA . LEU B 1 246 ? 82.840 59.843 41.462 1.00 37.95 246 LEU B CA 1
ATOM 4339 C C . LEU B 1 246 ? 84.116 59.990 42.311 1.00 40.46 246 LEU B C 1
ATOM 4340 O O . LEU B 1 246 ? 84.274 59.349 43.353 1.00 36.64 246 LEU B O 1
ATOM 4353 N N . ALA B 1 248 ? 86.983 60.922 44.767 1.00 33.33 248 ALA B N 1
ATOM 4354 C CA . ALA B 1 248 ? 86.949 61.297 46.161 1.00 37.39 248 ALA B CA 1
ATOM 4355 C C . ALA B 1 248 ? 87.459 62.710 46.369 1.00 37.10 248 ALA B C 1
ATOM 4356 O O . ALA B 1 248 ? 86.804 63.527 47.019 1.00 40.19 248 ALA B O 1
ATOM 4358 N N . LYS B 1 249 ? 88.629 63.008 45.808 1.00 36.24 249 LYS B N 1
ATOM 4359 C CA . LYS B 1 249 ? 89.199 64.333 45.895 1.00 37.20 249 LYS B CA 1
ATOM 4360 C C . LYS B 1 249 ? 88.793 65.120 44.657 1.00 37.51 249 LYS B C 1
ATOM 4361 O O . LYS B 1 249 ? 89.636 65.526 43.848 1.00 39.50 249 LYS B O 1
ATOM 4367 N N . GLY B 1 250 ? 87.483 65.361 44.551 1.00 38.86 250 GLY B N 1
ATOM 4368 C CA . GLY B 1 250 ? 86.856 65.949 43.367 1.00 36.81 250 GLY B CA 1
ATOM 4369 C C . GLY B 1 250 ? 87.217 67.387 43.083 1.00 39.32 250 GLY B C 1
ATOM 4370 O O . GLY B 1 250 ? 87.077 67.869 41.940 1.00 39.79 250 GLY B O 1
ATOM 4371 N N . TRP B 1 251 ? 87.669 68.097 44.117 1.00 37.84 251 TRP B N 1
ATOM 4372 C CA . TRP B 1 251 ? 88.102 69.473 43.947 1.00 36.36 251 TRP B CA 1
ATOM 4373 C C . TRP B 1 251 ? 89.259 69.620 42.970 1.00 38.28 251 TRP B C 1
ATOM 4374 O O . TRP B 1 251 ? 89.431 70.683 42.362 1.00 39.07 251 TRP B O 1
ATOM 4385 N N . LEU B 1 252 ? 90.030 68.553 42.800 1.00 36.16 252 LEU B N 1
ATOM 4386 C CA . LEU B 1 252 ? 91.156 68.570 41.884 1.00 36.55 252 LEU B CA 1
ATOM 4387 C C . LEU B 1 252 ? 90.735 68.554 40.416 1.00 38.91 252 LEU B C 1
ATOM 4388 O O . LEU B 1 252 ? 91.432 69.110 39.564 1.00 39.93 252 LEU B O 1
ATOM 4393 N N . LEU B 1 253 ? 89.597 67.930 40.121 1.00 38.07 253 LEU B N 1
ATOM 4394 C CA . LEU B 1 253 ? 88.988 68.035 38.801 1.00 38.92 253 LEU B CA 1
ATOM 4395 C C . LEU B 1 253 ? 88.482 69.442 38.583 1.00 37.60 253 LEU B C 1
ATOM 4396 O O . LEU B 1 253 ? 88.727 70.036 37.547 1.00 40.69 253 LEU B O 1
ATOM 4401 N N . GLY B 1 254 ? 87.766 69.967 39.567 1.00 40.94 254 GLY B N 1
ATOM 4402 C CA . GLY B 1 254 ? 87.295 71.341 39.547 1.00 39.39 254 GLY B CA 1
ATOM 4403 C C . GLY B 1 254 ? 88.360 72.400 39.275 1.00 40.69 254 GLY B C 1
ATOM 4404 O O . GLY B 1 254 ? 88.108 73.375 38.550 1.00 39.01 254 GLY B O 1
ATOM 4405 N N . ILE B 1 255 ? 89.543 72.225 39.856 1.00 38.92 255 ILE B N 1
ATOM 4406 C CA . ILE B 1 255 ? 90.622 73.204 39.725 1.00 37.87 255 ILE B CA 1
ATOM 4407 C C . ILE B 1 255 ? 91.054 73.298 38.267 1.00 40.86 255 ILE B C 1
ATOM 4408 O O . ILE B 1 255 ? 91.382 74.384 37.810 1.00 42.95 255 ILE B O 1
ATOM 4413 N N . GLN B 1 256 ? 91.050 72.165 37.547 1.00 40.01 256 GLN B N 1
ATOM 4414 C CA . GLN B 1 256 ? 91.414 72.130 36.130 1.00 41.06 256 GLN B CA 1
ATOM 4415 C C . GLN B 1 256 ? 90.609 73.147 35.306 1.00 41.41 256 GLN B C 1
ATOM 4416 O O . GLN B 1 256 ? 91.173 73.887 34.491 1.00 39.17 256 GLN B O 1
ATOM 4422 N N . PHE B 1 257 ? 89.296 73.163 35.530 1.00 40.73 257 PHE B N 1
ATOM 4423 C CA . PHE B 1 257 ? 88.363 74.014 34.787 1.00 40.23 257 PHE B CA 1
ATOM 4424 C C . PHE B 1 257 ? 88.255 75.430 35.334 1.00 41.96 257 PHE B C 1
ATOM 4425 O O . PHE B 1 257 ? 87.982 76.373 34.588 1.00 39.81 257 PHE B O 1
ATOM 4433 N N . GLU B 1 258 ? 88.476 75.582 36.634 1.00 41.82 258 GLU B N 1
ATOM 4434 C CA . GLU B 1 258 ? 88.482 76.897 37.253 1.00 43.62 258 GLU B CA 1
ATOM 4435 C C . GLU B 1 258 ? 89.630 77.731 36.667 1.00 44.12 258 GLU B C 1
ATOM 4436 O O . GLU B 1 258 ? 89.525 78.939 36.562 1.00 45.27 258 GLU B O 1
ATOM 4442 N N . VAL B 1 259 ? 90.709 77.073 36.256 1.00 43.85 259 VAL B N 1
ATOM 4443 C CA . VAL B 1 259 ? 91.785 77.750 35.554 1.00 42.71 259 VAL B CA 1
ATOM 4444 C C . VAL B 1 259 ? 91.536 77.801 34.045 1.00 42.78 259 VAL B C 1
ATOM 4445 O O . VAL B 1 259 ? 91.754 78.838 33.441 1.00 40.56 259 VAL B O 1
ATOM 4449 N N . LEU B 1 260 ? 91.094 76.700 33.422 1.00 43.10 260 LEU B N 1
ATOM 4450 C CA . LEU B 1 260 ? 90.991 76.691 31.957 1.00 44.43 260 LEU B CA 1
ATOM 4451 C C . LEU B 1 260 ? 89.859 77.583 31.417 1.00 45.47 260 LEU B C 1
ATOM 4452 O O . LEU B 1 260 ? 90.031 78.253 30.404 1.00 43.91 260 LEU B O 1
ATOM 4465 N N . LYS B 1 262 ? 88.749 80.286 32.661 1.00 53.10 262 LYS B N 1
ATOM 4466 C CA . LYS B 1 262 ? 88.955 81.695 33.035 1.00 53.50 262 LYS B CA 1
ATOM 4467 C C . LYS B 1 262 ? 89.831 82.428 32.006 1.00 53.18 262 LYS B C 1
ATOM 4468 O O . LYS B 1 262 ? 90.886 81.925 31.608 1.00 53.83 262 LYS B O 1
ATOM 4471 N N . ASP B 1 263 ? 89.388 83.613 31.588 1.00 52.11 263 ASP B N 1
ATOM 4472 C CA . ASP B 1 263 ? 90.153 84.494 30.692 1.00 50.84 263 ASP B CA 1
ATOM 4473 C C . ASP B 1 263 ? 90.468 83.884 29.321 1.00 50.01 263 ASP B C 1
ATOM 4474 O O . ASP B 1 263 ? 91.522 84.164 28.730 1.00 46.75 263 ASP B O 1
ATOM 4479 N N . ASN B 1 264 ? 89.550 83.051 28.824 1.00 48.61 264 ASN B N 1
ATOM 4480 C CA . ASN B 1 264 ? 89.662 82.483 27.486 1.00 49.03 264 ASN B CA 1
ATOM 4481 C C . ASN B 1 264 ? 90.883 81.548 27.307 1.00 47.32 264 ASN B C 1
ATOM 4482 O O . ASN B 1 264 ? 91.301 81.271 26.190 1.00 46.78 264 ASN B O 1
ATOM 4487 N N . LEU B 1 265 ? 91.443 81.052 28.407 1.00 46.66 265 LEU B N 1
ATOM 4488 C CA . LEU B 1 265 ? 92.669 80.272 28.340 1.00 44.79 265 LEU B CA 1
ATOM 4489 C C . LEU B 1 265 ? 92.433 78.990 27.533 1.00 43.64 265 LEU B C 1
ATOM 4490 O O . LEU B 1 265 ? 93.263 78.601 26.718 1.00 42.51 265 LEU B O 1
ATOM 4495 N N . PHE B 1 266 ? 91.275 78.374 27.736 1.00 42.04 266 PHE B N 1
ATOM 4496 C CA . PHE B 1 266 ? 90.886 77.159 27.034 1.00 41.35 266 PHE B CA 1
ATOM 4497 C C . PHE B 1 266 ? 91.023 77.365 25.522 1.00 41.13 266 PHE B C 1
ATOM 4498 O O . PHE B 1 266 ? 91.708 76.606 24.837 1.00 42.35 266 PHE B O 1
ATOM 4506 N N . PHE B 1 267 ? 90.399 78.411 25.003 1.00 43.78 267 PHE B N 1
ATOM 4507 C CA . PHE B 1 267 ? 90.483 78.705 23.569 1.00 44.23 267 PHE B CA 1
ATOM 4508 C C . PHE B 1 267 ? 91.858 79.215 23.102 1.00 42.49 267 PHE B C 1
ATOM 4509 O O . PHE B 1 267 ? 92.192 79.066 21.941 1.00 40.79 267 PHE B O 1
ATOM 4517 N N . GLU B 1 268 ? 92.654 79.800 23.993 1.00 42.04 268 GLU B N 1
ATOM 4518 C CA . GLU B 1 268 ? 93.998 80.271 23.632 1.00 42.49 268 GLU B CA 1
ATOM 4519 C C . GLU B 1 268 ? 94.980 79.110 23.475 1.00 42.88 268 GLU B C 1
ATOM 4520 O O . GLU B 1 268 ? 95.848 79.136 22.608 1.00 42.36 268 GLU B O 1
ATOM 4526 N N . LEU B 1 269 ? 94.832 78.083 24.306 1.00 42.20 269 LEU B N 1
ATOM 4527 C CA . LEU B 1 269 ? 95.661 76.897 24.212 1.00 41.22 269 LEU B CA 1
ATOM 4528 C C . LEU B 1 269 ? 95.285 76.124 22.966 1.00 42.39 269 LEU B C 1
ATOM 4529 O O . LEU B 1 269 ? 96.144 75.550 22.305 1.00 42.76 269 LEU B O 1
ATOM 4534 N N . GLY B 1 270 ? 93.997 76.116 22.642 1.00 43.75 270 GLY B N 1
ATOM 4535 C CA . GLY B 1 270 ? 93.522 75.474 21.432 1.00 43.79 270 GLY B CA 1
ATOM 4536 C C . GLY B 1 270 ? 94.083 76.183 20.199 1.00 44.36 270 GLY B C 1
ATOM 4537 O O . GLY B 1 270 ? 94.484 75.523 19.236 1.00 46.16 270 GLY B O 1
ATOM 4538 N N . ALA B 1 271 ? 94.116 77.513 20.228 1.00 40.79 271 ALA B N 1
ATOM 4539 C CA . ALA B 1 271 ? 94.640 78.300 19.098 1.00 42.51 271 ALA B CA 1
ATOM 4540 C C . ALA B 1 271 ? 96.122 78.013 18.913 1.00 42.50 271 ALA B C 1
ATOM 4541 O O . ALA B 1 271 ? 96.573 77.823 17.800 1.00 41.87 271 ALA B O 1
ATOM 4543 N N . HIS B 1 272 ? 96.876 77.957 20.007 1.00 40.72 272 HIS B N 1
ATOM 4544 C CA . HIS B 1 272 ? 98.271 77.556 19.917 1.00 40.93 272 HIS B CA 1
ATOM 4545 C C . HIS B 1 272 ? 98.422 76.166 19.254 1.00 43.98 272 HIS B C 1
ATOM 4546 O O . HIS B 1 272 ? 99.248 76.004 18.359 1.00 44.01 272 HIS B O 1
ATOM 4553 N N . SER B 1 273 ? 97.620 75.182 19.671 1.00 41.34 273 SER B N 1
ATOM 4554 C CA . SER B 1 273 ? 97.728 73.820 19.128 1.00 43.18 273 SER B CA 1
ATOM 4555 C C . SER B 1 273 ? 97.446 73.799 17.621 1.00 41.56 273 SER B C 1
ATOM 4556 O O . SER B 1 273 ? 98.196 73.194 16.862 1.00 44.47 273 SER B O 1
ATOM 4559 N N . ASN B 1 274 ? 96.390 74.484 17.196 1.00 40.80 274 ASN B N 1
ATOM 4560 C CA . ASN B 1 274 ? 96.044 74.618 15.768 1.00 41.87 274 ASN B CA 1
ATOM 4561 C C . ASN B 1 274 ? 97.105 75.329 14.927 1.00 40.77 274 ASN B C 1
ATOM 4562 O O . ASN B 1 274 ? 97.320 74.989 13.766 1.00 41.12 274 ASN B O 1
ATOM 4567 N N . LYS B 1 275 ? 97.766 76.314 15.523 1.00 41.54 275 LYS B N 1
ATOM 4568 C CA . LYS B 1 275 ? 98.810 77.089 14.845 1.00 41.25 275 LYS B CA 1
ATOM 4569 C C . LYS B 1 275 ? 100.053 76.218 14.585 1.00 41.37 275 LYS B C 1
ATOM 4570 O O . LYS B 1 275 ? 100.655 76.308 13.524 1.00 39.62 275 LYS B O 1
ATOM 4581 N N . ALA B 1 277 ? 100.080 72.951 14.299 1.00 43.06 277 ALA B N 1
ATOM 4582 C CA . ALA B 1 277 ? 99.638 72.048 13.251 1.00 44.21 277 ALA B CA 1
ATOM 4583 C C . ALA B 1 277 ? 99.700 72.728 11.879 1.00 41.66 277 ALA B C 1
ATOM 4584 O O . ALA B 1 277 ? 100.060 72.088 10.902 1.00 42.85 277 ALA B O 1
ATOM 4586 N N . ALA B 1 278 ? 99.373 74.017 11.816 1.00 42.24 278 ALA B N 1
ATOM 4587 C CA . ALA B 1 278 ? 99.441 74.791 10.554 1.00 42.11 278 ALA B CA 1
ATOM 4588 C C . ALA B 1 278 ? 100.865 74.941 9.991 1.00 40.82 278 ALA B C 1
ATOM 4589 O O . ALA B 1 278 ? 101.043 75.051 8.787 1.00 42.79 278 ALA B O 1
ATOM 4591 N N . ILE B 1 279 ? 101.864 74.948 10.865 1.00 40.62 279 ILE B N 1
ATOM 4592 C CA . ILE B 1 279 ? 103.263 74.944 10.444 1.00 40.57 279 ILE B CA 1
ATOM 4593 C C . ILE B 1 279 ? 103.643 73.586 9.874 1.00 40.33 279 ILE B C 1
ATOM 4594 O O . ILE B 1 279 ? 104.397 73.508 8.905 1.00 38.08 279 ILE B O 1
ATOM 4599 N N . LEU B 1 280 ? 103.175 72.519 10.521 1.00 38.34 280 LEU B N 1
ATOM 4600 C CA . LEU B 1 280 ? 103.417 71.176 10.036 1.00 41.17 280 LEU B CA 1
ATOM 4601 C C . LEU B 1 280 ? 102.719 71.011 8.687 1.00 42.31 280 LEU B C 1
ATOM 4602 O O . LEU B 1 280 ? 103.316 70.507 7.744 1.00 41.72 280 LEU B O 1
ATOM 4607 N N . LYS B 1 281 ? 101.471 71.473 8.598 1.00 45.84 281 LYS B N 1
ATOM 4608 C CA . LYS B 1 281 ? 100.642 71.316 7.391 1.00 46.72 281 LYS B CA 1
ATOM 4609 C C . LYS B 1 281 ? 101.240 72.064 6.216 1.00 46.40 281 LYS B C 1
ATOM 4610 O O . LYS B 1 281 ? 101.184 71.591 5.087 1.00 47.71 281 LYS B O 1
ATOM 4616 N N . ALA B 1 282 ? 101.815 73.227 6.483 1.00 48.52 282 ALA B N 1
ATOM 4617 C CA . ALA B 1 282 ? 102.442 74.038 5.433 1.00 49.38 282 ALA B CA 1
ATOM 4618 C C . ALA B 1 282 ? 103.700 73.337 4.921 1.00 49.58 282 ALA B C 1
ATOM 4619 O O . ALA B 1 282 ? 103.938 73.297 3.727 1.00 51.39 282 ALA B O 1
ATOM 4621 N N . GLY B 1 283 ? 104.486 72.759 5.830 1.00 47.98 283 GLY B N 1
ATOM 4622 C CA . GLY B 1 283 ? 105.681 72.020 5.452 1.00 46.18 283 GLY B CA 1
ATOM 4623 C C . GLY B 1 283 ? 105.349 70.813 4.592 1.00 46.37 283 GLY B C 1
ATOM 4624 O O . GLY B 1 283 ? 106.006 70.543 3.591 1.00 44.97 283 GLY B O 1
ATOM 4625 N N . LEU B 1 284 ? 104.317 70.078 4.994 1.00 48.32 284 LEU B N 1
ATOM 4626 C CA . LEU B 1 284 ? 103.848 68.918 4.244 1.00 46.98 284 LEU B CA 1
ATOM 4627 C C . LEU B 1 284 ? 103.345 69.297 2.841 1.00 47.49 284 LEU B C 1
ATOM 4628 O O . LEU B 1 284 ? 103.649 68.604 1.877 1.00 45.25 284 LEU B O 1
ATOM 4633 N N . GLU B 1 285 ? 102.592 70.392 2.733 1.00 51.20 285 GLU B N 1
ATOM 4634 C CA . GLU B 1 285 ? 102.008 70.837 1.448 1.00 55.94 285 GLU B CA 1
ATOM 4635 C C . GLU B 1 285 ? 103.022 71.437 0.470 1.00 54.97 285 GLU B C 1
ATOM 4636 O O . GLU B 1 285 ? 102.784 71.453 -0.738 1.00 57.03 285 GLU B O 1
ATOM 4642 N N . ALA B 1 286 ? 104.127 71.958 0.994 1.00 54.31 286 ALA B N 1
ATOM 4643 C CA . ALA B 1 286 ? 105.212 72.469 0.164 1.00 55.00 286 ALA B CA 1
ATOM 4644 C C . ALA B 1 286 ? 106.063 71.304 -0.349 1.00 54.79 286 ALA B C 1
ATOM 4645 O O . ALA B 1 286 ? 106.753 71.432 -1.356 1.00 53.71 286 ALA B O 1
ATOM 4647 N N . CYS B 1 287 ? 106.001 70.171 0.352 1.00 53.93 287 CYS B N 1
ATOM 4648 C CA . CYS B 1 287 ? 106.736 68.959 -0.022 1.00 53.46 287 CYS B CA 1
ATOM 4649 C C . CYS B 1 287 ? 105.910 67.987 -0.891 1.00 53.69 287 CYS B C 1
ATOM 4650 O O . CYS B 1 287 ? 106.349 66.864 -1.156 1.00 54.79 287 CYS B O 1
ATOM 4653 N N . GLY B 1 288 ? 104.715 68.404 -1.318 1.00 52.22 288 GLY B N 1
ATOM 4654 C CA . GLY B 1 288 ? 103.855 67.580 -2.159 1.00 51.06 288 GLY B CA 1
ATOM 4655 C C . GLY B 1 288 ? 103.107 66.447 -1.454 1.00 50.30 288 GLY B C 1
ATOM 4656 O O . GLY B 1 288 ? 102.369 65.707 -2.102 1.00 49.68 288 GLY B O 1
ATOM 4657 N N . ILE B 1 289 ? 103.294 66.322 -0.140 1.00 48.51 289 ILE B N 1
ATOM 4658 C CA . ILE B 1 289 ? 102.661 65.282 0.659 1.00 49.13 289 ILE B CA 1
ATOM 4659 C C . ILE B 1 289 ? 101.194 65.610 0.940 1.00 48.28 289 ILE B C 1
ATOM 4660 O O . ILE B 1 289 ? 100.870 66.689 1.423 1.00 46.99 289 ILE B O 1
ATOM 4665 N N . ARG B 1 290 ? 100.326 64.651 0.630 1.00 48.99 290 ARG B N 1
ATOM 4666 C CA . ARG B 1 290 ? 98.882 64.809 0.725 1.00 47.28 290 ARG B CA 1
ATOM 4667 C C . ARG B 1 290 ? 98.393 64.383 2.096 1.00 46.91 290 ARG B C 1
ATOM 4668 O O . ARG B 1 290 ? 99.044 63.591 2.773 1.00 46.41 290 ARG B O 1
ATOM 4670 N N . LEU B 1 291 ? 97.236 64.905 2.486 1.00 46.64 291 LEU B N 1
ATOM 4671 C CA . LEU B 1 291 ? 96.577 64.530 3.731 1.00 49.34 291 LEU B CA 1
ATOM 4672 C C . LEU B 1 291 ? 95.377 63.649 3.429 1.00 49.82 291 LEU B C 1
ATOM 4673 O O . LEU B 1 291 ? 94.667 63.880 2.454 1.00 49.09 291 LEU B O 1
ATOM 4678 N N . ALA B 1 292 ? 95.140 62.657 4.283 1.00 49.67 292 ALA B N 1
ATOM 4679 C CA . ALA B 1 292 ? 94.068 61.690 4.069 1.00 51.46 292 ALA B CA 1
ATOM 4680 C C . ALA B 1 292 ? 92.682 62.276 4.351 1.00 52.41 292 ALA B C 1
ATOM 4681 O O . ALA B 1 292 ? 91.683 61.799 3.801 1.00 55.40 292 ALA B O 1
ATOM 4683 N N . TRP B 1 293 ? 92.622 63.272 5.232 1.00 50.69 293 TRP B N 1
ATOM 4684 C CA . TRP B 1 293 ? 91.395 64.025 5.481 1.00 52.46 293 TRP B CA 1
ATOM 4685 C C . TRP B 1 293 ? 91.720 65.517 5.581 1.00 55.44 293 TRP B C 1
ATOM 4686 O O . TRP B 1 293 ? 92.822 65.878 5.993 1.00 57.90 293 TRP B O 1
ATOM 4697 N N . PRO B 1 294 ? 90.774 66.391 5.245 1.00 57.33 294 PRO B N 1
ATOM 4698 C CA . PRO B 1 294 ? 91.007 67.833 5.388 1.00 58.14 294 PRO B CA 1
ATOM 4699 C C . PRO B 1 294 ? 91.170 68.168 6.862 1.00 56.80 294 PRO B C 1
ATOM 4700 O O . PRO B 1 294 ? 90.628 67.461 7.705 1.00 60.40 294 PRO B O 1
ATOM 4704 N N . SER B 1 295 ? 91.925 69.204 7.179 1.00 53.83 295 SER B N 1
ATOM 4705 C CA . SER B 1 295 ? 92.172 69.527 8.574 1.00 54.74 295 SER B CA 1
ATOM 4706 C C . SER B 1 295 ? 92.441 70.999 8.787 1.00 51.35 295 SER B C 1
ATOM 4707 O O . SER B 1 295 ? 93.287 71.580 8.111 1.00 50.10 295 SER B O 1
ATOM 4710 N N . ALA B 1 296 ? 91.710 71.576 9.741 1.00 50.11 296 ALA B N 1
ATOM 4711 C CA . ALA B 1 296 ? 92.062 72.844 10.357 1.00 49.00 296 ALA B CA 1
ATOM 4712 C C . ALA B 1 296 ? 92.102 72.722 11.874 1.00 46.80 296 ALA B C 1
ATOM 4713 O O . ALA B 1 296 ? 91.834 73.695 12.578 1.00 47.91 296 ALA B O 1
ATOM 4715 N N . SER B 1 297 ? 92.443 71.538 12.387 1.00 42.28 297 SER B N 1
ATOM 4716 C CA . SER B 1 297 ? 92.479 71.312 13.825 1.00 40.73 297 SER B CA 1
ATOM 4717 C C . SER B 1 297 ? 93.886 70.858 14.202 1.00 39.93 297 SER B C 1
ATOM 4718 O O . SER B 1 297 ? 94.831 71.172 13.493 1.00 36.77 297 SER B O 1
ATOM 4721 N N . ASN B 1 298 ? 94.015 70.093 15.284 1.00 36.26 298 ASN B N 1
ATOM 4722 C CA . ASN B 1 298 ? 95.321 69.775 15.837 1.00 39.63 298 ASN B CA 1
ATOM 4723 C C . ASN B 1 298 ? 95.836 68.417 15.399 1.00 40.85 298 ASN B C 1
ATOM 4724 O O . ASN B 1 298 ? 96.916 68.031 15.830 1.00 44.43 298 ASN B O 1
ATOM 4729 N N . GLN B 1 299 ? 95.081 67.722 14.539 1.00 39.69 299 GLN B N 1
ATOM 4730 C CA . GLN B 1 299 ? 95.461 66.415 13.998 1.00 40.43 299 GLN B CA 1
ATOM 4731 C C . GLN B 1 299 ? 95.667 66.480 12.478 1.00 41.39 299 GLN B C 1
ATOM 4732 O O . GLN B 1 299 ? 94.922 67.142 11.763 1.00 36.40 299 GLN B O 1
ATOM 4738 N N . LEU B 1 300 ? 96.678 65.766 12.003 1.00 40.92 300 LEU B N 1
ATOM 4739 C CA . LEU B 1 300 ? 96.985 65.681 10.584 1.00 40.80 300 LEU B CA 1
ATOM 4740 C C . LEU B 1 300 ? 97.334 64.250 10.253 1.00 40.10 300 LEU B C 1
ATOM 4741 O O . LEU B 1 300 ? 97.959 63.549 11.072 1.00 38.54 300 LEU B O 1
ATOM 4746 N N . 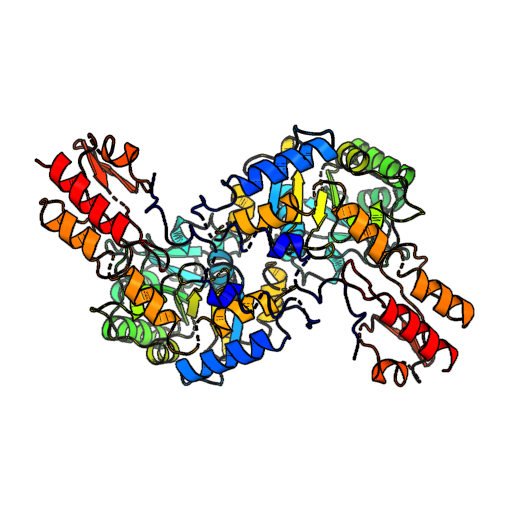PHE B 1 301 ? 96.969 63.843 9.037 1.00 40.68 301 PHE B N 1
ATOM 4747 C CA . PHE B 1 301 ? 97.058 62.469 8.589 1.00 39.78 301 PHE B CA 1
ATOM 4748 C C . PHE B 1 301 ? 97.799 62.388 7.267 1.00 41.53 301 PHE B C 1
ATOM 4749 O O . PHE B 1 301 ? 97.215 62.027 6.249 1.00 43.70 301 PHE B O 1
ATOM 4757 N N . PRO B 1 302 ? 99.084 62.730 7.258 1.00 41.21 302 PRO B N 1
ATOM 4758 C CA . PRO B 1 302 ? 99.854 62.658 6.015 1.00 40.20 302 PRO B CA 1
ATOM 4759 C C . PRO B 1 302 ? 100.042 61.215 5.501 1.00 40.19 302 PRO B C 1
ATOM 4760 O O . PRO B 1 302 ? 100.164 60.264 6.278 1.00 37.87 302 PRO B O 1
ATOM 4764 N N . ILE B 1 303 ? 100.018 61.066 4.181 1.00 42.64 303 ILE B N 1
ATOM 4765 C CA . ILE B 1 303 ? 100.355 59.809 3.529 1.00 42.16 303 ILE B CA 1
ATOM 4766 C C . ILE B 1 303 ? 101.828 59.904 3.149 1.00 42.48 303 ILE B C 1
ATOM 4767 O O . ILE B 1 303 ? 102.197 60.696 2.293 1.00 36.85 303 ILE B O 1
ATOM 4772 N N . LEU B 1 304 ? 102.683 59.137 3.820 1.00 43.77 304 LEU B N 1
ATOM 4773 C CA . LEU B 1 304 ? 104.130 59.227 3.581 1.00 44.26 304 LEU B CA 1
ATOM 4774 C C . LEU B 1 304 ? 104.753 57.899 3.102 1.00 42.37 304 LEU B C 1
ATOM 4775 O O . LEU B 1 304 ? 104.249 56.809 3.394 1.00 41.02 304 LEU B O 1
ATOM 4780 N N . GLU B 1 305 ? 105.869 58.013 2.393 1.00 42.18 305 GLU B N 1
ATOM 4781 C CA . GLU B 1 305 ? 106.644 56.860 1.944 1.00 45.53 305 GLU B CA 1
ATOM 4782 C C . GLU B 1 305 ? 107.255 56.156 3.153 1.00 44.62 305 GLU B C 1
ATOM 4783 O O . GLU B 1 305 ? 107.763 56.794 4.066 1.00 42.03 305 GLU B O 1
ATOM 4786 N N . ASN B 1 306 ? 107.226 54.837 3.141 1.00 45.97 306 ASN B N 1
ATOM 4787 C CA . ASN B 1 306 ? 107.758 54.063 4.250 1.00 49.46 306 ASN B CA 1
ATOM 4788 C C . ASN B 1 306 ? 109.248 54.344 4.543 1.00 49.34 306 ASN B C 1
ATOM 4789 O O . ASN B 1 306 ? 109.627 54.426 5.701 1.00 49.08 306 ASN B O 1
ATOM 4794 N N . THR B 1 307 ? 110.065 54.503 3.504 1.00 52.09 307 THR B N 1
ATOM 4795 C CA . THR B 1 307 ? 111.480 54.877 3.657 1.00 54.73 307 THR B CA 1
ATOM 4796 C C . THR B 1 307 ? 111.662 56.259 4.284 1.00 56.00 307 THR B C 1
ATOM 4797 O O . THR B 1 307 ? 112.640 56.504 4.999 1.00 57.00 307 THR B O 1
ATOM 4809 N N . ILE B 1 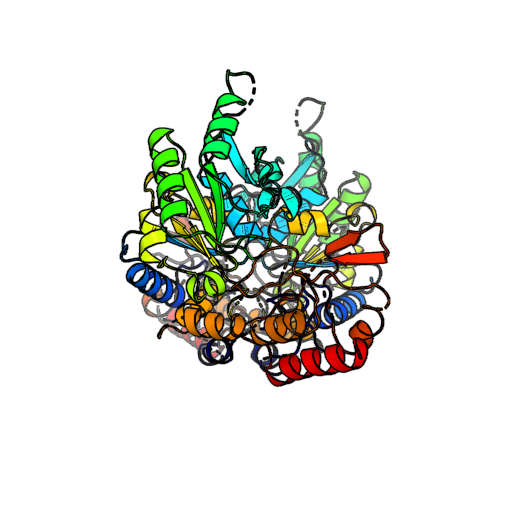309 ? 109.423 57.495 6.453 1.00 50.09 309 ILE B N 1
ATOM 4810 C CA . ILE B 1 309 ? 109.026 57.301 7.841 1.00 47.83 309 ILE B CA 1
ATOM 4811 C C . ILE B 1 309 ? 110.196 56.763 8.677 1.00 50.13 309 ILE B C 1
ATOM 4812 O O . ILE B 1 309 ? 110.417 57.240 9.785 1.00 46.72 309 ILE B O 1
ATOM 4817 N N . ALA B 1 310 ? 110.962 55.809 8.137 1.00 51.33 310 ALA B N 1
ATOM 4818 C CA . ALA B 1 310 ? 112.048 55.183 8.904 1.00 53.85 310 ALA B CA 1
ATOM 4819 C C . ALA B 1 310 ? 113.140 56.187 9.274 1.00 55.22 310 ALA B C 1
ATOM 4820 O O . ALA B 1 310 ? 113.742 56.068 10.347 1.00 57.89 310 ALA B O 1
ATOM 4822 N N . GLU B 1 311 ? 113.384 57.170 8.403 1.00 54.85 311 GLU B N 1
ATOM 4823 C CA . GLU B 1 311 ? 114.339 58.243 8.700 1.00 56.04 311 GLU B CA 1
ATOM 4824 C C . GLU B 1 311 ? 113.756 59.310 9.652 1.00 55.61 311 GLU B C 1
ATOM 4825 O O . GLU B 1 311 ? 114.446 59.765 10.562 1.00 53.14 311 GLU B O 1
ATOM 4831 N N . LEU B 1 312 ? 112.496 59.698 9.456 1.00 54.87 312 LEU B N 1
ATOM 4832 C CA . LEU B 1 312 ? 111.845 60.638 10.375 1.00 55.72 312 LEU B CA 1
ATOM 4833 C C . LEU B 1 312 ? 111.853 60.076 11.804 1.00 56.73 312 LEU B C 1
ATOM 4834 O O . LEU B 1 312 ? 112.068 60.819 12.757 1.00 55.52 312 LEU B O 1
ATOM 4839 N N . ASN B 1 313 ? 111.643 58.765 11.923 1.00 55.49 313 ASN B N 1
ATOM 4840 C CA . ASN B 1 313 ? 111.599 58.054 13.212 1.00 59.60 313 ASN B CA 1
ATOM 4841 C C . ASN B 1 313 ? 112.807 58.257 14.125 1.00 59.01 313 ASN B C 1
ATOM 4842 O O . ASN B 1 313 ? 112.693 58.111 15.341 1.00 60.41 313 ASN B O 1
ATOM 4847 N N . ASN B 1 314 ? 113.965 58.543 13.539 1.00 59.32 314 ASN B N 1
ATOM 4848 C CA . ASN B 1 314 ? 115.187 58.794 14.315 1.00 60.73 314 ASN B CA 1
ATOM 4849 C C . ASN B 1 314 ? 115.124 60.104 15.118 1.00 57.96 314 ASN B C 1
ATOM 4850 O O . ASN B 1 314 ? 115.792 60.242 16.145 1.00 60.20 314 ASN B O 1
ATOM 4855 N N . ASP B 1 315 ? 114.305 61.044 14.644 1.00 53.74 315 ASP B N 1
ATOM 4856 C CA . ASP B 1 315 ? 114.153 62.367 15.252 1.00 51.56 315 ASP B CA 1
ATOM 4857 C C . ASP B 1 315 ? 112.780 62.654 15.862 1.00 49.25 315 ASP B C 1
ATOM 4858 O O . ASP B 1 315 ? 112.650 63.526 16.735 1.00 45.96 315 ASP B O 1
ATOM 4863 N N . PHE B 1 316 ? 111.758 61.931 15.412 1.00 48.38 316 PHE B N 1
ATOM 4864 C CA . PHE B 1 316 ? 110.380 62.222 15.798 1.00 50.62 316 PHE B CA 1
ATOM 4865 C C . PHE B 1 316 ? 109.538 60.967 16.003 1.00 51.69 316 PHE B C 1
ATOM 4866 O O . PHE B 1 316 ? 109.756 59.943 15.359 1.00 53.18 316 PHE B O 1
ATOM 4874 N N . ASP B 1 317 ? 108.561 61.061 16.897 1.00 52.10 317 ASP B N 1
ATOM 4875 C CA . ASP B 1 317 ? 107.636 59.965 17.137 1.00 54.14 317 ASP B CA 1
ATOM 4876 C C . ASP B 1 317 ? 106.254 60.322 16.591 1.00 53.36 317 ASP B C 1
ATOM 4877 O O . ASP B 1 317 ? 105.682 61.360 16.940 1.00 48.37 317 ASP B O 1
ATOM 4890 N N . TYR B 1 319 ? 102.268 58.509 15.142 1.00 48.35 319 TYR B N 1
ATOM 4891 C CA . TYR B 1 319 ? 101.366 57.359 15.194 1.00 50.93 319 TYR B CA 1
ATOM 4892 C C . TYR B 1 319 ? 101.155 56.768 13.790 1.00 49.00 319 TYR B C 1
ATOM 4893 O O . TYR B 1 319 ? 101.022 57.500 12.808 1.00 46.18 319 TYR B O 1
ATOM 4902 N N . THR B 1 320 ? 101.176 55.439 13.696 1.00 48.76 320 THR B N 1
ATOM 4903 C CA . THR B 1 320 ? 100.943 54.729 12.439 1.00 48.84 320 THR B CA 1
ATOM 4904 C C . THR B 1 320 ? 99.484 54.317 12.359 1.00 48.78 320 THR B C 1
ATOM 4905 O O . THR B 1 320 ? 99.035 53.512 13.157 1.00 47.42 320 THR B O 1
ATOM 4909 N N . VAL B 1 321 ? 98.751 54.874 11.397 1.00 50.68 321 VAL B N 1
ATOM 4910 C CA . VAL B 1 321 ? 97.298 54.687 11.329 1.00 53.83 321 VAL B CA 1
ATOM 4911 C C . VAL B 1 321 ? 96.935 53.509 10.441 1.00 57.08 321 VAL B C 1
ATOM 4912 O O . VAL B 1 321 ? 96.234 52.611 10.885 1.00 59.16 321 VAL B O 1
ATOM 4916 N N . GLU B 1 322 ? 97.427 53.507 9.205 1.00 58.75 322 GLU B N 1
ATOM 4917 C CA . GLU B 1 322 ? 97.011 52.518 8.216 1.00 63.31 322 GLU B CA 1
ATOM 4918 C C . GLU B 1 322 ? 98.081 52.282 7.146 1.00 64.24 322 GLU B C 1
ATOM 4919 O O . GLU B 1 322 ? 98.273 53.114 6.260 1.00 63.64 322 GLU B O 1
ATOM 4922 N N . PRO B 1 323 ? 98.773 51.146 7.211 1.00 67.88 323 PRO B N 1
ATOM 4923 C CA . PRO B 1 323 ? 99.645 50.736 6.101 1.00 70.70 323 PRO B CA 1
ATOM 4924 C C . PRO B 1 323 ? 98.834 50.518 4.825 1.00 72.42 323 PRO B C 1
ATOM 4925 O O . PRO B 1 323 ? 97.714 50.007 4.897 1.00 72.80 323 PRO B O 1
ATOM 4929 N N . LEU B 1 324 ? 99.385 50.934 3.689 1.00 74.58 324 LEU B N 1
ATOM 4930 C CA . LEU B 1 324 ? 98.758 50.740 2.386 1.00 76.26 324 LEU B CA 1
ATOM 4931 C C . LEU B 1 324 ? 99.622 49.815 1.527 1.00 78.46 324 LEU B C 1
ATOM 4932 O O . LEU B 1 324 ? 100.816 49.637 1.789 1.00 77.94 324 LEU B O 1
ATOM 4937 N N . LYS B 1 325 ? 99.011 49.225 0.503 1.00 81.42 325 LYS B N 1
ATOM 4938 C CA . LYS B 1 325 ? 99.691 48.238 -0.342 1.00 83.04 325 LYS B CA 1
ATOM 4939 C C . LYS B 1 325 ? 100.888 48.803 -1.111 1.00 83.81 325 LYS B C 1
ATOM 4940 O O . LYS B 1 325 ? 101.907 48.119 -1.276 1.00 85.09 325 LYS B O 1
ATOM 4941 N N . ASP B 1 326 ? 100.765 50.060 -1.543 1.00 82.81 326 ASP B N 1
ATOM 4942 C CA . ASP B 1 326 ? 101.711 50.688 -2.478 1.00 80.94 326 ASP B CA 1
ATOM 4943 C C . ASP B 1 326 ? 103.031 51.232 -1.883 1.00 78.61 326 ASP B C 1
ATOM 4944 O O . ASP B 1 326 ? 103.679 52.086 -2.500 1.00 79.02 326 ASP B O 1
ATOM 4949 N N . GLY B 1 327 ? 103.429 50.749 -0.706 1.00 75.85 327 GLY B N 1
ATOM 4950 C CA . GLY B 1 327 ? 104.702 51.133 -0.102 1.00 72.43 327 GLY B CA 1
ATOM 4951 C C . GLY B 1 327 ? 104.676 52.436 0.691 1.00 68.74 327 GLY B C 1
ATOM 4952 O O . GLY B 1 327 ? 105.730 52.988 1.021 1.00 66.78 327 GLY B O 1
ATOM 4953 N N . THR B 1 328 ? 103.471 52.927 0.981 1.00 64.33 328 THR B N 1
ATOM 4954 C CA . THR B 1 328 ? 103.276 54.131 1.778 1.00 60.15 328 THR B CA 1
ATOM 4955 C C . THR B 1 328 ? 102.392 53.795 2.965 1.00 58.60 328 THR B C 1
ATOM 4956 O O . THR B 1 328 ? 101.942 52.662 3.120 1.00 56.16 328 THR B O 1
ATOM 4960 N N . CYS B 1 329 ? 102.122 54.808 3.781 1.00 56.41 329 CYS B N 1
ATOM 4961 C CA . CYS B 1 329 ? 101.453 54.624 5.049 1.00 55.40 329 CYS B CA 1
ATOM 4962 C C . CYS B 1 329 ? 100.791 55.928 5.476 1.00 51.54 329 CYS B C 1
ATOM 4963 O O . CYS B 1 329 ? 101.378 56.990 5.339 1.00 48.96 329 CYS B O 1
ATOM 4966 N N . ILE B 1 330 ? 99.572 55.846 5.999 1.00 49.70 330 ILE B N 1
ATOM 4967 C CA . ILE B 1 330 ? 98.939 57.000 6.625 1.00 45.69 330 ILE B CA 1
ATOM 4968 C C . ILE B 1 330 ? 99.492 57.092 8.036 1.00 43.68 330 ILE B C 1
ATOM 4969 O O . ILE B 1 330 ? 99.431 56.139 8.804 1.00 44.20 330 ILE B O 1
ATOM 4982 N N . ARG B 1 332 ? 99.632 59.634 11.670 1.00 41.47 332 ARG B N 1
ATOM 4983 C CA . ARG B 1 332 ? 99.003 60.749 12.352 1.00 40.90 332 ARG B CA 1
ATOM 4984 C C . ARG B 1 332 ? 100.040 61.602 13.074 1.00 40.33 332 ARG B C 1
ATOM 4985 O O . ARG B 1 332 ? 100.928 61.088 13.762 1.00 39.33 332 ARG B O 1
ATOM 4993 N N . LEU B 1 333 ? 99.933 62.907 12.871 1.00 37.87 333 LEU B N 1
ATOM 4994 C CA . LEU B 1 333 ? 100.626 63.896 13.681 1.00 39.57 333 LEU B CA 1
ATOM 4995 C C . LEU B 1 333 ? 99.604 64.654 14.514 1.00 38.51 333 LEU B C 1
ATOM 4996 O O . LEU B 1 333 ? 98.564 65.077 14.029 1.00 37.16 333 LEU B O 1
ATOM 5001 N N . CYS B 1 334 ? 99.947 64.865 15.767 1.00 37.21 334 CYS B N 1
ATOM 5002 C CA . CYS B 1 334 ? 99.065 65.504 16.712 1.00 41.25 334 CYS B CA 1
ATOM 5003 C C . CYS B 1 334 ? 99.855 66.559 17.496 1.00 40.50 334 CYS B C 1
ATOM 5004 O O . CYS B 1 334 ? 100.937 66.271 18.005 1.00 39.57 334 CYS B O 1
ATOM 5007 N N . THR B 1 335 ? 99.335 67.781 17.547 1.00 38.16 335 THR B N 1
ATOM 5008 C CA . THR B 1 335 ? 99.906 68.840 18.371 1.00 38.05 335 THR B CA 1
ATOM 5009 C C . THR B 1 335 ? 99.000 69.105 19.544 1.00 37.60 335 THR B C 1
ATOM 5010 O O . THR B 1 335 ? 97.841 68.712 19.546 1.00 39.51 335 THR B O 1
ATOM 5014 N N . SER B 1 336 ? 99.521 69.856 20.504 1.00 39.44 336 SER B N 1
ATOM 5015 C CA . SER B 1 336 ? 98.813 70.164 21.736 1.00 41.15 336 SER B CA 1
ATOM 5016 C C . SER B 1 336 ? 99.201 71.557 22.204 1.00 41.60 336 SER B C 1
ATOM 5017 O O . SER B 1 336 ? 100.045 72.205 21.603 1.00 41.44 336 SER B O 1
ATOM 5020 N N . TRP B 1 337 ? 98.563 72.010 23.275 1.00 43.05 337 TRP B N 1
ATOM 5021 C CA . TRP B 1 337 ? 98.903 73.275 23.933 1.00 42.55 337 TRP B CA 1
ATOM 5022 C C . TRP B 1 337 ? 100.384 73.354 24.352 1.00 40.62 337 TRP B C 1
ATOM 5023 O O . TRP B 1 337 ? 100.906 74.425 24.575 1.00 43.10 337 TRP B O 1
ATOM 5034 N N . ALA B 1 338 ? 101.027 72.201 24.503 1.00 41.36 338 ALA B N 1
ATOM 5035 C CA . ALA B 1 338 ? 102.392 72.103 24.987 1.00 40.95 338 ALA B CA 1
ATOM 5036 C C . ALA B 1 338 ? 103.417 71.982 23.876 1.00 39.02 338 ALA B C 1
ATOM 5037 O O . ALA B 1 338 ? 104.611 71.983 24.145 1.00 40.97 338 ALA B O 1
ATOM 5039 N N . THR B 1 339 ? 102.962 71.859 22.638 1.00 39.44 339 THR B N 1
ATOM 5040 C CA . THR B 1 339 ? 103.868 71.626 21.518 1.00 39.00 339 THR B CA 1
ATOM 5041 C C . THR B 1 339 ? 104.771 72.838 21.307 1.00 39.86 339 THR B C 1
ATOM 5042 O O . THR B 1 339 ? 104.299 73.976 21.322 1.00 40.51 339 THR B O 1
ATOM 5046 N N . GLU B 1 340 ? 106.058 72.568 21.088 1.00 43.75 340 GLU B N 1
ATOM 5047 C CA . GLU B 1 340 ? 107.092 73.594 20.909 1.00 47.84 340 GLU B CA 1
ATOM 5048 C C . GLU B 1 340 ? 107.195 73.973 19.439 1.00 47.30 340 GLU B C 1
ATOM 5049 O O . GLU B 1 340 ? 107.321 73.098 18.575 1.00 49.05 340 GLU B O 1
ATOM 5055 N N . GLU B 1 341 ? 107.141 75.270 19.154 1.00 46.54 341 GLU B N 1
ATOM 5056 C CA . GLU B 1 341 ? 107.256 75.766 17.780 1.00 46.38 341 GLU B CA 1
ATOM 5057 C C . GLU B 1 341 ? 108.583 75.405 17.108 1.00 45.72 341 GLU B C 1
ATOM 5058 O O . GLU B 1 341 ? 108.607 75.112 15.924 1.00 43.67 341 GLU B O 1
ATOM 5064 N N . LYS B 1 342 ? 109.679 75.440 17.857 1.00 47.30 342 LYS B N 1
ATOM 5065 C CA . LYS B 1 342 ? 110.991 75.053 17.330 1.00 49.83 342 LYS B CA 1
ATOM 5066 C C . LYS B 1 342 ? 111.055 73.585 16.875 1.00 49.84 342 LYS B C 1
ATOM 5067 O O . LYS B 1 342 ? 111.819 73.253 15.974 1.00 49.57 342 LYS B O 1
ATOM 5073 N N . GLU B 1 343 ? 110.272 72.710 17.503 1.00 47.80 343 GLU B N 1
ATOM 5074 C CA . GLU B 1 343 ? 110.183 71.327 17.056 1.00 47.19 343 GLU B CA 1
ATOM 5075 C C . GLU B 1 343 ? 109.381 71.205 15.766 1.00 44.86 343 GLU B C 1
ATOM 5076 O O . GLU B 1 343 ? 109.652 70.331 14.942 1.00 42.40 343 GLU B O 1
ATOM 5082 N N . CYS B 1 344 ? 108.388 72.074 15.615 1.00 41.98 344 CYS B N 1
ATOM 5083 C CA . CYS B 1 344 ? 107.558 72.103 14.422 1.00 42.37 344 CYS B CA 1
ATOM 5084 C C . CYS B 1 344 ? 108.368 72.570 13.202 1.00 40.72 344 CYS B C 1
ATOM 5085 O O . CYS B 1 344 ? 108.351 71.933 12.148 1.00 36.10 344 CYS B O 1
ATOM 5088 N N . HIS B 1 345 ? 109.093 73.666 13.353 1.00 42.60 345 HIS B N 1
ATOM 5089 C CA . HIS B 1 345 ? 109.949 74.151 12.271 1.00 46.09 345 HIS B CA 1
ATOM 5090 C C . HIS B 1 345 ? 111.002 73.092 11.929 1.00 47.74 345 HIS B C 1
ATOM 5091 O O . HIS B 1 345 ? 111.299 72.864 10.773 1.00 47.82 345 HIS B O 1
ATOM 5098 N N . ARG B 1 346 ? 111.534 72.430 12.954 1.00 49.52 346 ARG B N 1
ATOM 5099 C CA . ARG B 1 346 ? 112.559 71.400 12.788 1.00 50.15 346 ARG B CA 1
ATOM 5100 C C . ARG B 1 346 ? 112.019 70.181 12.009 1.00 49.13 346 ARG B C 1
ATOM 5101 O O . ARG B 1 346 ? 112.732 69.581 11.200 1.00 46.53 346 ARG B O 1
ATOM 5109 N N . PHE B 1 347 ? 110.759 69.828 12.236 1.00 47.55 347 PHE B N 1
ATOM 5110 C CA . PHE B 1 347 ? 110.137 68.715 11.510 1.00 47.18 347 PHE B CA 1
ATOM 5111 C C . PHE B 1 347 ? 110.056 69.060 10.016 1.00 46.05 347 PHE B C 1
ATOM 5112 O O . PHE B 1 347 ? 110.477 68.276 9.161 1.00 45.61 347 PHE B O 1
ATOM 5120 N N . VAL B 1 348 ? 109.524 70.242 9.721 1.00 45.32 348 VAL B N 1
ATOM 5121 C CA . VAL B 1 348 ? 109.436 70.754 8.358 1.00 45.27 348 VAL B CA 1
ATOM 5122 C C . VAL B 1 348 ? 110.790 70.749 7.639 1.00 47.97 348 VAL B C 1
ATOM 5123 O O . VAL B 1 348 ? 110.874 70.380 6.464 1.00 46.64 348 VAL B O 1
ATOM 5127 N N . GLU B 1 349 ? 111.838 71.155 8.352 1.00 47.37 349 GLU B N 1
ATOM 5128 C CA . GLU B 1 349 ? 113.173 71.279 7.780 1.00 49.03 349 GLU B CA 1
ATOM 5129 C C . GLU B 1 349 ? 113.812 69.909 7.518 1.00 48.65 349 GLU B C 1
ATOM 5130 O O . GLU B 1 349 ? 114.431 69.708 6.481 1.00 48.28 349 GLU B O 1
ATOM 5136 N N . VAL B 1 350 ? 113.638 68.960 8.439 1.00 48.99 350 VAL B N 1
ATOM 5137 C CA . VAL B 1 350 ? 114.127 67.592 8.242 1.00 48.75 350 VAL B CA 1
ATOM 5138 C C . VAL B 1 350 ? 113.390 66.933 7.068 1.00 49.74 350 VAL B C 1
ATOM 5139 O O . VAL B 1 350 ? 113.987 66.181 6.295 1.00 49.38 350 VAL B O 1
ATOM 5143 N N . LEU B 1 351 ? 112.104 67.252 6.936 1.00 50.53 351 LEU B N 1
ATOM 5144 C CA . LEU B 1 351 ? 111.251 66.731 5.864 1.00 52.38 351 LEU B CA 1
ATOM 5145 C C . LEU B 1 351 ? 111.677 67.237 4.480 1.00 51.43 351 LEU B C 1
ATOM 5146 O O . LEU B 1 351 ? 111.615 66.501 3.507 1.00 47.94 351 LEU B O 1
ATOM 5151 N N . LYS B 1 352 ? 112.111 68.488 4.402 1.00 53.39 352 LYS B N 1
ATOM 5152 C CA . LYS B 1 352 ? 112.562 69.064 3.137 1.00 54.85 352 LYS B CA 1
ATOM 5153 C C . LYS B 1 352 ? 113.912 68.487 2.717 1.00 55.89 352 LYS B C 1
ATOM 5154 O O . LYS B 1 352 ? 114.133 68.250 1.539 1.00 59.60 352 LYS B O 1
ATOM 5160 N N . ARG B 1 353 ? 114.804 68.263 3.680 1.00 57.26 353 ARG B N 1
ATOM 5161 C CA . ARG B 1 353 ? 116.077 67.590 3.423 1.00 58.29 353 ARG B CA 1
ATOM 5162 C C . ARG B 1 353 ? 115.834 66.162 2.924 1.00 59.47 353 ARG B C 1
ATOM 5163 O O . ARG B 1 353 ? 116.546 65.669 2.053 1.00 56.88 353 ARG B O 1
ATOM 5167 N N . LEU B 1 354 ? 114.817 65.503 3.471 1.00 62.70 354 LEU B N 1
ATOM 5168 C CA . LEU B 1 354 ? 114.526 64.125 3.091 1.00 64.00 354 LEU B CA 1
ATOM 5169 C C . LEU B 1 354 ? 113.940 64.071 1.681 1.00 64.06 354 LEU B C 1
ATOM 5170 O O . LEU B 1 354 ? 114.336 63.232 0.877 1.00 65.17 354 LEU B O 1
ATOM 5175 N N . VAL B 1 355 ? 113.029 64.994 1.384 1.00 64.57 355 VAL B N 1
ATOM 5176 C CA . VAL B 1 355 ? 112.377 65.071 0.078 1.00 65.72 355 VAL B CA 1
ATOM 5177 C C . VAL B 1 355 ? 113.360 65.516 -1.025 1.00 66.96 355 VAL B C 1
ATOM 5178 O O . VAL B 1 355 ? 113.161 65.197 -2.199 1.00 65.27 355 VAL B O 1
ATOM 5182 N N . ALA B 1 356 ? 114.426 66.218 -0.641 1.00 69.06 356 ALA B N 1
ATOM 5183 C CA . ALA B 1 356 ? 115.411 66.733 -1.592 1.00 70.31 356 ALA B CA 1
ATOM 5184 C C . ALA B 1 356 ? 116.748 66.020 -1.415 1.00 70.93 356 ALA B C 1
ATOM 5185 O O . ALA B 1 356 ? 116.940 64.910 -1.911 1.00 71.97 356 ALA B O 1
#

B-factor: mean 43.0, std 9.2, range [26.09, 96.06]